Protein AF-0000000078806764 (afdb_homodimer)

Solvent-accessible surface area (backbone atoms only — not comparable to full-atom values): 29750 Å² total; per-residue (Å²): 124,84,76,63,50,66,54,60,71,40,72,40,72,44,100,78,46,50,72,40,52,27,47,27,42,35,45,78,66,40,53,51,92,48,28,26,61,51,49,42,51,42,46,69,53,32,49,48,18,42,36,51,25,59,56,43,68,30,41,46,29,46,14,49,22,27,58,76,69,68,38,54,85,71,45,45,37,34,36,28,44,36,53,32,28,55,23,41,59,10,34,54,50,42,45,52,50,52,36,58,37,36,61,45,86,53,42,43,29,43,24,42,48,50,46,35,58,62,75,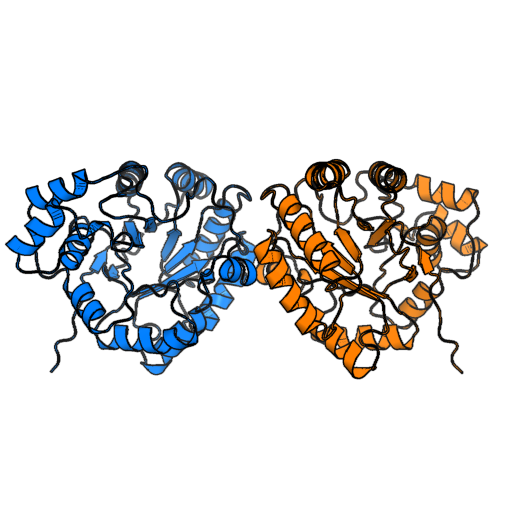58,34,44,58,46,26,48,53,33,42,51,49,36,33,75,71,56,44,22,74,37,46,29,34,16,42,60,47,60,71,54,50,51,49,38,26,71,72,69,71,50,72,52,34,32,39,37,30,74,27,19,50,36,23,53,50,66,70,50,49,50,50,26,57,76,67,47,23,43,44,28,20,36,55,39,50,51,85,62,67,48,41,71,37,65,58,35,42,53,51,10,62,74,67,74,51,50,30,62,29,42,49,52,24,54,41,48,76,71,64,29,28,35,32,51,65,67,96,41,70,69,55,44,53,49,57,56,51,21,74,77,67,81,79,49,71,66,52,48,51,49,38,60,67,47,46,31,97,79,46,63,91,69,81,56,48,88,74,41,73,72,27,44,32,72,34,33,28,41,60,69,67,50,90,126,85,77,63,49,66,53,60,69,40,72,40,73,46,99,78,46,50,71,40,53,27,46,26,42,36,45,78,65,38,52,50,92,49,28,25,60,51,49,42,51,41,45,68,52,32,49,48,19,43,37,52,25,60,56,44,67,30,42,47,27,47,14,48,24,26,59,74,70,67,40,55,84,71,44,44,37,34,36,27,43,36,55,33,29,54,23,40,60,11,34,54,50,43,45,53,53,51,36,58,36,36,61,43,84,51,41,43,27,44,22,41,49,52,46,34,57,62,72,59,34,45,56,46,25,48,53,34,42,50,49,37,33,75,72,55,44,22,74,38,47,30,34,16,42,61,47,60,72,54,50,50,48,37,26,71,73,67,72,49,72,52,36,33,39,37,30,75,26,19,53,35,22,52,49,66,68,50,51,50,49,28,57,75,67,47,24,44,44,28,20,36,56,38,52,51,86,61,66,46,40,71,38,65,56,34,41,53,48,10,62,74,68,72,52,50,30,62,30,44,48,52,25,53,40,47,78,70,65,30,28,35,31,51,66,66,95,41,69,70,54,44,53,49,58,55,52,22,73,79,65,81,79,48,72,66,52,48,52,49,38,61,66,46,48,32,98,79,46,63,91,68,81,57,49,87,74,42,74,72,26,44,32,73,32,34,27,41,58,70,65,49,87

Sequence (586 aa):
MTQVLQSPGITLQNKAHTVIPQIGFGTFQIPPEDTQRAVEEALEIGYRHIDTAAAYYNEEQVGDALRATGMANKVWVTTKLRNCDQGYDPARIAFEESRRKLGVDVVDMYLIHWPFPAVDLYKETWKALLKLQEEGAIRVAGVSNFLPEHLQAVIDDSGETPTVNQIEVHPRFSQPDNLAFCKAHGIAVEAYSPLGHGKDIESEPVVSAAEAHNVTPAQVVLRWHTQEGRIIIPKSKHVERMKSNLASASFDLTATELAAIDALHDPKGNVSADPATFVQSQSWANQHSRGNIMTQVLQSPGITLQNKAHTVIPQIGFGTFQIPPEDTQRAVEEALEIGYRHIDTAAAYYNEEQVGDALRATGMANKVWVTTKLRNCDQGYDPARIAFEESRRKLGVDVVDMYLIHWPFPAVDLYKETWKALLKLQEEGAIRVAGVSNFLPEHLQAVIDDSGETPTVNQIEVHPRFSQPDNLAFCKAHGIAVEAYSPLGHGKDIESEPVVSAAEAHNVTPAQVVLRWHTQEGRIIIPKSKHVERMKSNLASASFDLTATELAAIDALHDPKGNVSADPATFVQSQSWANQHSRGNI

Organism: NCBI:txid518634

Secondary structure (DSSP, 8-state):
--------EEE-SSTT--EEESB-EE-TT--HHHHHHHHHHHHHHT--EEE--GGGT-HHHHHHHHHHHT-TTTSEEEEEE-GGG-SHHHHHHHHHHHHHHHT-SSEEEEEES---TTT--HHHHHHHHHHHHHTTSEEEEEEES--HHHHHHHHHHHS---SEEEEE-BTTB--HHHHHHHHHTTPEEEEESTTGGGTSTTSHHHHHHHHHHTS-HHHHHHHHHHHTT-EEE---S-HHHHHHHHGGGSS---HHHHHHHHTT--TT--SS--TTT------HHHHHHTT--/--------EEE-SSTT--EEESB-EE-TT--HHHHHHHHHHHHHHT--EEE--GGGT-HHHHHHHHHHHT-TTTSEEEEEE-GGG-SHHHHHHHHHHHHHHHT-SSEEEEEES---TTT--HHHHHHHHHHHHHTTSEEEEEEES--HHHHHHHHHHHS---SEEEEE-BTTB--HHHHHHHHHTTPEEEEESTTGGGTSTTSHHHHHHHHHHTS-HHHHHHHHHHHTT-EE----S-HHHHHHHHGGGSS---HHHHHHHHTT--TT--SS--TTT------HHHHHHTT--

InterPro domains:
  IPR018170 Aldo/keto reductase, conserved site [PS00798] (46-63)
  IPR020471 Aldo-keto reductase [PIRSF000097] (10-267)
  IPR020471 Aldo-keto reductase [PR00069] (42-66)
  IPR020471 Aldo-keto reductase [PR00069] (97-115)
  IPR020471 Aldo-keto reductase [PR00069] (129-146)
  IPR020471 Aldo-keto reductase [PR00069] (163-192)
  IPR020471 Aldo-keto reductase [PR00069] (200-224)
  IPR020471 Aldo-keto reductase [PTHR43827] (17-272)
  IPR023210 NADP-dependent oxidoreductase domain [PF00248] (23-198)
  IPR023210 NADP-dependent oxidoreductase domain [PF00248] (206-264)
  IPR036812 NAD(P)-dependent oxidoreductase domain superfamily [G3DSA:3.20.20.100] (3-279)
  IPR036812 NAD(P)-dependent oxidoreductase domain superfamily [SSF51430] (18-273)

Radius of gyration: 28.26 Å; Cα contacts (8 Å, |Δi|>4): 1252; chains: 2; bounding box: 44×93×68 Å

Foldseek 3Di:
DPDQFEADWDQFPDPVRDIARQEAAECFLPDLVLRLVQLLLLVVSHHQEYEEEVLLVNLLSLLVNCVVNVCAVVGQYEYEDFQLQAAQVSLLVVLVVSCVSNVHQAHAEYEHAFCQPVVRRVLRRQVNQVVCCVVRNYVFYAYEQDALVRQVVNCVSPVDGHREYEYADELQAHPVVRVVSCVVVRYAYEHEPLCLVVPLLPDPLLVVQCVVVVAGSLLSSLCLQVVVPHRYHDYDSDSVVSNSSSCSVVDHDDPVSSVVSNVNYDNPSHPDDNSVPDNQRSPPVSCVVVSRD/DPDQFEADWDQFPDPVRDIARQEAAECFLPDLVQRLVQLLLLVVSHHQEYEEEVLLVNLLSLLVNCVVNVCAVVGAYEYEDFQLQAAQVSLLVVLVVSCVSNVHQAHAEYEHAFCQPVVRRVLRRQVNQVVCCVVRNYVFYAYEQDALVRQVVNCVSPVDGHREYEYADELQAHPVVRVVSCVVVRYAYEHEPLCLVVPLLPDPLLVVQCVVVVAGSLLSSLCLQVVVPHRYHDYDSDSVVSNSSSCSVVDHDDPVSSVVSNVNYDNPSHPDDNSVPDNQRSPPVSCVVVSRD

Structure (mmCIF, N/CA/C/O backbone):
data_AF-0000000078806764-model_v1
#
loop_
_entity.id
_entity.type
_entity.pdbx_description
1 polymer 'Oxidoreductase, aldo/keto reductase family protein'
#
loop_
_atom_site.group_PDB
_atom_site.id
_atom_site.type_symbol
_atom_site.label_atom_id
_atom_site.label_alt_id
_atom_site.label_comp_id
_atom_site.label_asym_id
_atom_site.label_entity_id
_atom_site.label_seq_id
_atom_site.pdbx_PDB_ins_code
_atom_site.Cartn_x
_atom_site.Cartn_y
_atom_site.Cartn_z
_atom_site.occupancy
_atom_site.B_iso_or_equiv
_atom_site.auth_seq_id
_atom_site.auth_comp_id
_atom_site.auth_asym_id
_atom_site.auth_atom_id
_atom_site.pdbx_PDB_model_num
ATOM 1 N N . MET A 1 1 ? 4.742 28.344 39.625 1 35.59 1 MET A N 1
ATOM 2 C CA . MET A 1 1 ? 3.752 27.625 38.844 1 35.59 1 MET A CA 1
ATOM 3 C C . MET A 1 1 ? 4.051 27.75 37.344 1 35.59 1 MET A C 1
ATOM 5 O O . MET A 1 1 ? 4.051 28.859 36.812 1 35.59 1 MET A O 1
ATOM 9 N N . THR A 1 2 ? 4.934 26.875 36.812 1 46.78 2 THR A N 1
ATOM 10 C CA . THR A 1 2 ? 5.473 27.141 35.469 1 46.78 2 THR A CA 1
ATOM 11 C C . THR A 1 2 ? 4.348 27.406 34.469 1 46.78 2 THR A C 1
ATOM 13 O O . THR A 1 2 ? 3.379 26.641 34.406 1 46.78 2 THR A O 1
ATOM 16 N N . GLN A 1 3 ? 4.172 28.547 34.188 1 55.72 3 GLN A N 1
ATOM 17 C CA . GLN A 1 3 ? 3.078 29.031 33.344 1 55.72 3 GLN A CA 1
ATOM 18 C C . GLN A 1 3 ? 2.947 28.188 32.062 1 55.72 3 GLN A C 1
ATOM 20 O O . GLN A 1 3 ? 3.916 28.016 31.328 1 55.72 3 GLN A O 1
ATOM 25 N N . VAL A 1 4 ? 1.879 27.297 32.031 1 70.38 4 VAL A N 1
ATOM 26 C CA . VAL A 1 4 ? 1.558 26.516 30.828 1 70.38 4 VAL A CA 1
ATOM 27 C C . VAL A 1 4 ? 1.251 27.438 29.656 1 70.38 4 VAL A C 1
ATOM 29 O O . VAL A 1 4 ? 0.419 28.344 29.781 1 70.38 4 VAL A O 1
ATOM 32 N N . LEU A 1 5 ? 2.1 27.344 28.688 1 84.88 5 LEU A N 1
ATOM 33 C CA . LEU A 1 5 ? 1.866 28.141 27.484 1 84.88 5 LEU A CA 1
ATOM 34 C C . LEU A 1 5 ? 0.573 27.719 26.797 1 84.88 5 LEU A C 1
ATOM 36 O O . LEU A 1 5 ? 0.081 26.609 27.031 1 84.88 5 LEU A O 1
ATOM 40 N N . GLN A 1 6 ? -0.014 28.625 26.125 1 87.62 6 GLN A N 1
ATOM 41 C CA . GLN A 1 6 ? -1.266 28.297 25.453 1 87.62 6 GLN A CA 1
ATOM 42 C C . GLN A 1 6 ? -1.238 28.734 23.984 1 87.62 6 GLN A C 1
ATOM 44 O O . GLN A 1 6 ? -0.729 29.812 23.672 1 87.62 6 GLN A O 1
ATOM 49 N N . SER A 1 7 ? -1.716 27.906 23.172 1 92.94 7 SER A N 1
ATOM 50 C CA . SER A 1 7 ? -1.909 28.234 21.75 1 92.94 7 SER A CA 1
ATOM 51 C C . SER A 1 7 ? -3.207 29 21.531 1 92.94 7 SER A C 1
ATOM 53 O O . SER A 1 7 ? -4.219 28.719 22.188 1 92.94 7 SER A O 1
ATOM 55 N N . PRO A 1 8 ? -3.15 30.016 20.641 1 95.12 8 PRO A N 1
ATOM 56 C CA . PRO A 1 8 ? -4.445 30.547 20.219 1 95.12 8 PRO A CA 1
ATOM 57 C C . PRO A 1 8 ? -5.324 29.5 19.531 1 95.12 8 PRO A C 1
ATOM 59 O O . PRO A 1 8 ? -4.867 28.391 19.266 1 95.12 8 PRO A O 1
ATOM 62 N N . GLY A 1 9 ? -6.633 29.812 19.375 1 96.31 9 GLY A N 1
ATOM 63 C CA . GLY A 1 9 ? -7.57 28.969 18.641 1 96.31 9 GLY A CA 1
ATOM 64 C C . GLY A 1 9 ? -8.086 29.609 17.375 1 96.31 9 GLY A C 1
ATOM 65 O O . GLY A 1 9 ? -8.211 30.828 17.297 1 96.31 9 GLY A O 1
ATOM 66 N N . ILE A 1 10 ? -8.328 28.812 16.453 1 96.25 10 ILE A N 1
ATOM 67 C CA . ILE A 1 10 ? -8.984 29.25 15.227 1 96.25 10 ILE A CA 1
ATOM 68 C C . ILE A 1 10 ? -10.328 28.547 15.062 1 96.25 10 ILE A C 1
ATOM 70 O O . ILE A 1 10 ? -10.438 27.344 15.32 1 96.25 10 ILE A O 1
ATOM 74 N N . THR A 1 11 ? -11.289 29.344 14.672 1 97.75 11 THR A N 1
ATOM 75 C CA . THR A 1 11 ? -12.594 28.75 14.375 1 97.75 11 THR A CA 1
ATOM 76 C C . THR A 1 11 ? -12.664 28.297 12.922 1 97.75 11 THR A C 1
ATOM 78 O O . THR A 1 11 ? -12.461 29.078 12 1 97.75 11 THR A O 1
ATOM 81 N N . LEU A 1 12 ? -12.969 27.016 12.742 1 98.06 12 LEU A N 1
ATOM 82 C CA . LEU A 1 12 ? -13.078 26.438 11.406 1 98.06 12 LEU A CA 1
ATOM 83 C C . LEU A 1 12 ? -14.438 26.766 10.789 1 98.06 12 LEU A C 1
ATOM 85 O O . LEU A 1 12 ? -15.406 27.031 11.508 1 98.06 12 LEU A O 1
ATOM 89 N N . GLN A 1 13 ? -14.492 26.844 9.461 1 95.38 13 GLN A N 1
ATOM 90 C CA . GLN A 1 13 ? -15.719 27.203 8.758 1 95.38 13 GLN A CA 1
ATOM 91 C C . GLN A 1 13 ? -16.578 25.969 8.477 1 95.38 13 GLN A C 1
ATOM 93 O O . GLN A 1 13 ? -17.109 25.812 7.375 1 95.38 13 GLN A O 1
ATOM 98 N N . ASN A 1 14 ? -16.516 24.969 9.344 1 93.5 14 ASN A N 1
ATOM 99 C CA . ASN A 1 14 ? -17.453 23.859 9.273 1 93.5 14 ASN A CA 1
ATOM 100 C C . ASN A 1 14 ? -18.75 24.172 10.008 1 93.5 14 ASN A C 1
ATOM 102 O O . ASN A 1 14 ? -18.875 25.219 10.648 1 93.5 14 ASN A O 1
ATOM 106 N N . LYS A 1 15 ? -19.875 23.375 9.844 1 90.31 15 LYS A N 1
ATOM 107 C CA . LYS A 1 15 ? -21.203 23.625 10.383 1 90.31 15 LYS A CA 1
ATOM 108 C C . LYS A 1 15 ? -21.156 23.812 11.898 1 90.31 15 LYS A C 1
ATOM 110 O O . LYS A 1 15 ? -21.891 24.641 12.453 1 90.31 15 LYS A O 1
ATOM 115 N N . ALA A 1 16 ? -20.156 23.141 12.477 1 93.31 16 ALA A N 1
ATOM 116 C CA . ALA A 1 16 ? -20.078 23.141 13.93 1 93.31 16 ALA A CA 1
ATOM 117 C C . ALA A 1 16 ? -19.219 24.297 14.438 1 93.31 16 ALA A C 1
ATOM 119 O O . ALA A 1 16 ? -19.188 24.562 15.641 1 93.31 16 ALA A O 1
ATOM 120 N N . HIS A 1 17 ? -18.547 24.969 13.555 1 96.31 17 HIS A N 1
ATOM 121 C CA . HIS A 1 17 ? -17.625 26.031 13.93 1 96.31 17 HIS A CA 1
ATOM 122 C C . HIS A 1 17 ? -16.641 25.547 14.992 1 96.31 17 HIS A C 1
ATOM 124 O O . HIS A 1 17 ? -16.484 26.188 16.031 1 96.31 17 HIS A O 1
ATOM 130 N N . THR A 1 18 ? -16.062 24.453 14.688 1 96.88 18 THR A N 1
ATOM 131 C CA . THR A 1 18 ? -15.125 23.812 15.602 1 96.88 18 THR A CA 1
ATOM 132 C C . THR A 1 18 ? -13.891 24.688 15.805 1 96.88 18 THR A C 1
ATOM 134 O O . THR A 1 18 ? -13.398 25.312 14.867 1 96.88 18 THR A O 1
ATOM 137 N N . VAL A 1 19 ? -13.406 24.766 17.062 1 97.62 19 VAL A N 1
ATOM 138 C CA . VAL A 1 19 ? -12.195 25.516 17.375 1 97.62 19 VAL A CA 1
ATOM 139 C C . VAL A 1 19 ? -11 24.562 17.422 1 97.62 19 VAL A C 1
ATOM 141 O O . VAL A 1 19 ? -11.055 23.531 18.094 1 97.62 19 VAL A O 1
ATOM 144 N N . ILE A 1 20 ? -9.977 24.875 16.734 1 98.38 20 ILE A N 1
ATOM 145 C CA . ILE A 1 20 ? -8.75 24.078 16.688 1 98.38 20 ILE A CA 1
ATOM 146 C C . ILE A 1 20 ? -7.586 24.906 17.234 1 98.38 20 ILE A C 1
ATOM 148 O O . ILE A 1 20 ? -7.469 26.094 16.938 1 98.38 20 ILE A O 1
ATOM 152 N N . PRO A 1 21 ? -6.781 24.297 18.172 1 98.5 21 PRO A N 1
ATOM 153 C CA . PRO A 1 21 ? -5.559 25.031 18.516 1 98.5 21 PRO A CA 1
ATOM 154 C C . PRO A 1 21 ? -4.68 25.328 17.312 1 98.5 21 PRO A C 1
ATOM 156 O O . PRO A 1 21 ? -4.383 24.438 16.516 1 98.5 21 PRO A O 1
ATOM 159 N N . GLN A 1 22 ? -4.27 26.531 17.172 1 98.56 22 GLN A N 1
ATOM 160 C CA . GLN A 1 22 ? -3.617 27.047 15.969 1 98.56 22 GLN A CA 1
ATOM 161 C C . GLN A 1 22 ? -2.191 26.516 15.852 1 98.56 22 GLN A C 1
ATOM 163 O O . GLN A 1 22 ? -1.65 26.406 14.75 1 98.56 22 GLN A O 1
ATOM 168 N N . ILE A 1 23 ? -1.557 26.266 16.969 1 98.56 23 ILE A N 1
ATOM 169 C CA . ILE A 1 23 ? -0.195 25.734 17 1 98.56 23 ILE A CA 1
ATOM 170 C C . ILE A 1 23 ? -0.205 24.297 17.516 1 98.56 23 ILE A C 1
ATOM 172 O O . ILE A 1 23 ? -0.536 24.047 18.672 1 98.56 23 ILE A O 1
ATOM 176 N N . GLY A 1 24 ? 0.116 23.375 16.641 1 98.5 24 GLY A N 1
ATOM 177 C CA . GLY A 1 24 ? 0.177 21.969 17 1 98.5 24 GLY A CA 1
ATOM 178 C C . GLY A 1 24 ? 1.592 21.422 17.047 1 98.5 24 GLY A C 1
ATOM 179 O O . GLY A 1 24 ? 2.547 22.141 16.734 1 98.5 24 GLY A O 1
ATOM 180 N N . PHE A 1 25 ? 1.696 20.203 17.516 1 98.62 25 PHE A N 1
ATOM 181 C CA . PHE A 1 25 ? 2.959 19.469 17.578 1 98.62 25 PHE A CA 1
ATOM 182 C C . PHE A 1 25 ? 2.99 18.359 16.531 1 98.62 25 PHE A C 1
ATOM 184 O O . PHE A 1 25 ? 2.17 17.438 16.578 1 98.62 25 PHE A O 1
ATOM 191 N N . GLY A 1 26 ? 3.893 18.438 15.578 1 98.56 26 GLY A N 1
ATOM 192 C CA . GLY A 1 26 ? 4.035 17.422 14.555 1 98.56 26 GLY A CA 1
ATOM 193 C C . GLY A 1 26 ? 4.875 16.234 15 1 98.56 26 GLY A C 1
ATOM 194 O O . GLY A 1 26 ? 5.84 16.406 15.75 1 98.56 26 GLY A O 1
ATOM 195 N N . THR A 1 27 ? 4.582 15.047 14.453 1 98.62 27 THR A N 1
ATOM 196 C CA . THR A 1 27 ? 5.312 13.859 14.891 1 98.62 27 THR A CA 1
ATOM 197 C C . THR A 1 27 ? 6.004 13.188 13.711 1 98.62 27 THR A C 1
ATOM 199 O O . THR A 1 27 ? 6.57 12.102 13.852 1 98.62 27 THR A O 1
ATOM 202 N N . PHE A 1 28 ? 5.992 13.859 12.555 1 98 28 PHE A N 1
ATOM 203 C CA . PHE A 1 28 ? 6.617 13.312 11.359 1 98 28 PHE A CA 1
ATOM 204 C C . PHE A 1 28 ? 8.086 13 11.609 1 98 28 PHE A C 1
ATOM 206 O O . PHE A 1 28 ? 8.82 13.844 12.133 1 98 28 PHE A O 1
ATOM 213 N N . GLN A 1 29 ? 8.547 11.75 11.375 1 97.12 29 GLN A N 1
ATOM 214 C CA . GLN A 1 29 ? 9.922 11.266 11.43 1 97.12 29 GLN A CA 1
ATOM 215 C C . GLN A 1 29 ? 10.43 11.219 12.867 1 97.12 29 GLN A C 1
ATOM 217 O O . GLN A 1 29 ? 11.641 11.32 13.102 1 97.12 29 GLN A O 1
ATOM 222 N N . ILE A 1 30 ? 9.539 11.258 13.797 1 97.44 30 ILE A N 1
ATOM 223 C CA . ILE A 1 30 ? 9.938 10.859 15.141 1 97.44 30 ILE A CA 1
ATOM 224 C C . ILE A 1 30 ? 9.875 9.336 15.266 1 97.44 30 ILE A C 1
ATOM 226 O O . ILE A 1 30 ? 8.812 8.734 15.094 1 97.44 30 ILE A O 1
ATOM 230 N N . PRO A 1 31 ? 11.031 8.695 15.523 1 96.5 31 PRO A N 1
ATOM 231 C CA . PRO A 1 31 ? 11.008 7.238 15.664 1 96.5 31 PRO A CA 1
ATOM 232 C C . PRO A 1 31 ? 10.023 6.766 16.734 1 96.5 31 PRO A C 1
ATOM 234 O O . PRO A 1 31 ? 9.883 7.41 17.766 1 96.5 31 PRO A O 1
ATOM 237 N N . PRO A 1 32 ? 9.438 5.652 16.422 1 96.25 32 PRO A N 1
ATOM 238 C CA . PRO A 1 32 ? 8.453 5.145 17.375 1 96.25 32 PRO A CA 1
ATOM 239 C C . PRO A 1 32 ? 8.977 5.105 18.812 1 96.25 32 PRO A C 1
ATOM 241 O O . PRO A 1 32 ? 8.273 5.488 19.75 1 96.25 32 PRO A O 1
ATOM 244 N N . GLU A 1 33 ? 10.188 4.809 19.016 1 96.81 33 GLU A N 1
ATOM 245 C CA . GLU A 1 33 ? 10.766 4.656 20.344 1 96.81 33 GLU A CA 1
ATOM 246 C C . GLU A 1 33 ? 10.875 6 21.062 1 96.81 33 GLU A C 1
ATOM 248 O O . GLU A 1 33 ? 10.961 6.055 22.297 1 96.81 33 GLU A O 1
ATOM 253 N N . ASP A 1 34 ? 10.781 7.105 20.312 1 97.69 34 ASP A N 1
ATOM 254 C CA . ASP A 1 34 ? 10.938 8.438 20.891 1 97.69 34 ASP A CA 1
ATOM 255 C C . ASP A 1 34 ? 9.609 9.188 20.906 1 97.69 34 ASP A C 1
ATOM 257 O O . ASP A 1 34 ? 9.5 10.242 21.547 1 97.69 34 ASP A O 1
ATOM 261 N N . THR A 1 35 ? 8.602 8.672 20.266 1 98.5 35 THR A N 1
ATOM 262 C CA . THR A 1 35 ? 7.371 9.414 19.984 1 98.5 35 THR A CA 1
ATOM 263 C C . THR A 1 35 ? 6.586 9.641 21.281 1 98.5 35 THR A C 1
ATOM 265 O O . THR A 1 35 ? 6.121 10.758 21.531 1 98.5 35 THR A O 1
ATOM 268 N N . GLN A 1 36 ? 6.461 8.594 22.062 1 98.56 36 GLN A N 1
ATOM 269 C CA . GLN A 1 36 ? 5.688 8.758 23.297 1 98.56 36 GLN A CA 1
ATOM 270 C C . GLN A 1 36 ? 6.273 9.859 24.172 1 98.56 36 GLN A C 1
ATOM 272 O O . GLN A 1 36 ? 5.551 10.742 24.625 1 98.56 36 GLN A O 1
ATOM 277 N N . ARG A 1 37 ? 7.566 9.781 24.375 1 98.12 37 ARG A N 1
ATOM 278 C CA . ARG A 1 37 ? 8.242 10.781 25.203 1 98.12 37 ARG A CA 1
ATOM 279 C C . ARG A 1 37 ? 8.062 12.18 24.625 1 98.12 37 ARG A C 1
ATOM 281 O O . ARG A 1 37 ? 7.75 13.117 25.359 1 98.12 37 ARG A O 1
ATOM 288 N N . ALA A 1 38 ? 8.258 12.328 23.328 1 98.38 38 ALA A N 1
ATOM 289 C CA . ALA A 1 38 ? 8.156 13.633 22.672 1 98.38 38 ALA A CA 1
ATOM 290 C C . ALA A 1 38 ? 6.762 14.227 22.844 1 98.38 38 ALA A C 1
ATOM 292 O O . ALA A 1 38 ? 6.613 15.414 23.141 1 98.38 38 ALA A O 1
ATOM 293 N N . VAL A 1 39 ? 5.766 13.398 22.672 1 98.69 39 VAL A N 1
ATOM 294 C CA . VAL A 1 39 ? 4.387 13.859 22.781 1 98.69 39 VAL A CA 1
ATOM 295 C C . VAL A 1 39 ? 4.066 14.219 24.234 1 98.69 39 VAL A C 1
ATOM 297 O O . VAL A 1 39 ? 3.412 15.227 24.5 1 98.69 39 VAL A O 1
ATOM 300 N N . GLU A 1 40 ? 4.535 13.414 25.203 1 98.5 40 GLU A N 1
ATOM 301 C CA . GLU A 1 40 ? 4.336 13.719 26.609 1 98.5 40 GLU A CA 1
ATOM 302 C C . GLU A 1 40 ? 4.965 15.062 26.969 1 98.5 40 GLU A C 1
ATOM 304 O O . GLU A 1 40 ? 4.367 15.852 27.703 1 98.5 40 GLU A O 1
ATOM 309 N N . GLU A 1 41 ? 6.156 15.289 26.453 1 97.94 41 GLU A N 1
ATOM 310 C CA . GLU A 1 41 ? 6.832 16.562 26.703 1 97.94 41 GLU A CA 1
ATOM 311 C C . GLU A 1 41 ? 6.043 17.719 26.109 1 97.94 41 GLU A C 1
ATOM 313 O O . GLU A 1 41 ? 5.883 18.766 26.75 1 97.94 41 GLU A O 1
ATOM 318 N N . ALA A 1 42 ? 5.562 17.578 24.906 1 98.12 42 ALA A N 1
ATOM 319 C CA . ALA A 1 42 ? 4.754 18.609 24.266 1 98.12 42 ALA A CA 1
ATOM 320 C C . ALA A 1 42 ? 3.51 18.922 25.094 1 98.12 42 ALA A C 1
ATOM 322 O O . ALA A 1 42 ? 3.174 20.094 25.297 1 98.12 42 ALA A O 1
ATOM 323 N N . LEU A 1 43 ? 2.861 17.891 25.594 1 97.75 43 LEU A N 1
ATOM 324 C CA . LEU A 1 43 ? 1.649 18.047 26.375 1 97.75 43 LEU A CA 1
ATOM 325 C C . LEU A 1 43 ? 1.953 18.75 27.703 1 97.75 43 LEU A C 1
ATOM 327 O O . LEU A 1 43 ? 1.179 19.609 28.141 1 97.75 43 LEU A O 1
ATOM 331 N N . GLU A 1 44 ? 3.053 18.391 28.266 1 96.88 44 GLU A N 1
ATOM 332 C CA . GLU A 1 44 ? 3.469 19.016 29.516 1 96.88 44 GLU A CA 1
ATOM 333 C C . GLU A 1 44 ? 3.721 20.5 29.328 1 96.88 44 GLU A C 1
ATOM 335 O O . GLU A 1 44 ? 3.393 21.312 30.219 1 96.88 44 GLU A O 1
ATOM 340 N N . ILE A 1 45 ? 4.301 20.859 28.25 1 95.75 45 ILE A N 1
ATOM 341 C CA . ILE A 1 45 ? 4.648 22.234 27.938 1 95.75 45 ILE A CA 1
ATOM 342 C C . ILE A 1 45 ? 3.377 23.047 27.734 1 95.75 45 ILE A C 1
ATOM 344 O O . ILE A 1 45 ? 3.336 24.25 28.047 1 95.75 45 ILE A O 1
ATOM 348 N N . GLY A 1 46 ? 2.355 22.375 27.078 1 96.62 46 GLY A N 1
ATOM 349 C CA . GLY A 1 46 ? 1.106 23.109 26.906 1 96.62 46 GLY A CA 1
ATOM 350 C C . GLY A 1 46 ? 0.459 22.859 25.547 1 96.62 46 GLY A C 1
ATOM 351 O O . GLY A 1 46 ? -0.646 23.344 25.297 1 96.62 46 GLY A O 1
ATOM 352 N N . TYR A 1 47 ? 1.09 22.109 24.672 1 97.94 47 TYR A N 1
ATOM 353 C CA . TYR A 1 47 ? 0.463 21.766 23.406 1 97.94 47 TYR A CA 1
ATOM 354 C C . TYR A 1 47 ? -0.857 21.031 23.625 1 97.94 47 TYR A C 1
ATOM 356 O O . TYR A 1 47 ? -0.961 20.172 24.5 1 97.94 47 TYR A O 1
ATOM 364 N N . ARG A 1 48 ? -1.822 21.359 22.812 1 98.19 48 ARG A N 1
ATOM 365 C CA . ARG A 1 48 ? -3.131 20.719 22.906 1 98.19 48 ARG A CA 1
ATOM 366 C C . ARG A 1 48 ? -3.629 20.297 21.531 1 98.19 48 ARG A C 1
ATOM 368 O O . ARG A 1 48 ? -4.824 20.047 21.344 1 98.19 48 ARG A O 1
ATOM 375 N N . HIS A 1 49 ? -2.773 20.281 20.547 1 98.62 49 HIS A N 1
ATOM 376 C CA . HIS A 1 49 ? -2.965 19.797 19.188 1 98.62 49 HIS A CA 1
ATOM 377 C C . HIS A 1 49 ? -1.802 18.906 18.75 1 98.62 49 HIS A C 1
ATOM 379 O O . HIS A 1 49 ? -0.673 19.375 18.609 1 98.62 49 HIS A O 1
ATOM 385 N N . ILE A 1 50 ? -2.064 17.594 18.625 1 98.81 50 ILE A N 1
ATOM 386 C CA . ILE A 1 50 ? -1.062 16.609 18.203 1 98.81 50 ILE A CA 1
ATOM 387 C C . ILE A 1 50 ? -1.372 16.141 16.797 1 98.81 50 ILE A C 1
ATOM 389 O O . ILE A 1 50 ? -2.496 15.719 16.5 1 98.81 50 ILE A O 1
ATOM 393 N N . ASP A 1 51 ? -0.397 16.234 15.938 1 98.88 51 ASP A N 1
ATOM 394 C CA . ASP A 1 51 ? -0.543 15.82 14.547 1 98.88 51 ASP A CA 1
ATOM 395 C C . ASP A 1 51 ? 0.293 14.578 14.258 1 98.88 51 ASP A C 1
ATOM 397 O O . ASP A 1 51 ? 1.496 14.555 14.523 1 98.88 51 ASP A O 1
ATOM 401 N N . THR A 1 52 ? -0.3 13.562 13.75 1 98.88 52 THR A N 1
ATOM 402 C CA . THR A 1 52 ? 0.359 12.336 13.312 1 98.88 52 THR A CA 1
ATOM 403 C C . THR A 1 52 ? -0.247 11.828 12 1 98.88 52 THR A C 1
ATOM 405 O O . THR A 1 52 ? -0.877 12.594 11.266 1 98.88 52 THR A O 1
ATOM 408 N N . ALA A 1 53 ? 0.082 10.656 11.57 1 98.94 53 ALA A N 1
ATOM 409 C CA . ALA A 1 53 ? -0.442 10 10.375 1 98.94 53 ALA A CA 1
ATOM 410 C C . ALA A 1 53 ? -0.183 8.5 10.414 1 98.94 53 ALA A C 1
ATOM 412 O O . ALA A 1 53 ? 0.777 8.047 11.039 1 98.94 53 ALA A O 1
ATOM 413 N N . ALA A 1 54 ? -1.043 7.773 9.734 1 98.88 54 ALA A N 1
ATOM 414 C CA . ALA A 1 54 ? -0.798 6.34 9.602 1 98.88 54 ALA A CA 1
ATOM 415 C C . ALA A 1 54 ? 0.555 6.07 8.953 1 98.88 54 ALA A C 1
ATOM 417 O O . ALA A 1 54 ? 1.253 5.121 9.32 1 98.88 54 ALA A O 1
ATOM 418 N N . ALA A 1 55 ? 0.988 6.914 8.086 1 98.81 55 ALA A N 1
ATOM 419 C CA . ALA A 1 55 ? 2.209 6.727 7.305 1 98.81 55 ALA A CA 1
ATOM 420 C C . ALA A 1 55 ? 3.447 7.016 8.148 1 98.81 55 ALA A C 1
ATOM 422 O O . ALA A 1 55 ? 4.57 6.703 7.742 1 98.81 55 ALA A O 1
ATOM 423 N N . TYR A 1 56 ? 3.234 7.637 9.312 1 98.69 56 TYR A N 1
ATOM 424 C CA . TYR A 1 56 ? 4.371 7.934 10.18 1 98.69 56 TYR A CA 1
ATOM 425 C C . TYR A 1 56 ? 4.754 6.715 11.008 1 98.69 56 TYR A C 1
ATOM 427 O O . TYR A 1 56 ? 5.844 6.668 11.586 1 98.69 56 TYR A O 1
ATOM 435 N N . TYR A 1 57 ? 3.781 5.75 11.078 1 98.56 57 TYR A N 1
ATOM 436 C CA . TYR A 1 57 ? 3.973 4.492 11.789 1 98.56 57 TYR A CA 1
ATOM 437 C C . TYR A 1 57 ? 4.332 4.738 13.25 1 98.56 57 TYR A C 1
ATOM 439 O O . TYR A 1 57 ? 5.156 4.02 13.82 1 98.56 57 TYR A O 1
ATOM 447 N N . ASN A 1 58 ? 3.76 5.855 13.836 1 98.75 58 ASN A N 1
ATOM 448 C CA . ASN A 1 58 ? 3.975 6.141 15.25 1 98.75 58 ASN A CA 1
ATOM 449 C C . ASN A 1 58 ? 2.676 6.531 15.945 1 98.75 58 ASN A C 1
ATOM 451 O O . ASN A 1 58 ? 2.699 7.141 17.016 1 98.75 58 ASN A O 1
ATOM 455 N N . GLU A 1 59 ? 1.496 6.227 15.367 1 98.88 59 GLU A N 1
ATOM 456 C CA . GLU A 1 59 ? 0.193 6.516 15.953 1 98.88 59 GLU A CA 1
ATOM 457 C C . GLU A 1 59 ? 0.04 5.832 17.312 1 98.88 59 GLU A C 1
ATOM 459 O O . GLU A 1 59 ? -0.517 6.414 18.25 1 98.88 59 GLU A O 1
ATOM 464 N N . GLU A 1 60 ? 0.513 4.578 17.359 1 98.81 60 GLU A N 1
ATOM 465 C CA . GLU A 1 60 ? 0.384 3.816 18.609 1 98.81 60 GLU A CA 1
ATOM 466 C C . GLU A 1 60 ? 1.087 4.523 19.766 1 98.81 60 GLU A C 1
ATOM 468 O O . GLU A 1 60 ? 0.55 4.598 20.875 1 98.81 60 GLU A O 1
ATOM 473 N N . GLN A 1 61 ? 2.256 5.023 19.516 1 98.88 61 GLN A N 1
ATOM 474 C CA . GLN A 1 61 ? 3.037 5.699 20.547 1 98.88 61 GLN A CA 1
ATOM 475 C C . GLN A 1 61 ? 2.422 7.047 20.906 1 98.88 61 GLN A C 1
ATOM 477 O O . GLN A 1 61 ? 2.523 7.492 22.047 1 98.88 61 GLN A O 1
ATOM 482 N N . VAL A 1 62 ? 1.768 7.715 19.922 1 98.94 62 VAL A N 1
ATOM 483 C CA . VAL A 1 62 ? 0.974 8.898 20.25 1 98.94 62 VAL A CA 1
ATOM 484 C C . VAL A 1 62 ? -0.147 8.523 21.219 1 98.94 62 VAL A C 1
ATOM 486 O O . VAL A 1 62 ? -0.353 9.195 22.219 1 98.94 62 VAL A O 1
ATOM 489 N N . GLY A 1 63 ? -0.848 7.434 20.922 1 98.88 63 GLY A N 1
ATOM 490 C CA . GLY A 1 63 ? -1.885 6.938 21.812 1 98.88 63 GLY A CA 1
ATOM 491 C C . GLY A 1 63 ? -1.373 6.617 23.203 1 98.88 63 GLY A C 1
ATOM 492 O O . GLY A 1 63 ? -2.031 6.93 24.203 1 98.88 63 GLY A O 1
ATOM 493 N N . ASP A 1 64 ? -0.218 6.027 23.234 1 98.81 64 ASP A N 1
ATOM 494 C CA . ASP A 1 64 ? 0.408 5.711 24.516 1 98.81 64 ASP A CA 1
ATOM 495 C C . ASP A 1 64 ? 0.624 6.973 25.344 1 98.81 64 ASP A C 1
ATOM 497 O O . ASP A 1 64 ? 0.377 6.977 26.562 1 98.81 64 ASP A O 1
ATOM 501 N N . ALA A 1 65 ? 1.081 7.992 24.703 1 98.81 65 ALA A N 1
ATOM 502 C CA . ALA A 1 65 ? 1.32 9.258 25.391 1 98.81 65 ALA A CA 1
ATOM 503 C C . ALA A 1 65 ? 0.017 9.844 25.922 1 98.81 65 ALA A C 1
ATOM 505 O O . ALA A 1 65 ? -0.037 10.328 27.047 1 98.81 65 ALA A O 1
ATOM 506 N N . LEU A 1 66 ? -1.004 9.812 25.094 1 98.69 66 LEU A N 1
ATOM 507 C CA . LEU A 1 66 ? -2.305 10.336 25.5 1 98.69 66 LEU A CA 1
ATOM 508 C C . LEU A 1 66 ? -2.84 9.602 26.719 1 98.69 66 LEU A C 1
ATOM 510 O O . LEU A 1 66 ? -3.332 10.227 27.656 1 98.69 66 LEU A O 1
ATOM 514 N N . ARG A 1 67 ? -2.709 8.336 26.672 1 98.25 67 ARG A N 1
ATOM 515 C CA . ARG A 1 67 ? -3.174 7.512 27.781 1 98.25 67 ARG A CA 1
ATOM 516 C C . ARG A 1 67 ? -2.359 7.777 29.047 1 98.25 67 ARG A C 1
ATOM 518 O O . ARG A 1 67 ? -2.922 7.957 30.125 1 98.25 67 ARG A O 1
ATOM 525 N N . ALA A 1 68 ? -1.084 7.812 28.922 1 98.44 68 ALA A N 1
ATOM 526 C CA . ALA A 1 68 ? -0.179 7.953 30.047 1 98.44 68 ALA A CA 1
ATOM 527 C C . ALA A 1 68 ? -0.382 9.297 30.75 1 98.44 68 ALA A C 1
ATOM 529 O O . ALA A 1 68 ? -0.236 9.398 31.969 1 98.44 68 ALA A O 1
ATOM 530 N N . THR A 1 69 ? -0.732 10.281 30.016 1 98.12 69 THR A N 1
ATOM 531 C CA . THR A 1 69 ? -0.851 11.625 30.562 1 98.12 69 THR A CA 1
ATOM 532 C C . THR A 1 69 ? -2.299 11.93 30.938 1 98.12 69 THR A C 1
ATOM 534 O O . THR A 1 69 ? -2.592 12.992 31.484 1 98.12 69 THR A O 1
ATOM 537 N N . GLY A 1 70 ? -3.215 11.008 30.594 1 97.38 70 GLY A N 1
ATOM 538 C CA . GLY A 1 70 ? -4.629 11.242 30.844 1 97.38 70 GLY A CA 1
ATOM 539 C C . GLY A 1 70 ? -5.242 12.266 29.906 1 97.38 70 GLY A C 1
ATOM 540 O O . GLY A 1 70 ? -6.238 12.906 30.25 1 97.38 70 GLY A O 1
ATOM 541 N N . MET A 1 71 ? -4.625 12.492 28.781 1 96.88 71 MET A N 1
ATOM 542 C CA . MET A 1 71 ? -5.047 13.562 27.875 1 96.88 71 MET A CA 1
ATOM 543 C C . MET A 1 71 ? -5.859 13.008 26.719 1 96.88 71 MET A C 1
ATOM 545 O O . MET A 1 71 ? -6.273 13.758 25.828 1 96.88 71 MET A O 1
ATOM 549 N N . ALA A 1 72 ? -6.125 11.719 26.734 1 94.69 72 ALA A N 1
ATOM 550 C CA . ALA A 1 72 ? -6.996 11.133 25.719 1 94.69 72 ALA A CA 1
ATOM 551 C C . ALA A 1 72 ? -8.352 11.836 25.688 1 94.69 72 ALA A C 1
ATOM 553 O O . ALA A 1 72 ? -8.953 12.086 26.734 1 94.69 72 ALA A O 1
ATOM 554 N N . ASN A 1 73 ? -8.766 12.25 24.578 1 93.38 73 ASN A N 1
ATOM 555 C CA . ASN A 1 73 ? -10.039 12.922 24.328 1 93.38 73 ASN A CA 1
ATOM 556 C C . ASN A 1 73 ? -10.055 14.32 24.938 1 93.38 73 ASN A C 1
ATOM 558 O O . ASN A 1 73 ? -11.117 14.938 25.062 1 93.38 73 ASN A O 1
ATOM 562 N N . LYS A 1 74 ? -8.867 14.844 25.359 1 96.06 74 LYS A N 1
ATOM 563 C CA . LYS A 1 74 ? -8.773 16.172 25.953 1 96.06 74 LYS A CA 1
ATOM 564 C C . LYS A 1 74 ? -7.922 17.109 25.094 1 96.06 74 LYS A C 1
ATOM 566 O O . LYS A 1 74 ? -7.773 18.281 25.422 1 96.06 74 LYS A O 1
ATOM 571 N N . VAL A 1 75 ? -7.363 16.547 24.094 1 97.5 75 VAL A N 1
ATOM 572 C CA . VAL A 1 75 ? -6.574 17.328 23.156 1 97.5 75 VAL A CA 1
ATOM 573 C C . VAL A 1 75 ? -7.012 17.031 21.719 1 97.5 75 VAL A C 1
ATOM 575 O O . VAL A 1 75 ? -7.645 16 21.469 1 97.5 75 VAL A O 1
ATOM 578 N N . TRP A 1 76 ? -6.762 18 20.812 1 98.5 76 TRP A N 1
ATOM 579 C CA . TRP A 1 76 ? -7.039 17.828 19.391 1 98.5 76 TRP A CA 1
ATOM 580 C C . TRP A 1 76 ? -6.043 16.859 18.766 1 98.5 76 TRP A C 1
ATOM 582 O O . TRP A 1 76 ? -4.832 17.062 18.844 1 98.5 76 TRP A O 1
ATOM 592 N N . VAL A 1 77 ? -6.516 15.797 18.172 1 98.88 77 VAL A N 1
ATOM 593 C CA . VAL A 1 77 ? -5.641 14.836 17.5 1 98.88 77 VAL A CA 1
ATOM 594 C C . VAL A 1 77 ? -5.965 14.781 16.016 1 98.88 77 VAL A C 1
ATOM 596 O O . VAL A 1 77 ? -7.117 14.586 15.633 1 98.88 77 VAL A O 1
ATOM 599 N N . THR A 1 78 ? -4.965 15.047 15.188 1 98.88 78 THR A N 1
ATOM 600 C CA . THR A 1 78 ? -5.059 14.906 13.742 1 98.88 78 THR A CA 1
ATOM 601 C C . THR A 1 78 ? -4.277 13.68 13.266 1 98.88 78 THR A C 1
ATOM 603 O O . THR A 1 78 ? -3.133 13.469 13.68 1 98.88 78 THR A O 1
ATOM 606 N N . THR A 1 79 ? -4.875 12.852 12.539 1 98.94 79 THR A N 1
ATOM 607 C CA . THR A 1 79 ? -4.164 11.797 11.828 1 98.94 79 THR A CA 1
ATOM 608 C C . THR A 1 79 ? -4.602 11.734 10.367 1 98.94 79 THR A C 1
ATOM 610 O O . THR A 1 79 ? -5.414 12.547 9.922 1 98.94 79 THR A O 1
ATOM 613 N N . LYS A 1 80 ? -3.906 10.883 9.594 1 98.94 80 LYS A N 1
ATOM 614 C CA . LYS A 1 80 ? -4.102 10.93 8.148 1 98.94 80 LYS A CA 1
ATOM 615 C C . LYS A 1 80 ? -4.086 9.531 7.547 1 98.94 80 LYS A C 1
ATOM 617 O O . LYS A 1 80 ? -3.336 8.664 8 1 98.94 80 LYS A O 1
ATOM 622 N N . LEU A 1 81 ? -4.895 9.414 6.52 1 98.94 81 LEU A N 1
ATOM 623 C CA . LEU A 1 81 ? -4.992 8.18 5.754 1 98.94 81 LEU A CA 1
ATOM 624 C C . LEU A 1 81 ? -3.887 8.102 4.703 1 98.94 81 LEU A C 1
ATOM 626 O O . LEU A 1 81 ? -3.721 9.023 3.902 1 98.94 81 LEU A O 1
ATOM 630 N N . ARG A 1 82 ? -3.186 6.941 4.707 1 98.38 82 ARG A N 1
ATOM 631 C CA . ARG A 1 82 ? -2.094 6.746 3.758 1 98.38 82 ARG A CA 1
ATOM 632 C C . ARG A 1 82 ? -2.627 6.426 2.365 1 98.38 82 ARG A C 1
ATOM 634 O O . ARG A 1 82 ? -3.752 5.938 2.225 1 98.38 82 ARG A O 1
ATOM 641 N N . ASN A 1 83 ? -1.743 6.566 1.377 1 98.88 83 ASN A N 1
ATOM 642 C CA . ASN A 1 83 ? -2.113 6.395 -0.024 1 98.88 83 ASN A CA 1
ATOM 643 C C . ASN A 1 83 ? -2.539 4.961 -0.321 1 98.88 83 ASN A C 1
ATOM 645 O O . ASN A 1 83 ? -3.498 4.734 -1.061 1 98.88 83 ASN A O 1
ATOM 649 N N . CYS A 1 84 ? -1.937 3.98 0.272 1 98.81 84 CYS A N 1
ATOM 650 C CA . CYS A 1 84 ? -2.184 2.586 -0.072 1 98.81 84 CYS A CA 1
ATOM 651 C C . CYS A 1 84 ? -3.51 2.107 0.51 1 98.81 84 CYS A C 1
ATOM 653 O O . CYS A 1 84 ? -3.98 1.018 0.18 1 98.81 84 CYS A O 1
ATOM 655 N N . ASP A 1 85 ? -4.184 2.975 1.322 1 98.88 85 ASP A N 1
ATOM 656 C CA . ASP A 1 85 ? -5.449 2.586 1.94 1 98.88 85 ASP A CA 1
ATOM 657 C C . ASP A 1 85 ? -6.613 3.387 1.36 1 98.88 85 ASP A C 1
ATOM 659 O O . ASP A 1 85 ? -7.719 3.363 1.902 1 98.88 85 ASP A O 1
ATOM 663 N N . GLN A 1 86 ? -6.402 4.141 0.279 1 98.88 86 GLN A N 1
ATOM 664 C CA . GLN A 1 86 ? -7.465 4.941 -0.326 1 98.88 86 GLN A CA 1
ATOM 665 C C . GLN A 1 86 ? -8.562 4.055 -0.909 1 98.88 86 GLN A C 1
ATOM 667 O O . GLN A 1 86 ? -8.312 2.893 -1.234 1 98.88 86 GLN A O 1
ATOM 672 N N . GLY A 1 87 ? -9.688 4.574 -1.153 1 98.81 87 GLY A N 1
ATOM 673 C CA . GLY A 1 87 ? -10.938 3.916 -1.51 1 98.81 87 GLY A CA 1
ATOM 674 C C . GLY A 1 87 ? -12 4.035 -0.436 1 98.81 87 GLY A C 1
ATOM 675 O O . GLY A 1 87 ? -11.695 4.297 0.727 1 98.81 87 GLY A O 1
ATOM 676 N N . TYR A 1 88 ? -13.234 3.836 -0.768 1 98.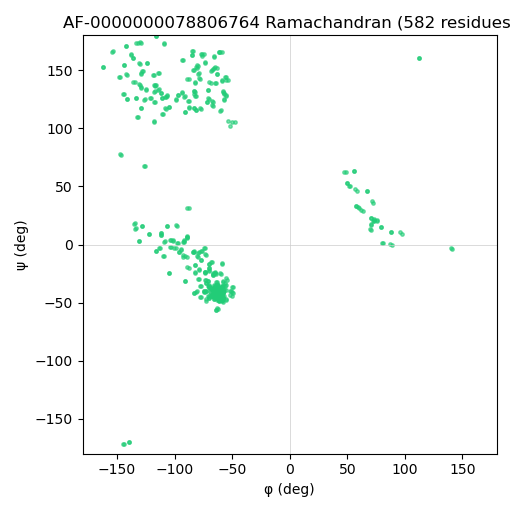75 88 TYR A N 1
ATOM 677 C CA . TYR A 1 88 ? -14.32 4.023 0.186 1 98.75 88 TYR A CA 1
ATOM 678 C C . TYR A 1 88 ? -14.211 3.033 1.34 1 98.75 88 TYR A C 1
ATOM 680 O O . TYR A 1 88 ? -14.047 3.432 2.494 1 98.75 88 TYR A O 1
ATOM 688 N N . ASP A 1 89 ? -14.172 1.735 1.06 1 98.75 89 ASP A N 1
ATOM 689 C CA . ASP A 1 89 ? -14.211 0.717 2.105 1 98.75 89 ASP A CA 1
ATOM 690 C C . ASP A 1 89 ? -12.852 0.579 2.787 1 98.75 89 ASP A C 1
ATOM 692 O O . ASP A 1 89 ? -12.766 0.537 4.016 1 98.75 89 ASP A O 1
ATOM 696 N N 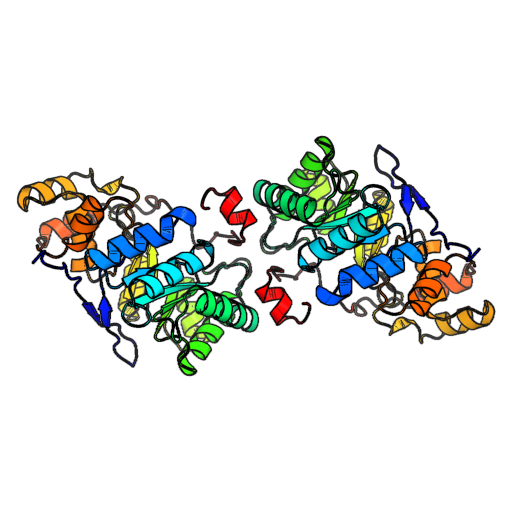. PRO A 1 90 ? -11.742 0.535 2.018 1 98.88 90 PRO A N 1
ATOM 697 C CA . PRO A 1 90 ? -10.438 0.428 2.688 1 98.88 90 PRO A CA 1
ATOM 698 C C . PRO A 1 90 ? -10.172 1.585 3.648 1 98.88 90 PRO A C 1
ATOM 700 O O . PRO A 1 90 ? -9.57 1.389 4.703 1 98.88 90 PRO A O 1
ATOM 703 N N . ALA A 1 91 ? -10.617 2.766 3.295 1 98.94 91 ALA A N 1
ATOM 704 C CA . ALA A 1 91 ? -10.383 3.93 4.145 1 98.94 91 ALA A CA 1
ATOM 705 C C . ALA A 1 91 ? -11.062 3.762 5.5 1 98.94 91 ALA A C 1
ATOM 707 O O . ALA A 1 91 ? -10.5 4.141 6.535 1 98.94 91 ALA A O 1
ATOM 708 N N . ARG A 1 92 ? -12.258 3.219 5.488 1 98.81 92 ARG A N 1
ATOM 709 C CA . ARG A 1 92 ? -12.992 3.027 6.73 1 98.81 92 ARG A CA 1
ATOM 710 C C . ARG A 1 92 ? -12.305 1.997 7.621 1 98.81 92 ARG A C 1
ATOM 712 O O . ARG A 1 92 ? -12.227 2.178 8.836 1 98.81 92 ARG A O 1
ATOM 719 N N . ILE A 1 93 ? -11.789 0.954 7.016 1 98.88 93 ILE A N 1
ATOM 720 C CA . ILE A 1 93 ? -11.078 -0.085 7.75 1 98.88 93 ILE A CA 1
ATOM 721 C C . ILE A 1 93 ? -9.773 0.484 8.312 1 98.88 93 ILE A C 1
ATOM 723 O O . ILE A 1 93 ? -9.445 0.257 9.484 1 98.88 93 ILE A O 1
ATOM 727 N N . ALA A 1 94 ? -9.094 1.226 7.473 1 98.94 94 ALA A N 1
ATOM 728 C CA . ALA A 1 94 ? -7.844 1.85 7.902 1 98.94 94 ALA A CA 1
ATOM 729 C C . ALA A 1 94 ? -8.086 2.83 9.047 1 98.94 94 ALA A C 1
ATOM 731 O O . ALA A 1 94 ? -7.273 2.932 9.969 1 98.94 94 ALA A O 1
ATOM 732 N N . PHE A 1 95 ? -9.219 3.561 8.992 1 98.94 95 PHE A N 1
ATOM 733 C CA . PHE A 1 95 ? -9.578 4.512 10.039 1 98.94 95 PHE A CA 1
ATOM 734 C C . PHE A 1 95 ? -9.703 3.811 11.391 1 98.94 95 PHE A C 1
ATOM 736 O O . PHE A 1 95 ? -9.211 4.309 12.398 1 98.94 95 PHE A O 1
ATOM 743 N N . GLU A 1 96 ? -10.344 2.707 11.398 1 98.81 96 GLU A N 1
ATOM 744 C CA . GLU A 1 96 ? -10.555 1.989 12.648 1 98.81 96 GLU A CA 1
ATOM 745 C C . GLU A 1 96 ? -9.234 1.54 13.258 1 98.81 96 GLU A C 1
ATOM 747 O O . GLU A 1 96 ? -9.078 1.523 14.484 1 98.81 96 GLU A O 1
ATOM 752 N N . GLU A 1 97 ? -8.297 1.189 12.406 1 98.69 97 GLU A N 1
ATOM 753 C CA . GLU A 1 97 ? -6.961 0.854 12.898 1 98.69 97 GLU A CA 1
ATOM 754 C C . GLU A 1 97 ? -6.285 2.066 13.539 1 98.69 97 GLU A C 1
ATOM 756 O O . GLU A 1 97 ? -5.664 1.954 14.594 1 98.69 97 GLU A O 1
ATOM 761 N N . SER A 1 98 ? -6.367 3.209 12.867 1 98.88 98 SER A N 1
ATOM 762 C CA . SER A 1 98 ? -5.812 4.441 13.414 1 98.88 98 SER A CA 1
ATOM 763 C C . SER A 1 98 ? -6.461 4.789 14.75 1 98.88 98 SER A C 1
ATOM 765 O O . SER A 1 98 ? -5.77 5.137 15.711 1 98.88 98 SER A O 1
ATOM 767 N N . ARG A 1 99 ? -7.785 4.707 14.781 1 98.69 99 ARG A N 1
ATOM 768 C CA . ARG A 1 99 ? -8.531 5.012 16 1 98.69 99 ARG A CA 1
ATOM 769 C C . ARG A 1 99 ? -8.102 4.102 17.141 1 98.69 99 ARG A C 1
ATOM 771 O O . ARG A 1 99 ? -7.891 4.57 18.266 1 98.69 99 ARG A O 1
ATOM 778 N N . ARG A 1 100 ? -7.965 2.838 16.859 1 98.44 100 ARG A N 1
ATOM 779 C CA . ARG A 1 100 ? -7.527 1.865 17.859 1 98.44 100 ARG A CA 1
ATOM 780 C C . ARG A 1 100 ? -6.129 2.199 18.359 1 98.44 100 ARG A C 1
ATOM 782 O O . ARG A 1 100 ? -5.891 2.203 19.578 1 98.44 100 ARG A O 1
ATOM 789 N N . LYS A 1 101 ? -5.211 2.469 17.5 1 98.81 101 LYS A N 1
ATOM 790 C CA . LYS A 1 101 ? -3.834 2.783 17.859 1 98.81 101 LYS A CA 1
ATOM 791 C C . LYS A 1 101 ? -3.764 4.055 18.703 1 98.81 101 LYS A C 1
ATOM 793 O O . LYS A 1 101 ? -3.01 4.125 19.672 1 98.81 101 LYS A O 1
ATOM 798 N N . LEU A 1 102 ? -4.531 5.031 18.344 1 98.81 102 LEU A N 1
ATOM 799 C CA . LEU A 1 102 ? -4.535 6.309 19.047 1 98.81 102 LEU A CA 1
ATOM 800 C C . LEU A 1 102 ? -5.234 6.191 20.391 1 98.81 102 LEU A C 1
ATOM 802 O O . LEU A 1 102 ? -5.02 7.016 21.281 1 98.81 102 LEU A O 1
ATOM 806 N N . GLY A 1 103 ? -6.133 5.168 20.5 1 98.06 103 GLY A N 1
ATOM 807 C CA . GLY A 1 103 ? -6.836 4.93 21.75 1 98.06 103 GLY A CA 1
ATOM 808 C C . GLY A 1 103 ? -7.875 5.988 22.062 1 98.06 103 GLY A C 1
ATOM 809 O O . GLY A 1 103 ? -8.031 6.402 23.219 1 98.06 103 GLY A O 1
ATOM 810 N N . VAL A 1 104 ? -8.586 6.508 21.062 1 97.94 104 VAL A N 1
ATOM 811 C CA . VAL A 1 104 ? -9.617 7.523 21.266 1 97.94 104 VAL A CA 1
ATOM 812 C C . VAL A 1 104 ? -10.938 7.035 20.672 1 97.94 104 VAL A C 1
ATOM 814 O O . VAL A 1 104 ? -10.953 6.18 19.781 1 97.94 104 VAL A O 1
ATOM 817 N N . ASP A 1 105 ? -12.008 7.508 21.109 1 96.75 105 ASP A N 1
ATOM 818 C CA . ASP A 1 105 ? -13.328 7.16 20.578 1 96.75 105 ASP A CA 1
ATOM 819 C C . ASP A 1 105 ? -13.633 7.945 19.312 1 96.75 105 ASP A C 1
ATOM 821 O O . ASP A 1 105 ? -14.203 7.398 18.359 1 96.75 105 ASP A O 1
ATOM 825 N N . VAL A 1 106 ? -13.25 9.227 19.328 1 98.12 106 VAL A N 1
ATOM 826 C CA . VAL A 1 106 ? -13.461 10.148 18.219 1 98.12 106 VAL A CA 1
ATOM 827 C C . VAL A 1 106 ? -12.141 10.797 17.828 1 98.12 106 VAL A C 1
ATOM 829 O O . VAL A 1 106 ? -11.398 11.281 18.672 1 98.12 106 VAL A O 1
ATOM 832 N N . VAL A 1 107 ? -11.773 10.68 16.594 1 98.69 107 VAL A N 1
ATOM 833 C CA . VAL A 1 107 ? -10.617 11.406 16.078 1 98.69 107 VAL A CA 1
ATOM 834 C C . VAL A 1 107 ? -11.023 12.836 15.727 1 98.69 107 VAL A C 1
ATOM 836 O O . VAL A 1 107 ? -12 13.055 15 1 98.69 107 VAL A O 1
ATOM 839 N N . ASP A 1 108 ? -10.328 13.781 16.219 1 98.75 108 ASP A N 1
ATOM 840 C CA . ASP A 1 108 ? -10.734 15.172 16.031 1 98.75 108 ASP A CA 1
ATOM 841 C C . ASP A 1 108 ? -10.672 15.578 14.555 1 98.75 108 ASP A C 1
ATOM 843 O O . ASP A 1 108 ? -11.57 16.25 14.055 1 98.75 108 ASP A O 1
ATOM 847 N N . MET A 1 109 ? -9.625 15.172 13.898 1 98.88 109 MET A N 1
ATOM 848 C CA . MET A 1 109 ? -9.516 15.484 12.477 1 98.88 109 MET A CA 1
ATOM 849 C C . MET A 1 109 ? -8.844 14.336 11.719 1 98.88 109 MET A C 1
ATOM 851 O O . MET A 1 109 ? -7.82 13.82 12.156 1 98.88 109 MET A O 1
ATOM 855 N N . TYR A 1 110 ? -9.438 13.922 10.703 1 98.94 110 TYR A N 1
ATOM 856 C CA . TYR A 1 110 ? -8.93 12.867 9.828 1 98.94 110 TYR A CA 1
ATOM 857 C C . TYR A 1 110 ? -8.758 13.383 8.398 1 98.94 110 TYR A C 1
ATOM 859 O O . TYR A 1 110 ? -9.688 13.961 7.828 1 98.94 110 TYR A O 1
ATOM 867 N N . LEU A 1 111 ? -7.539 13.227 7.816 1 99 111 LEU A N 1
ATOM 868 C CA . LEU A 1 111 ? -7.211 13.789 6.512 1 99 111 LEU A CA 1
ATOM 869 C C . LEU A 1 111 ? -6.875 12.688 5.512 1 99 111 LEU A C 1
ATOM 871 O O . LEU A 1 111 ? -6.309 11.664 5.883 1 99 111 LEU A O 1
ATOM 875 N N . ILE A 1 112 ? -7.219 12.875 4.238 1 99 112 ILE A N 1
ATOM 876 C CA . ILE A 1 112 ? -6.527 12.156 3.172 1 99 112 ILE A CA 1
ATOM 877 C C . ILE A 1 112 ? -5.109 12.703 3.02 1 99 112 ILE A C 1
ATOM 879 O O . ILE A 1 112 ? -4.922 13.898 2.773 1 99 112 ILE A O 1
ATOM 883 N N . HIS A 1 113 ? -4.09 11.867 3.076 1 98.94 113 HIS A N 1
ATOM 884 C CA . HIS A 1 113 ? -2.721 12.344 3.221 1 98.94 113 HIS A CA 1
ATOM 885 C C . HIS A 1 113 ? -2.215 12.977 1.926 1 98.94 113 HIS A C 1
ATOM 887 O O . HIS A 1 113 ? -1.463 13.953 1.956 1 98.94 113 HIS A O 1
ATOM 893 N N . TRP A 1 114 ? -2.518 12.43 0.789 1 98.88 114 TRP A N 1
ATOM 894 C CA . TRP A 1 114 ? -2.197 12.938 -0.543 1 98.88 114 TRP A CA 1
ATOM 895 C C . TRP A 1 114 ? -3.33 12.641 -1.521 1 98.88 114 TRP A C 1
ATOM 897 O O . TRP A 1 114 ? -4.086 11.688 -1.339 1 98.88 114 TRP A O 1
ATOM 907 N N . PRO A 1 115 ? -3.43 13.445 -2.557 1 98.75 115 PRO A N 1
ATOM 908 C CA . PRO A 1 115 ? -4.477 13.141 -3.533 1 98.75 115 PRO A CA 1
ATOM 909 C C . PRO A 1 115 ? -4.199 11.859 -4.324 1 98.75 115 PRO A C 1
ATOM 911 O O . PRO A 1 115 ? -5.133 11.156 -4.707 1 98.75 115 PRO A O 1
ATOM 914 N N . PHE A 1 116 ? -2.949 11.586 -4.676 1 98.5 116 PHE A N 1
ATOM 915 C CA . PHE A 1 116 ? -2.553 10.359 -5.367 1 98.5 116 PHE A CA 1
ATOM 916 C C . PHE A 1 116 ? -3.35 10.188 -6.652 1 98.5 116 PHE A C 1
ATOM 918 O O . PHE A 1 116 ? -3.986 9.148 -6.855 1 98.5 116 PHE A O 1
ATOM 925 N N . PRO A 1 117 ? -3.168 11.133 -7.609 1 98 117 PRO A N 1
ATOM 926 C CA . PRO A 1 117 ? -4.043 11.164 -8.781 1 98 117 PRO A CA 1
ATOM 927 C C . PRO A 1 117 ? -3.801 9.992 -9.727 1 98 117 PRO A C 1
ATOM 929 O O . PRO A 1 117 ? -4.703 9.594 -10.477 1 98 117 PRO A O 1
ATOM 932 N N . ALA A 1 118 ? -2.676 9.367 -9.656 1 97.31 118 ALA A N 1
ATOM 933 C CA . ALA A 1 118 ? -2.363 8.242 -10.531 1 97.31 118 ALA A CA 1
ATOM 934 C C . ALA A 1 118 ? -3.377 7.117 -10.367 1 97.31 118 ALA A C 1
ATOM 936 O O . ALA A 1 118 ? -3.822 6.52 -11.352 1 97.31 118 ALA A O 1
ATOM 937 N N . VAL A 1 119 ? -3.756 6.828 -9.164 1 97.94 119 VAL A N 1
ATOM 938 C CA . VAL A 1 119 ? -4.707 5.758 -8.867 1 97.94 119 VAL A CA 1
ATOM 939 C C . VAL A 1 119 ? -6.125 6.32 -8.859 1 97.94 119 VAL A C 1
ATOM 941 O O . VAL A 1 119 ? -7.086 5.598 -9.141 1 97.94 119 VAL A O 1
ATOM 944 N N . ASP A 1 120 ? -6.332 7.609 -8.477 1 97.88 120 ASP A N 1
ATOM 945 C CA . ASP A 1 120 ? -7.551 8.391 -8.641 1 97.88 120 ASP A CA 1
ATOM 946 C C . ASP A 1 120 ? -8.68 7.836 -7.781 1 97.88 120 ASP A C 1
ATOM 948 O O . ASP A 1 120 ? -9.805 7.656 -8.266 1 97.88 120 ASP A O 1
ATOM 952 N N . LEU A 1 121 ? -8.398 7.527 -6.492 1 98.69 121 LEU A N 1
ATOM 953 C CA . LEU A 1 121 ? -9.414 7.008 -5.582 1 98.69 121 LEU A CA 1
ATOM 954 C C . LEU A 1 121 ? -9.742 8.023 -4.496 1 98.69 121 LEU A C 1
ATOM 956 O O . LEU A 1 121 ? -10.484 7.723 -3.561 1 98.69 121 LEU A O 1
ATOM 960 N N . TYR A 1 122 ? -9.203 9.281 -4.621 1 98.81 122 TYR A N 1
ATOM 961 C CA . TYR A 1 122 ? -9.336 10.234 -3.529 1 98.81 122 TYR A CA 1
ATOM 962 C C . TYR A 1 122 ? -10.758 10.773 -3.441 1 98.81 122 TYR A C 1
ATOM 964 O O . TYR A 1 122 ? -11.195 11.211 -2.377 1 98.81 122 TYR A O 1
ATOM 972 N N . LYS A 1 123 ? -11.586 10.766 -4.559 1 98.81 123 LYS A N 1
ATOM 973 C CA . LYS A 1 123 ? -12.984 11.18 -4.473 1 98.81 123 LYS A CA 1
ATOM 974 C C . LYS A 1 123 ? -13.797 10.195 -3.645 1 98.81 123 LYS A C 1
ATOM 976 O O . LYS A 1 123 ? -14.57 10.594 -2.77 1 98.81 123 LYS A O 1
ATOM 981 N N . GLU A 1 124 ? -13.57 8.875 -3.898 1 98.75 124 GLU A N 1
ATOM 982 C CA . GLU A 1 124 ? -14.227 7.836 -3.113 1 98.75 124 GLU A CA 1
ATOM 983 C C . GLU A 1 124 ? -13.781 7.879 -1.654 1 98.75 124 GLU A C 1
ATOM 985 O O . GLU A 1 124 ? -14.586 7.668 -0.747 1 98.75 124 GLU A O 1
ATOM 990 N N . THR A 1 125 ? -12.547 8.133 -1.469 1 98.94 125 THR A N 1
ATOM 991 C CA . THR A 1 125 ? -11.984 8.234 -0.125 1 98.94 125 THR A CA 1
ATOM 992 C C . THR A 1 125 ? -12.609 9.398 0.636 1 98.94 125 THR A C 1
ATOM 994 O O . THR A 1 125 ? -12.945 9.266 1.816 1 98.94 125 THR A O 1
ATOM 997 N N . TRP A 1 126 ? -12.781 10.516 -0.045 1 98.94 126 TRP A N 1
ATOM 998 C CA . TRP A 1 126 ? -13.406 11.688 0.555 1 98.94 126 TRP A CA 1
ATOM 999 C C . TRP A 1 126 ? -14.812 11.375 1.041 1 98.94 126 TRP A C 1
ATOM 1001 O O . TRP A 1 126 ? -15.188 11.734 2.16 1 98.94 126 TRP A O 1
ATOM 1011 N N . LYS A 1 127 ? -15.539 10.656 0.257 1 98.94 127 LYS A N 1
ATOM 1012 C CA . LYS A 1 127 ? -16.891 10.266 0.645 1 98.94 127 LYS A CA 1
ATOM 1013 C C . LYS A 1 127 ? -16.875 9.367 1.878 1 98.94 127 LYS A C 1
ATOM 1015 O O . LYS A 1 127 ? -17.781 9.438 2.715 1 98.94 127 LYS A O 1
ATOM 1020 N N . ALA A 1 128 ? -15.852 8.523 1.971 1 98.94 128 ALA A N 1
ATOM 1021 C CA . ALA A 1 128 ? -15.695 7.688 3.16 1 98.94 128 ALA A CA 1
ATOM 1022 C C . ALA A 1 128 ? -15.461 8.547 4.402 1 98.94 128 ALA A C 1
ATOM 1024 O O . ALA A 1 128 ? -16.031 8.273 5.465 1 98.94 128 ALA A O 1
ATOM 1025 N N . LEU A 1 129 ? -14.633 9.578 4.297 1 98.94 129 LEU A N 1
ATOM 1026 C CA . LEU A 1 129 ? -14.375 10.453 5.434 1 98.94 129 LEU A CA 1
ATOM 1027 C C . LEU A 1 129 ? -15.641 11.203 5.84 1 98.94 129 LEU A C 1
ATOM 1029 O O . LEU A 1 129 ? -15.898 11.375 7.031 1 98.94 129 LEU A O 1
ATOM 1033 N N . LEU A 1 130 ? -16.406 11.664 4.816 1 98.81 130 LEU A N 1
ATOM 1034 C CA . LEU A 1 130 ? -17.656 12.344 5.109 1 98.81 130 LEU A CA 1
ATOM 1035 C C . LEU A 1 130 ? -18.625 11.43 5.863 1 98.81 130 LEU A C 1
ATOM 1037 O O . LEU A 1 130 ? -19.297 11.867 6.789 1 98.81 130 LEU A O 1
ATOM 1041 N N . LYS A 1 131 ? -18.641 10.156 5.473 1 98.88 131 LYS A N 1
ATOM 1042 C CA . LYS A 1 131 ? -19.484 9.195 6.164 1 98.88 131 LYS A CA 1
ATOM 1043 C C . LYS A 1 131 ? -19.031 9 7.609 1 98.88 131 LYS A C 1
ATOM 1045 O O . LYS A 1 131 ? -19.859 8.93 8.523 1 98.88 131 LYS A O 1
ATOM 1050 N N . LEU A 1 132 ? -17.734 8.859 7.805 1 98.88 132 LEU A N 1
ATOM 1051 C CA . LEU A 1 132 ? -17.188 8.727 9.148 1 98.88 132 LEU A CA 1
ATOM 1052 C C . LEU A 1 132 ? -17.562 9.93 10.008 1 98.88 132 LEU A C 1
ATOM 1054 O O . LEU A 1 132 ? -17.844 9.781 11.203 1 98.88 132 LEU A O 1
ATOM 1058 N N . GLN A 1 133 ? -17.516 11.141 9.391 1 98.62 133 GLN A N 1
ATOM 1059 C CA . GLN A 1 133 ? -17.922 12.359 10.102 1 98.62 133 GLN A CA 1
ATOM 1060 C C . GLN A 1 133 ? -19.391 12.32 10.477 1 98.62 133 GLN A C 1
ATOM 1062 O O . GLN A 1 133 ? -19.766 12.656 11.609 1 98.62 133 GLN A O 1
ATOM 1067 N N . GLU A 1 134 ? -20.25 11.906 9.57 1 98.31 134 GLU A N 1
ATOM 1068 C CA . GLU A 1 134 ? -21.688 11.781 9.797 1 98.31 134 GLU A CA 1
ATOM 1069 C C . GLU A 1 134 ? -21.969 10.812 10.938 1 98.31 134 GLU A C 1
ATOM 1071 O O . GLU A 1 134 ? -22.891 11.039 11.742 1 98.31 134 GLU A O 1
ATOM 1076 N N . GLU A 1 135 ? -21.172 9.797 10.984 1 98.44 135 GLU A N 1
ATOM 1077 C CA . GLU A 1 135 ? -21.359 8.742 11.977 1 98.44 135 GLU A CA 1
ATOM 1078 C C . GLU A 1 135 ? -20.797 9.156 13.336 1 98.44 135 GLU A C 1
ATOM 1080 O O . GLU A 1 135 ? -20.969 8.453 14.328 1 98.44 135 GLU A O 1
ATOM 1085 N N . GLY A 1 136 ? -20.047 10.258 13.406 1 98.12 136 GLY A N 1
ATOM 1086 C CA . GLY A 1 136 ? -19.516 10.773 14.656 1 98.12 136 GLY A CA 1
ATOM 1087 C C . GLY A 1 136 ? -18.172 10.18 15.031 1 98.12 136 GLY A C 1
ATOM 1088 O O . GLY A 1 136 ? -17.688 10.367 16.141 1 98.12 136 GLY A O 1
ATOM 1089 N N . ALA A 1 137 ? -17.547 9.461 14.094 1 98.56 137 ALA A N 1
ATOM 1090 C CA . ALA A 1 137 ? -16.25 8.836 14.344 1 98.56 137 ALA A CA 1
ATOM 1091 C C . ALA A 1 137 ? -15.109 9.852 14.227 1 98.56 137 ALA A C 1
ATOM 1093 O O . ALA A 1 137 ? -14.062 9.688 14.852 1 98.56 137 ALA A O 1
ATOM 1094 N N . ILE A 1 138 ? -15.297 10.852 13.398 1 98.19 138 ILE A N 1
ATOM 1095 C CA . ILE A 1 138 ? -14.367 11.969 13.328 1 98.19 138 ILE A CA 1
ATOM 1096 C C . ILE A 1 138 ? -15.125 13.289 13.469 1 98.19 138 ILE A C 1
ATOM 1098 O O . ILE A 1 138 ? -16.297 13.375 13.109 1 98.19 138 ILE A O 1
ATOM 1102 N N . ARG A 1 139 ? -14.516 14.32 14.039 1 98.12 139 ARG A N 1
ATOM 1103 C CA . ARG A 1 139 ? -15.148 15.625 14.211 1 98.12 139 ARG A CA 1
ATOM 1104 C C . ARG A 1 139 ? -15.031 16.453 12.938 1 98.12 139 ARG A C 1
ATOM 1106 O O . ARG A 1 139 ? -15.992 17.109 12.523 1 98.12 139 ARG A O 1
ATOM 1113 N N . VAL A 1 140 ? -13.883 16.406 12.328 1 98.62 140 VAL A N 1
ATOM 1114 C CA . VAL A 1 140 ? -13.625 17.219 11.141 1 98.62 140 VAL A CA 1
ATOM 1115 C C . VAL A 1 140 ? -12.977 16.359 10.055 1 98.62 140 VAL A C 1
ATOM 1117 O O . VAL A 1 140 ? -11.984 15.672 10.312 1 98.62 140 VAL A O 1
ATOM 1120 N N . ALA A 1 141 ? -13.539 16.344 8.891 1 98.69 141 ALA A N 1
ATOM 1121 C CA . ALA A 1 141 ? -12.93 15.734 7.707 1 98.69 141 ALA A CA 1
ATOM 1122 C C . ALA A 1 141 ? -12.148 16.766 6.898 1 98.69 141 ALA A C 1
ATOM 1124 O O . ALA A 1 141 ? -12.625 17.875 6.668 1 98.69 141 ALA A O 1
ATOM 1125 N N . GLY A 1 142 ? -10.938 16.469 6.551 1 98.88 142 GLY A N 1
ATOM 1126 C CA . GLY A 1 142 ? -10.109 17.344 5.73 1 98.88 142 GLY A CA 1
ATOM 1127 C C . GLY A 1 142 ? -9.211 16.578 4.77 1 98.88 142 GLY A C 1
ATOM 1128 O O . GLY A 1 142 ? -9.445 15.398 4.492 1 98.88 142 GLY A O 1
ATOM 1129 N N . VAL A 1 143 ? -8.305 17.312 4.121 1 98.94 143 VAL A N 1
ATOM 1130 C CA . VAL A 1 143 ? -7.367 16.766 3.146 1 98.94 143 VAL A CA 1
ATOM 1131 C C . VAL A 1 143 ? -5.977 17.344 3.379 1 98.94 143 VAL A C 1
ATOM 1133 O O . VAL A 1 143 ? -5.812 18.312 4.133 1 98.94 143 VAL A O 1
ATOM 1136 N N . SER A 1 144 ? -5.012 16.672 2.863 1 98.94 144 SER A N 1
ATOM 1137 C CA . SER A 1 144 ? -3.631 17.141 2.891 1 98.94 144 SER A CA 1
ATOM 1138 C C . SER A 1 144 ? -3.004 17.094 1.502 1 98.94 144 SER A C 1
ATOM 1140 O O . SER A 1 144 ? -3.232 16.156 0.746 1 98.94 144 SER A O 1
ATOM 1142 N N . ASN A 1 145 ? -2.318 18.141 1.13 1 98.88 145 ASN A N 1
ATOM 1143 C CA . ASN A 1 145 ? -1.533 18.25 -0.094 1 98.88 145 ASN A CA 1
ATOM 1144 C C . ASN A 1 145 ? -2.428 18.328 -1.328 1 98.88 145 ASN A C 1
ATOM 1146 O O . ASN A 1 145 ? -2.004 17.969 -2.43 1 98.88 145 ASN A O 1
ATOM 1150 N N . PHE A 1 146 ? -3.625 18.734 -1.175 1 98.94 146 PHE A N 1
ATOM 1151 C CA . PHE A 1 146 ? -4.52 18.875 -2.316 1 98.94 146 PHE A CA 1
ATOM 1152 C C . PHE A 1 146 ? -4.293 20.188 -3.033 1 98.94 146 PHE A C 1
ATOM 1154 O O . PHE A 1 146 ? -4.215 21.25 -2.395 1 98.94 146 PHE A O 1
ATOM 1161 N N . LEU A 1 147 ? -4.164 20.156 -4.297 1 98.75 147 LEU A N 1
ATOM 1162 C CA . LEU A 1 147 ? -4.105 21.328 -5.172 1 98.75 147 LEU A CA 1
ATOM 1163 C C . LEU A 1 147 ? -5.5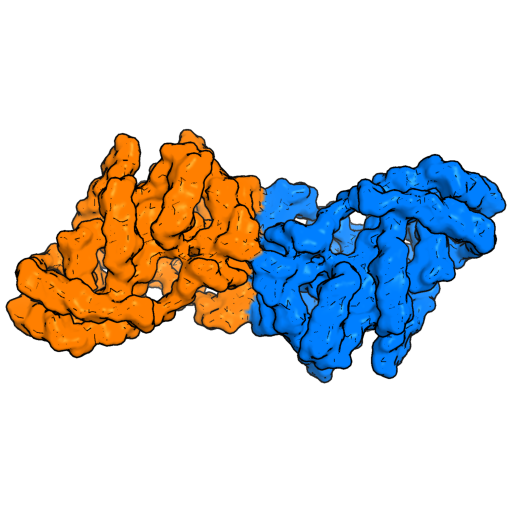08 21.797 -5.543 1 98.75 147 LEU A C 1
ATOM 1165 O O . LEU A 1 147 ? -6.484 21.078 -5.34 1 98.75 147 LEU A O 1
ATOM 1169 N N . PRO A 1 148 ? -5.562 23.016 -6.023 1 98.81 148 PRO A N 1
ATOM 1170 C CA . PRO A 1 148 ? -6.879 23.547 -6.371 1 98.81 148 PRO A CA 1
ATOM 1171 C C . PRO A 1 148 ? -7.688 22.594 -7.254 1 98.81 148 PRO A C 1
ATOM 1173 O O . PRO A 1 148 ? -8.891 22.422 -7.039 1 98.81 148 PRO A O 1
ATOM 1176 N N . GLU A 1 149 ? -7.086 21.938 -8.219 1 98.69 149 GLU A N 1
ATOM 1177 C CA . GLU A 1 149 ? -7.809 21.031 -9.109 1 98.69 149 GLU A CA 1
ATOM 1178 C C . GLU A 1 149 ? -8.344 19.828 -8.352 1 98.69 149 GLU A C 1
ATOM 1180 O O . GLU A 1 149 ? -9.422 19.312 -8.664 1 98.69 149 GLU A O 1
ATOM 1185 N N . HIS A 1 150 ? -7.609 19.328 -7.359 1 98.81 150 HIS A N 1
ATOM 1186 C CA . HIS A 1 150 ? -8.062 18.203 -6.539 1 98.81 150 HIS A CA 1
ATOM 1187 C C . HIS A 1 150 ? -9.211 18.625 -5.625 1 98.81 150 HIS A C 1
ATOM 1189 O O . HIS A 1 150 ? -10.18 17.891 -5.449 1 98.81 150 HIS A O 1
ATOM 1195 N N . LEU A 1 151 ? -9.039 19.828 -4.992 1 98.94 151 LEU A N 1
ATOM 1196 C CA . LEU A 1 151 ? -10.078 20.375 -4.133 1 98.94 151 LEU A CA 1
ATOM 1197 C C . LEU A 1 151 ? -11.383 20.562 -4.906 1 98.94 151 LEU A C 1
ATOM 1199 O O . LEU A 1 151 ? -12.445 20.141 -4.445 1 98.94 151 LEU A O 1
ATOM 1203 N N . GLN A 1 152 ? -11.273 21.172 -6.074 1 98.81 152 GLN A N 1
ATOM 1204 C CA . GLN A 1 152 ? -12.461 21.375 -6.906 1 98.81 152 GLN A CA 1
ATOM 1205 C C . GLN A 1 152 ? -13.125 20.047 -7.242 1 98.81 152 GLN A C 1
ATOM 1207 O O . GLN A 1 152 ? -14.359 19.938 -7.227 1 98.81 152 GLN A O 1
ATOM 1212 N N . ALA A 1 153 ? -12.359 19.047 -7.543 1 98.75 153 ALA A N 1
ATOM 1213 C CA . ALA A 1 153 ? -12.875 17.734 -7.926 1 98.75 153 ALA A CA 1
ATOM 1214 C C . ALA A 1 153 ? -13.695 17.125 -6.793 1 98.75 153 ALA A C 1
ATOM 1216 O O . ALA A 1 153 ? -14.781 16.594 -7.027 1 98.75 153 ALA A O 1
ATOM 1217 N N . VAL A 1 154 ? -13.172 17.141 -5.52 1 98.69 154 VAL A N 1
ATOM 1218 C CA . VAL A 1 154 ? -13.891 16.516 -4.418 1 98.69 154 VAL A CA 1
ATOM 1219 C C . VAL A 1 154 ? -15.141 17.344 -4.082 1 98.69 154 VAL A C 1
ATOM 1221 O O . VAL A 1 154 ? -16.172 16.781 -3.699 1 98.69 154 VAL A O 1
ATOM 1224 N N . ILE A 1 155 ? -15.078 18.672 -4.191 1 98.75 155 ILE A N 1
ATOM 1225 C CA . ILE A 1 155 ? -16.219 19.531 -3.939 1 98.75 155 ILE A CA 1
ATOM 1226 C C . ILE A 1 155 ? -17.328 19.25 -4.957 1 98.75 155 ILE A C 1
ATOM 1228 O O . ILE A 1 155 ? -18.484 19.031 -4.59 1 98.75 155 ILE A O 1
ATOM 1232 N N . ASP A 1 156 ? -16.922 19.156 -6.258 1 98.69 156 ASP A N 1
ATOM 1233 C CA . ASP A 1 156 ? -17.891 18.906 -7.324 1 98.69 156 ASP A CA 1
ATOM 1234 C C . ASP A 1 156 ? -18.531 17.531 -7.172 1 98.69 156 ASP A C 1
ATOM 1236 O O . ASP A 1 156 ? -19.734 17.359 -7.395 1 98.69 156 ASP A O 1
ATOM 1240 N N . ASP A 1 157 ? -17.734 16.609 -6.809 1 98.56 157 ASP A N 1
ATOM 1241 C CA . ASP A 1 157 ? -18.172 15.211 -6.77 1 98.56 157 ASP A CA 1
ATOM 1242 C C . ASP A 1 157 ? -19.094 14.961 -5.574 1 98.56 157 ASP A C 1
ATOM 1244 O O . ASP A 1 157 ? -20.078 14.227 -5.68 1 98.56 157 ASP A O 1
ATOM 1248 N N . SER A 1 158 ? -18.812 15.516 -4.441 1 98.38 158 SER A N 1
ATOM 1249 C CA . SER A 1 158 ? -19.5 15.18 -3.197 1 98.38 158 SER A CA 1
ATOM 1250 C C . SER A 1 158 ? -20.484 16.266 -2.789 1 98.38 158 SER A C 1
ATOM 1252 O O . SER A 1 158 ? -21.375 16.047 -1.974 1 98.38 158 SER A O 1
ATOM 1254 N N . GLY A 1 159 ? -20.219 17.5 -3.27 1 98.31 159 GLY A N 1
ATOM 1255 C CA . GLY A 1 159 ? -20.969 18.656 -2.811 1 98.31 159 GLY A CA 1
ATOM 1256 C C . GLY A 1 159 ? -20.484 19.188 -1.481 1 98.31 159 GLY A C 1
ATOM 1257 O O . GLY A 1 159 ? -21.062 20.141 -0.944 1 98.31 159 GLY A O 1
ATOM 1258 N N . GLU A 1 160 ? -19.469 18.578 -0.934 1 98.44 160 GLU A N 1
ATOM 1259 C CA . GLU A 1 160 ? -18.938 18.969 0.372 1 98.44 160 GLU A CA 1
ATOM 1260 C C . GLU A 1 160 ? -17.531 19.531 0.253 1 98.44 160 GLU A C 1
ATOM 1262 O O . GLU A 1 160 ? -16.688 18.984 -0.453 1 98.44 160 GLU A O 1
ATOM 1267 N N . THR A 1 161 ? -17.234 20.656 0.9 1 98.62 161 THR A N 1
ATOM 1268 C CA . THR A 1 161 ? -15.93 21.312 0.912 1 98.62 161 THR A CA 1
ATOM 1269 C C . THR A 1 161 ? -15.094 20.828 2.088 1 98.62 161 THR A C 1
ATOM 1271 O O . THR A 1 161 ? -15.57 20.797 3.225 1 98.62 161 THR A O 1
ATOM 1274 N N . PRO A 1 162 ? -13.867 20.359 1.811 1 98.81 162 PRO A N 1
ATOM 1275 C CA . PRO A 1 162 ? -13 20.062 2.953 1 98.81 162 PRO A CA 1
ATOM 1276 C C . PRO A 1 162 ? -12.852 21.234 3.912 1 98.81 162 PRO A C 1
ATOM 1278 O O . PRO A 1 162 ? -12.734 22.375 3.473 1 98.81 162 PRO A O 1
ATOM 1281 N N . THR A 1 163 ? -12.828 20.922 5.207 1 98.75 163 THR A N 1
ATOM 1282 C CA . THR A 1 163 ? -12.719 21.969 6.219 1 98.75 163 THR A CA 1
ATOM 1283 C C . THR A 1 163 ? -11.281 22.469 6.32 1 98.75 163 THR A C 1
ATOM 1285 O O . THR A 1 163 ? -11.047 23.656 6.586 1 98.75 163 THR A O 1
ATOM 1288 N N . VAL A 1 164 ? -10.383 21.594 6.152 1 98.88 164 VAL A N 1
ATOM 1289 C CA . VAL A 1 164 ? -8.961 21.906 6.297 1 98.88 164 VAL A CA 1
ATOM 1290 C C . VAL A 1 164 ? -8.18 21.297 5.141 1 98.88 164 VAL A C 1
ATOM 1292 O O . VAL A 1 164 ? -8.492 20.188 4.691 1 98.88 164 VAL A O 1
ATOM 1295 N N . ASN A 1 165 ? -7.211 21.969 4.594 1 98.94 165 ASN A N 1
ATOM 1296 C CA . ASN A 1 165 ? -6.16 21.469 3.717 1 98.94 165 ASN A CA 1
ATOM 1297 C C . ASN A 1 165 ? -4.777 21.656 4.332 1 98.94 165 ASN A C 1
ATOM 1299 O O . ASN A 1 165 ? -4.309 22.797 4.48 1 98.94 165 ASN A O 1
ATOM 1303 N N . GLN A 1 166 ? -4.184 20.547 4.809 1 98.94 166 GLN A 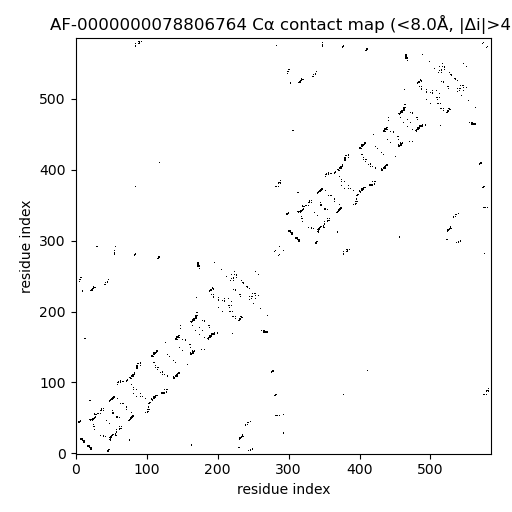N 1
ATOM 1304 C CA . GLN A 1 166 ? -2.818 20.609 5.32 1 98.94 166 GLN A CA 1
ATOM 1305 C C . GLN A 1 166 ? -1.803 20.547 4.184 1 98.94 166 GLN A C 1
ATOM 1307 O O . GLN A 1 166 ? -1.726 19.547 3.471 1 98.94 166 GLN A O 1
ATOM 1312 N N . ILE A 1 167 ? -1.038 21.625 3.996 1 98.88 167 ILE A N 1
ATOM 1313 C CA . ILE A 1 167 ? -0.116 21.688 2.869 1 98.88 167 ILE A CA 1
ATOM 1314 C C . ILE A 1 167 ? 1.212 22.281 3.322 1 98.88 167 ILE A C 1
ATOM 1316 O O . ILE A 1 167 ? 1.306 22.844 4.418 1 98.88 167 ILE A O 1
ATOM 1320 N N . GLU A 1 168 ? 2.234 22.062 2.471 1 98.31 168 GLU A N 1
ATOM 1321 C CA . GLU A 1 168 ? 3.514 22.734 2.695 1 98.31 168 GLU A CA 1
ATOM 1322 C C . GLU A 1 168 ? 3.393 24.25 2.498 1 98.31 168 GLU A C 1
ATOM 1324 O O . GLU A 1 168 ? 2.977 24.703 1.434 1 98.31 168 GLU A O 1
ATOM 1329 N N . VAL A 1 169 ? 3.678 24.938 3.537 1 98.12 169 VAL A N 1
ATOM 1330 C CA . VAL A 1 169 ? 3.734 26.406 3.424 1 98.12 169 VAL A CA 1
ATOM 1331 C C . VAL A 1 169 ? 4.883 26.938 4.27 1 98.12 169 VAL A C 1
ATOM 1333 O O . VAL A 1 169 ? 4.98 26.641 5.461 1 98.12 169 VAL A O 1
ATOM 1336 N N . HIS A 1 170 ? 5.734 27.656 3.703 1 97.81 170 HIS A N 1
ATOM 1337 C CA . HIS A 1 170 ? 6.785 28.438 4.344 1 97.81 170 HIS A CA 1
ATOM 1338 C C . HIS A 1 170 ? 7.188 29.641 3.482 1 97.81 170 HIS A C 1
ATOM 1340 O O . HIS A 1 170 ? 6.758 29.75 2.334 1 97.81 170 HIS A O 1
ATOM 1346 N N . PRO A 1 171 ? 7.879 30.531 4.031 1 97.06 171 PRO A N 1
ATOM 1347 C CA . PRO A 1 171 ? 8.094 31.812 3.361 1 97.06 171 PRO A CA 1
ATOM 1348 C C . PRO A 1 171 ? 8.602 31.656 1.931 1 97.06 171 PRO A C 1
ATOM 1350 O O . PRO A 1 171 ? 8.102 32.312 1.018 1 97.06 171 PRO A O 1
ATOM 1353 N N . ARG A 1 172 ? 9.453 30.781 1.619 1 96 172 ARG A N 1
ATOM 1354 C CA . ARG A 1 172 ? 10.008 30.625 0.278 1 96 172 ARG A CA 1
ATOM 1355 C C . ARG A 1 172 ? 9.078 29.781 -0.595 1 96 172 ARG A C 1
ATOM 1357 O O . ARG A 1 172 ? 9.32 29.625 -1.794 1 96 172 ARG A O 1
ATOM 1364 N N . PHE A 1 173 ? 8.062 29.234 -0.035 1 97.44 173 PHE A N 1
ATOM 1365 C CA . PHE A 1 173 ? 7.07 28.453 -0.757 1 97.44 173 PHE A CA 1
ATOM 1366 C C . PHE A 1 173 ? 5.691 28.625 -0.14 1 97.44 173 PHE A C 1
ATOM 1368 O O . PHE A 1 173 ? 5.172 27.703 0.5 1 97.44 173 PHE A O 1
ATOM 1375 N N . SER A 1 174 ? 5.066 29.703 -0.402 1 96.44 174 SER A N 1
ATOM 1376 C CA . SER A 1 174 ? 3.836 30.094 0.282 1 96.44 174 SER A CA 1
ATOM 1377 C C . SER A 1 174 ? 2.604 29.609 -0.482 1 96.44 174 SER A C 1
ATOM 1379 O O . SER A 1 174 ? 1.486 29.672 0.035 1 96.44 174 SER A O 1
ATOM 1381 N N . GLN A 1 175 ? 2.705 29.109 -1.705 1 96.88 175 GLN A N 1
ATOM 1382 C CA . GLN A 1 175 ? 1.634 28.594 -2.555 1 96.88 175 GLN A CA 1
ATOM 1383 C C . GLN A 1 175 ? 0.467 29.578 -2.617 1 96.88 175 GLN A C 1
ATOM 1385 O O . GLN A 1 175 ? -0.667 29.219 -2.287 1 96.88 175 GLN A O 1
ATOM 1390 N N . PRO A 1 176 ? 0.719 30.797 -3.148 1 97.19 176 PRO A N 1
ATOM 1391 C CA . PRO A 1 176 ? -0.312 31.844 -3.105 1 97.19 176 PRO A CA 1
ATOM 1392 C C . PRO A 1 176 ? -1.602 31.422 -3.809 1 97.19 176 PRO A C 1
ATOM 1394 O O . PRO A 1 176 ? -2.697 31.766 -3.348 1 97.19 176 PRO A O 1
ATOM 1397 N N . ASP A 1 177 ? -1.542 30.656 -4.93 1 97.06 177 ASP A N 1
ATOM 1398 C CA . ASP A 1 177 ? -2.734 30.234 -5.652 1 97.06 177 ASP A CA 1
ATOM 1399 C C . ASP A 1 177 ? -3.562 29.25 -4.82 1 97.06 177 ASP A C 1
ATOM 1401 O O . ASP A 1 177 ? -4.793 29.344 -4.793 1 97.06 177 ASP A O 1
ATOM 1405 N N . ASN A 1 178 ? -2.9 28.312 -4.188 1 98.38 178 ASN A N 1
ATOM 1406 C CA . ASN A 1 178 ? -3.592 27.359 -3.326 1 98.38 178 ASN A CA 1
ATOM 1407 C C . ASN A 1 178 ? -4.219 28.047 -2.119 1 98.38 178 ASN A C 1
ATOM 1409 O O . ASN A 1 178 ? -5.359 27.766 -1.753 1 98.38 178 ASN A O 1
ATOM 1413 N N . LEU A 1 179 ? -3.506 29.016 -1.537 1 98.31 179 LEU A N 1
ATOM 1414 C CA . LEU A 1 179 ? -4.027 29.797 -0.417 1 98.31 179 LEU A CA 1
ATOM 1415 C C . LEU A 1 179 ? -5.27 30.578 -0.829 1 98.31 179 LEU A C 1
ATOM 1417 O O . LEU A 1 179 ? -6.25 30.625 -0.082 1 98.31 179 LEU A O 1
ATOM 1421 N N . ALA A 1 180 ? -5.207 31.172 -1.958 1 98.31 180 ALA A N 1
ATOM 1422 C CA . ALA A 1 180 ? -6.336 31.953 -2.457 1 98.31 180 ALA A CA 1
ATOM 1423 C C . ALA A 1 180 ? -7.559 31.078 -2.68 1 98.31 180 ALA A C 1
ATOM 1425 O O . ALA A 1 180 ? -8.68 31.453 -2.342 1 98.31 180 ALA A O 1
ATOM 1426 N N . PHE A 1 181 ? -7.363 29.906 -3.297 1 98.81 181 PHE A N 1
ATOM 1427 C CA . PHE A 1 181 ? -8.461 28.969 -3.508 1 98.81 181 PHE A CA 1
ATOM 1428 C C . PHE A 1 181 ? -9.086 28.562 -2.182 1 98.81 181 PHE A C 1
ATOM 1430 O O . PHE A 1 181 ? -10.312 28.562 -2.041 1 98.81 181 PHE A O 1
ATOM 1437 N N . CYS A 1 182 ? -8.219 28.203 -1.229 1 98.81 182 CYS A N 1
ATOM 1438 C CA . CYS A 1 182 ? -8.703 27.797 0.086 1 98.81 182 CYS A CA 1
ATOM 1439 C C . CYS A 1 182 ? -9.5 28.906 0.748 1 98.81 182 CYS A C 1
ATOM 1441 O O . CYS A 1 182 ? -10.594 28.672 1.261 1 98.81 182 CYS A O 1
ATOM 1443 N N . LYS A 1 183 ? -8.977 30.094 0.69 1 98.25 183 LYS A N 1
ATOM 1444 C CA . LYS A 1 183 ? -9.664 31.234 1.276 1 98.25 183 LYS A CA 1
ATOM 1445 C C . LYS A 1 183 ? -11.031 31.453 0.629 1 98.25 183 LYS A C 1
ATOM 1447 O O . LYS A 1 183 ? -12.023 31.656 1.325 1 98.25 183 LYS A O 1
ATOM 1452 N N . ALA A 1 184 ? -11.086 31.375 -0.653 1 98.5 184 ALA A N 1
ATOM 1453 C CA . ALA A 1 184 ? -12.312 31.625 -1.407 1 98.5 184 ALA A CA 1
ATOM 1454 C C . ALA A 1 184 ? -13.375 30.594 -1.084 1 98.5 184 ALA A C 1
ATOM 1456 O O . ALA A 1 184 ? -14.57 30.859 -1.212 1 98.5 184 ALA A O 1
ATOM 1457 N N . HIS A 1 185 ? -12.977 29.422 -0.632 1 98.5 185 HIS A N 1
ATOM 1458 C CA . HIS A 1 185 ? -13.914 28.328 -0.406 1 98.5 185 HIS A CA 1
ATOM 1459 C C . HIS A 1 185 ? -14.102 28.062 1.084 1 98.5 185 HIS A C 1
ATOM 1461 O O . HIS A 1 185 ? -14.727 27.078 1.467 1 98.5 185 HIS A O 1
ATOM 1467 N N . GLY A 1 186 ? -13.422 28.906 1.93 1 98.12 186 GLY A N 1
ATOM 1468 C CA . GLY A 1 186 ? -13.578 28.734 3.367 1 98.12 186 GLY A CA 1
ATOM 1469 C C . GLY A 1 186 ? -12.812 27.547 3.918 1 98.12 186 GLY A C 1
ATOM 1470 O O . GLY A 1 186 ? -13.203 26.969 4.934 1 98.12 186 GLY A O 1
ATOM 1471 N N . ILE A 1 187 ? -11.797 27.047 3.219 1 98.81 187 ILE A N 1
ATOM 1472 C CA . ILE A 1 187 ? -10.938 25.953 3.652 1 98.81 187 ILE A CA 1
ATOM 1473 C C . ILE A 1 187 ? -9.781 26.5 4.484 1 98.81 187 ILE A C 1
ATOM 1475 O O . ILE A 1 187 ? -9.016 27.359 4.02 1 98.81 187 ILE A O 1
ATOM 1479 N N . ALA A 1 188 ? -9.656 26.109 5.762 1 98.88 188 ALA A N 1
ATOM 1480 C CA . ALA A 1 188 ? -8.516 26.516 6.578 1 98.88 188 ALA A CA 1
ATOM 1481 C C . ALA A 1 188 ? -7.234 25.828 6.098 1 98.88 188 ALA A C 1
ATOM 1483 O O . ALA A 1 188 ? -7.25 24.656 5.727 1 98.88 188 ALA A O 1
ATOM 1484 N N . VAL A 1 189 ? -6.16 26.578 6.094 1 98.88 189 VAL A N 1
ATOM 1485 C CA . VAL A 1 189 ? -4.871 26.031 5.707 1 98.88 189 VAL A CA 1
ATOM 1486 C C . VAL A 1 189 ? -4.062 25.672 6.953 1 98.88 189 VAL A C 1
ATOM 1488 O O . VAL A 1 189 ? -3.949 26.484 7.875 1 98.88 189 VAL A O 1
ATOM 1491 N N . GLU A 1 190 ? -3.641 24.453 7.051 1 98.94 190 GLU A N 1
ATOM 1492 C CA . GLU A 1 190 ? -2.674 24 8.039 1 98.94 190 GLU A CA 1
ATOM 1493 C C . GLU A 1 190 ? -1.304 23.766 7.414 1 98.94 190 GLU A C 1
ATOM 1495 O O . GLU A 1 190 ? -1.166 22.969 6.488 1 98.94 190 GLU A O 1
ATOM 1500 N N . ALA A 1 191 ? -0.344 24.516 7.887 1 98.75 191 ALA A N 1
ATOM 1501 C CA . ALA A 1 191 ? 0.985 24.484 7.281 1 98.75 191 ALA A CA 1
ATOM 1502 C C . ALA A 1 191 ? 1.868 23.438 7.949 1 98.75 191 ALA A C 1
ATOM 1504 O O . ALA A 1 191 ? 2.152 23.516 9.148 1 98.75 191 ALA A O 1
ATOM 1505 N N . TYR A 1 192 ? 2.203 22.438 7.164 1 98.31 192 TYR A N 1
ATOM 1506 C CA . TYR A 1 192 ? 3.295 21.578 7.637 1 98.31 192 TYR A CA 1
ATOM 1507 C C . TYR A 1 192 ? 4.633 22.062 7.09 1 98.31 192 TYR A C 1
ATOM 1509 O O . TYR A 1 192 ? 4.68 22.859 6.152 1 98.31 192 TYR A O 1
ATOM 1517 N N . SER A 1 193 ? 5.754 21.672 7.773 1 96.94 193 SER A N 1
ATOM 1518 C CA . SER A 1 193 ? 7.078 22.219 7.492 1 96.94 193 SER A CA 1
ATOM 1519 C C . SER A 1 193 ? 7.051 23.734 7.445 1 96.94 193 SER A C 1
ATOM 1521 O O . SER A 1 193 ? 7.543 24.344 6.488 1 96.94 193 SER A O 1
ATOM 1523 N N . PRO A 1 194 ? 6.516 24.266 8.5 1 97.31 194 PRO A N 1
ATOM 1524 C CA . PRO A 1 194 ? 6.293 25.719 8.445 1 97.31 194 PRO A CA 1
ATOM 1525 C C . PRO A 1 194 ? 7.594 26.516 8.43 1 97.31 194 PRO A C 1
ATOM 1527 O O . PRO A 1 194 ? 7.59 27.703 8.102 1 97.31 194 PRO A O 1
ATOM 1530 N N . LEU A 1 195 ? 8.688 25.922 8.75 1 95.62 195 LEU A N 1
ATOM 1531 C CA . LEU A 1 195 ? 9.969 26.625 8.797 1 95.62 195 LEU A CA 1
ATOM 1532 C C . LEU A 1 195 ? 10.812 26.281 7.57 1 95.62 195 LEU A C 1
ATOM 1534 O O . LEU A 1 195 ? 11.984 26.656 7.496 1 95.62 195 LEU A O 1
ATOM 1538 N N . GLY A 1 196 ? 10.234 25.516 6.672 1 94.12 196 GLY A N 1
ATOM 1539 C CA . GLY A 1 196 ? 10.945 25.156 5.461 1 94.12 196 GLY A CA 1
ATOM 1540 C C . GLY A 1 196 ? 12.234 24.391 5.73 1 94.12 196 GLY A C 1
ATOM 1541 O O . GLY A 1 196 ? 13.25 24.641 5.086 1 94.12 196 GLY A O 1
ATOM 1542 N N . HIS A 1 197 ? 12.242 23.672 6.738 1 87.62 197 HIS A N 1
ATOM 1543 C CA . HIS A 1 197 ? 13.414 22.922 7.164 1 87.62 197 HIS A CA 1
ATOM 1544 C C . HIS A 1 197 ? 14.562 23.859 7.527 1 87.62 197 HIS A C 1
ATOM 1546 O O . HIS A 1 197 ? 15.727 23.562 7.254 1 87.62 197 HIS A O 1
ATOM 1552 N N . GLY A 1 198 ? 14.289 25.016 7.961 1 82.81 198 GLY A N 1
ATOM 1553 C CA . GLY A 1 198 ? 15.273 25.938 8.5 1 82.81 198 GLY A CA 1
ATOM 1554 C C . GLY A 1 198 ? 15.898 26.828 7.441 1 82.81 198 GLY A C 1
ATOM 1555 O O . GLY A 1 198 ? 16.703 27.719 7.758 1 82.81 198 GLY A O 1
ATOM 1556 N N . LYS A 1 199 ? 15.531 26.688 6.227 1 79 199 LYS A N 1
ATOM 1557 C CA . LYS A 1 199 ? 16.141 27.438 5.137 1 79 199 LYS A CA 1
ATOM 1558 C C . LYS A 1 199 ? 15.602 28.859 5.07 1 79 199 LYS A C 1
ATOM 1560 O O . LYS A 1 199 ? 16.281 29.781 4.586 1 79 199 LYS A O 1
ATOM 1565 N N . ASP A 1 200 ? 14.508 29.078 5.602 1 83.94 200 ASP A N 1
ATOM 1566 C CA . ASP A 1 200 ? 13.82 30.359 5.465 1 83.94 200 ASP A CA 1
ATOM 1567 C C . ASP A 1 200 ? 14.227 31.328 6.57 1 83.94 200 ASP A C 1
ATOM 1569 O O . ASP A 1 200 ? 14.102 32.531 6.418 1 83.94 200 ASP A O 1
ATOM 1573 N N . ILE A 1 201 ? 14.773 30.844 7.641 1 87.69 201 ILE A N 1
ATOM 1574 C CA . ILE A 1 201 ? 14.914 31.656 8.852 1 87.69 201 ILE A CA 1
ATOM 1575 C C . ILE A 1 201 ? 16.109 32.594 8.703 1 87.69 201 ILE A C 1
ATOM 1577 O O . ILE A 1 201 ? 16.266 33.531 9.477 1 87.69 201 ILE A O 1
ATOM 1581 N N . GLU A 1 202 ? 16.844 32.438 7.652 1 90.5 202 GLU A N 1
ATOM 1582 C CA . GLU A 1 202 ? 18.047 33.25 7.496 1 90.5 202 GLU A CA 1
ATOM 1583 C C . GLU A 1 202 ? 17.797 34.406 6.547 1 90.5 202 GLU A C 1
ATOM 1585 O O . GLU A 1 202 ? 18.656 35.281 6.375 1 90.5 202 GLU A O 1
ATOM 1590 N N . SER A 1 203 ? 16.688 34.469 6.012 1 93.19 203 SER A N 1
ATOM 1591 C CA . SER A 1 203 ? 16.391 35.562 5.066 1 93.19 203 SER A CA 1
ATOM 1592 C C . SER A 1 203 ? 16.375 36.906 5.758 1 93.19 203 SER A C 1
ATOM 1594 O O . SER A 1 203 ? 15.977 37 6.918 1 93.19 203 SER A O 1
ATOM 1596 N N . GLU A 1 204 ? 16.688 37.906 5.023 1 95.25 204 GLU A N 1
ATOM 1597 C CA . GLU A 1 204 ? 16.828 39.25 5.574 1 95.25 204 GLU A CA 1
ATOM 1598 C C . GLU A 1 204 ? 15.531 39.75 6.188 1 95.25 204 GLU A C 1
ATOM 1600 O O . GLU A 1 204 ? 15.516 40.25 7.316 1 95.25 204 GLU A O 1
ATOM 1605 N N . PRO A 1 205 ? 14.391 39.656 5.516 1 97.44 205 PRO A N 1
ATOM 1606 C CA . PRO A 1 205 ? 13.133 40.094 6.117 1 97.44 205 PRO A CA 1
ATOM 1607 C C . PRO A 1 205 ? 12.828 39.406 7.441 1 97.44 205 PRO A C 1
ATOM 1609 O O . PRO A 1 205 ? 12.273 40.031 8.352 1 97.44 205 PRO A O 1
ATOM 1612 N N . VAL A 1 206 ? 13.164 38.188 7.574 1 98.06 206 VAL A N 1
ATOM 1613 C CA . VAL A 1 206 ? 12.898 37.406 8.789 1 98.06 206 VAL A CA 1
ATOM 1614 C C . VAL A 1 206 ? 13.852 37.875 9.898 1 98.06 206 VAL A C 1
ATOM 1616 O O . VAL A 1 206 ? 13.422 38.125 11.023 1 98.06 206 VAL A O 1
ATOM 1619 N N . VAL A 1 207 ? 15.109 37.969 9.57 1 97.56 207 VAL A N 1
ATOM 1620 C CA . VAL A 1 207 ? 16.141 38.344 10.539 1 97.56 207 VAL A CA 1
ATOM 1621 C C . VAL A 1 207 ? 15.875 39.75 11.047 1 97.56 207 VAL A C 1
ATOM 1623 O O . VAL A 1 207 ? 15.992 40 12.242 1 97.56 207 VAL A O 1
ATOM 1626 N N . SER A 1 208 ? 15.578 40.625 10.156 1 98.12 208 SER A N 1
ATOM 1627 C CA . SER A 1 208 ? 15.305 42 10.531 1 98.12 208 SER A CA 1
ATOM 1628 C C . SER A 1 208 ? 14.117 42.094 11.484 1 98.12 208 SER A C 1
ATOM 1630 O O . SER A 1 208 ? 14.148 42.844 12.461 1 98.12 208 SER A O 1
ATOM 1632 N N . ALA A 1 209 ? 13.039 41.406 11.18 1 98.25 209 ALA A N 1
ATOM 1633 C CA . ALA A 1 209 ? 11.867 41.375 12.055 1 98.25 209 ALA A CA 1
ATOM 1634 C C . ALA A 1 209 ? 12.203 40.781 13.414 1 98.25 209 ALA A C 1
ATOM 1636 O O . ALA A 1 209 ? 11.711 41.25 14.445 1 98.25 209 ALA A O 1
ATOM 1637 N N . ALA A 1 210 ? 13 39.719 13.422 1 98.19 210 ALA A N 1
ATOM 1638 C CA . ALA A 1 210 ? 13.414 39.094 14.672 1 98.19 210 ALA A CA 1
ATOM 1639 C C . ALA A 1 210 ? 14.125 40.094 15.586 1 98.19 210 ALA A C 1
ATOM 1641 O O . ALA A 1 210 ? 13.859 40.125 16.781 1 98.19 210 ALA A O 1
ATOM 1642 N N . GLU A 1 211 ? 14.977 40.844 15.031 1 98.06 211 GLU A N 1
ATOM 1643 C CA . GLU A 1 211 ? 15.703 41.875 15.781 1 98.06 211 GLU A CA 1
ATOM 1644 C C . GLU A 1 211 ? 14.758 42.969 16.312 1 98.06 211 GLU A C 1
ATOM 1646 O O . GLU A 1 211 ? 14.859 43.375 17.469 1 98.06 211 GLU A O 1
ATOM 1651 N N . ALA A 1 212 ? 13.914 43.344 15.5 1 98.19 212 ALA A N 1
ATOM 1652 C CA . ALA A 1 212 ? 12.992 44.438 15.844 1 98.19 212 ALA A CA 1
ATOM 1653 C C . ALA A 1 212 ? 12.086 44.031 17 1 98.19 212 ALA A C 1
ATOM 1655 O O . ALA A 1 212 ? 11.719 44.875 17.828 1 98.19 212 ALA A O 1
ATOM 1656 N N . HIS A 1 213 ? 11.719 42.812 17.062 1 98.06 213 HIS A N 1
ATOM 1657 C CA . HIS A 1 213 ? 10.758 42.344 18.062 1 98.06 213 HIS A CA 1
ATOM 1658 C C . HIS A 1 213 ? 11.453 41.594 19.203 1 98.06 213 HIS A C 1
ATOM 1660 O O . HIS A 1 213 ? 10.797 41.156 20.141 1 98.06 213 HIS A O 1
ATOM 1666 N N . ASN A 1 214 ? 12.781 41.406 19.172 1 97.69 214 ASN A N 1
ATOM 1667 C CA . ASN A 1 214 ? 13.57 40.688 20.172 1 97.69 214 ASN A CA 1
ATOM 1668 C C . ASN A 1 214 ? 13.07 39.281 20.359 1 97.69 214 ASN A C 1
ATOM 1670 O O . ASN A 1 214 ? 12.773 38.844 21.484 1 97.69 214 ASN A O 1
ATOM 1674 N N . VAL A 1 215 ? 12.836 38.531 19.281 1 97.56 215 VAL A N 1
ATOM 1675 C CA . VAL A 1 215 ? 12.438 37.156 19.234 1 97.56 215 VAL A CA 1
ATOM 1676 C C . VAL A 1 215 ? 13.344 36.375 18.281 1 97.56 215 VAL A C 1
ATOM 1678 O O . VAL A 1 215 ? 14.25 36.969 17.672 1 97.56 215 VAL A O 1
ATOM 1681 N N . THR A 1 216 ? 13.203 35.094 18.203 1 96.56 216 THR A N 1
ATOM 1682 C CA . THR A 1 216 ? 14.023 34.281 17.297 1 96.56 216 THR A CA 1
ATOM 1683 C C . THR A 1 216 ? 13.469 34.344 15.875 1 96.56 216 THR A C 1
ATOM 1685 O O . THR A 1 216 ? 12.273 34.562 15.68 1 96.56 216 THR A O 1
ATOM 1688 N N . PRO A 1 217 ? 14.328 34.125 14.898 1 97.31 217 PRO A N 1
ATOM 1689 C CA . PRO A 1 217 ? 13.844 34.062 13.523 1 97.31 217 PRO A CA 1
ATOM 1690 C C . PRO A 1 217 ? 12.766 33 13.328 1 97.31 217 PRO A C 1
ATOM 1692 O O . PRO A 1 217 ? 11.805 33.219 12.578 1 97.31 217 PRO A O 1
ATOM 1695 N N . ALA A 1 218 ? 12.914 31.922 13.969 1 97.31 218 ALA A N 1
ATOM 1696 C CA . ALA A 1 218 ? 11.898 30.875 13.883 1 97.31 218 ALA A CA 1
ATOM 1697 C C . ALA A 1 218 ? 10.555 31.375 14.391 1 97.31 218 ALA A C 1
ATOM 1699 O O . ALA A 1 218 ? 9.516 31.109 13.773 1 97.31 218 ALA A O 1
ATOM 1700 N N . GLN A 1 219 ? 10.539 32.062 15.461 1 97.69 219 GLN A N 1
ATOM 1701 C CA . GLN A 1 219 ? 9.305 32.625 16.016 1 97.69 219 GLN A CA 1
ATOM 1702 C C . GLN A 1 219 ? 8.664 33.625 15.047 1 97.69 219 GLN A C 1
ATOM 1704 O O . GLN A 1 219 ? 7.438 33.688 14.953 1 97.69 219 GLN A O 1
ATOM 1709 N N . VAL A 1 220 ? 9.469 34.344 14.344 1 98.12 220 VAL A N 1
ATOM 1710 C CA . VAL A 1 220 ? 8.961 35.312 13.359 1 98.12 220 VAL A CA 1
ATOM 1711 C C . VAL A 1 220 ? 8.203 34.562 12.266 1 98.12 220 VAL A C 1
ATOM 1713 O O . VAL A 1 220 ? 7.082 34.938 11.906 1 98.12 220 VAL A O 1
ATOM 1716 N N . VAL A 1 221 ? 8.781 33.5 11.742 1 98.25 221 VAL A N 1
ATOM 1717 C CA . VAL A 1 221 ? 8.156 32.719 10.672 1 98.25 221 VAL A CA 1
ATOM 1718 C C . VAL A 1 221 ? 6.859 32.094 11.18 1 98.25 221 VAL A C 1
ATOM 1720 O O . VAL A 1 221 ? 5.836 32.125 10.492 1 98.25 221 VAL A O 1
ATOM 1723 N N . LEU A 1 222 ? 6.91 31.516 12.359 1 98.19 222 LEU A N 1
ATOM 1724 C CA . LEU A 1 222 ? 5.715 30.891 12.922 1 98.19 222 LEU A CA 1
ATOM 1725 C C . LEU A 1 222 ? 4.621 31.938 13.148 1 98.19 222 LEU A C 1
ATOM 1727 O O . LEU A 1 222 ? 3.443 31.672 12.898 1 98.19 222 LEU A O 1
ATOM 1731 N N . ARG A 1 223 ? 4.984 33.125 13.625 1 98.19 223 ARG A N 1
ATOM 1732 C CA . ARG A 1 223 ? 4.016 34.219 13.812 1 98.19 223 ARG A CA 1
ATOM 1733 C C . ARG A 1 223 ? 3.445 34.656 12.477 1 98.19 223 ARG A C 1
ATOM 1735 O O . ARG A 1 223 ? 2.26 35 12.383 1 98.19 223 ARG A O 1
ATOM 1742 N N . TRP A 1 224 ? 4.316 34.75 11.461 1 98.31 224 TRP A N 1
ATOM 1743 C CA . TRP A 1 224 ? 3.861 35.062 10.109 1 98.31 224 TRP A CA 1
ATOM 1744 C C . TRP A 1 224 ? 2.713 34.156 9.695 1 98.31 224 TRP A C 1
ATOM 1746 O O . TRP A 1 224 ? 1.704 34.594 9.156 1 98.31 224 TRP A O 1
ATOM 1756 N N . HIS A 1 225 ? 2.809 32.875 9.961 1 98.25 225 HIS A N 1
ATOM 1757 C CA . HIS A 1 225 ? 1.755 31.906 9.672 1 98.25 225 HIS A CA 1
ATOM 1758 C C . HIS A 1 225 ? 0.485 32.219 10.453 1 98.25 225 HIS A C 1
ATOM 1760 O O . HIS A 1 225 ? -0.579 32.438 9.859 1 98.25 225 HIS A O 1
ATOM 1766 N N . THR A 1 226 ? 0.641 32.312 11.812 1 98.19 226 THR A N 1
ATOM 1767 C CA . THR A 1 226 ? -0.532 32.375 12.672 1 98.19 226 THR A CA 1
ATOM 1768 C C . THR A 1 226 ? -1.261 33.688 12.508 1 98.19 226 THR A C 1
ATOM 1770 O O . THR A 1 226 ? -2.492 33.75 12.562 1 98.19 226 THR A O 1
ATOM 1773 N N . GLN A 1 227 ? -0.499 34.75 12.32 1 97.94 227 GLN A N 1
ATOM 1774 C CA . GLN A 1 227 ? -1.107 36.062 12.133 1 97.94 227 GLN A CA 1
ATOM 1775 C C . GLN A 1 227 ? -1.894 36.125 10.828 1 97.94 227 GLN A C 1
ATOM 1777 O O . GLN A 1 227 ? -2.881 36.875 10.727 1 97.94 227 GLN A O 1
ATOM 1782 N N . GLU A 1 228 ? -1.516 35.344 9.906 1 97 228 GLU A N 1
ATOM 1783 C CA . GLU A 1 228 ? -2.219 35.312 8.625 1 97 228 GLU A CA 1
ATOM 1784 C C . GLU A 1 228 ? -3.314 34.25 8.633 1 97 228 GLU A C 1
ATOM 1786 O O . GLU A 1 228 ? -3.904 33.938 7.59 1 97 228 GLU A O 1
ATOM 1791 N N . GLY A 1 229 ? -3.506 33.625 9.727 1 97.12 229 GLY A N 1
ATOM 1792 C CA . GLY A 1 229 ? -4.684 32.781 9.914 1 97.12 229 GLY A CA 1
ATOM 1793 C C . GLY A 1 229 ? -4.422 31.328 9.633 1 97.12 229 GLY A C 1
ATOM 1794 O O . GLY A 1 229 ? -5.355 30.516 9.602 1 97.12 229 GLY A O 1
ATOM 1795 N N . ARG A 1 230 ? -3.172 30.938 9.477 1 98.44 230 ARG A N 1
ATOM 1796 C CA . ARG A 1 230 ? -2.852 29.547 9.203 1 98.44 230 ARG A CA 1
ATOM 1797 C C . ARG A 1 230 ? -2.652 28.766 10.5 1 98.44 230 ARG A C 1
ATOM 1799 O O . ARG A 1 230 ? -2.156 29.312 11.484 1 98.44 230 ARG A O 1
ATOM 1806 N N . ILE A 1 231 ? -3.115 27.516 10.484 1 98.75 231 ILE A N 1
ATOM 1807 C CA . ILE A 1 231 ? -2.717 26.547 11.508 1 98.75 231 ILE A CA 1
ATOM 1808 C C . ILE A 1 231 ? -1.319 26.016 11.195 1 98.75 231 ILE A C 1
ATOM 1810 O O . ILE A 1 231 ? -0.936 25.906 10.031 1 98.75 231 ILE A O 1
ATOM 1814 N N . ILE A 1 232 ? -0.481 25.781 12.266 1 98.69 232 ILE A N 1
ATOM 1815 C CA . ILE A 1 232 ? 0.883 25.359 11.992 1 98.69 232 ILE A CA 1
ATOM 1816 C C . ILE A 1 232 ? 1.208 24.109 12.82 1 98.69 232 ILE A C 1
ATOM 1818 O O . ILE A 1 232 ? 0.711 23.969 13.938 1 98.69 232 ILE A O 1
ATOM 1822 N N . ILE A 1 233 ? 2.055 23.234 12.219 1 98.12 233 ILE A N 1
ATOM 1823 C CA . ILE A 1 233 ? 2.477 22 12.875 1 98.12 233 ILE A CA 1
ATOM 1824 C C . ILE A 1 233 ? 4.004 21.922 12.898 1 98.12 233 ILE A C 1
ATOM 1826 O O . ILE A 1 233 ? 4.594 21.031 12.273 1 98.12 233 ILE A O 1
ATOM 1830 N N . PRO A 1 234 ? 4.645 22.812 13.672 1 97.06 234 PRO A N 1
ATOM 1831 C CA . PRO A 1 234 ? 6.094 22.656 13.812 1 97.06 234 PRO A CA 1
ATOM 1832 C C . PRO A 1 234 ? 6.465 21.391 14.602 1 97.06 234 PRO A C 1
ATOM 1834 O O . PRO A 1 234 ? 5.648 20.875 15.359 1 97.06 234 PRO A O 1
ATOM 1837 N N . LYS A 1 235 ? 7.531 20.875 14.281 1 94.56 235 LYS A N 1
ATOM 1838 C CA . LYS A 1 235 ? 8.109 19.734 14.992 1 94.56 235 LYS A CA 1
ATOM 1839 C C . LYS A 1 235 ? 9.438 20.109 15.641 1 94.56 235 LYS A C 1
ATOM 1841 O O . LYS A 1 235 ? 10.242 20.844 15.055 1 94.56 235 LYS A O 1
ATOM 1846 N N . SER A 1 236 ? 9.633 19.656 16.875 1 90.94 236 SER A N 1
ATOM 1847 C CA . SER A 1 236 ? 10.938 19.75 17.531 1 90.94 236 SER A CA 1
ATOM 1848 C C . SER A 1 236 ? 11.172 18.578 18.484 1 90.94 236 SER A C 1
ATOM 1850 O O . SER A 1 236 ? 10.219 18.062 19.078 1 90.94 236 SER A O 1
ATOM 1852 N N . LYS A 1 237 ? 12.352 18.109 18.578 1 86.94 237 LYS A N 1
ATOM 1853 C CA . LYS A 1 237 ? 12.711 17.078 19.562 1 86.94 237 LYS A CA 1
ATOM 1854 C C . LYS A 1 237 ? 13.328 17.703 20.797 1 86.94 237 LYS A C 1
ATOM 1856 O O . LYS A 1 237 ? 13.68 17 21.75 1 86.94 237 LYS A O 1
ATOM 1861 N N . HIS A 1 238 ? 13.383 19.047 20.719 1 91.81 238 HIS A N 1
ATOM 1862 C CA . HIS A 1 238 ? 13.992 19.766 21.828 1 91.81 238 HIS A CA 1
ATOM 1863 C C . HIS A 1 238 ? 12.953 20.578 22.578 1 91.81 238 HIS A C 1
ATOM 1865 O O . HIS A 1 238 ? 12.258 21.422 22 1 91.81 238 HIS A O 1
ATOM 1871 N N . VAL A 1 239 ? 13.023 20.375 23.859 1 94.75 239 VAL A N 1
ATOM 1872 C CA . VAL A 1 239 ? 12.016 20.953 24.75 1 94.75 239 VAL A CA 1
ATOM 1873 C C . VAL A 1 239 ? 12.055 22.469 24.641 1 94.75 239 VAL A C 1
ATOM 1875 O O . VAL A 1 239 ? 11.008 23.125 24.578 1 94.75 239 VAL A O 1
ATOM 1878 N N . GLU A 1 240 ? 13.258 23.031 24.594 1 95.44 240 GLU A N 1
ATOM 1879 C CA . GLU A 1 240 ? 13.391 24.484 24.547 1 95.44 240 GLU A CA 1
ATOM 1880 C C . GLU A 1 240 ? 12.82 25.047 23.234 1 95.44 240 GLU A C 1
ATOM 1882 O O . GLU A 1 240 ? 12.211 26.109 23.234 1 95.44 240 GLU A O 1
ATOM 1887 N N . ARG A 1 241 ? 13.023 24.359 22.219 1 95.56 241 ARG A N 1
ATOM 1888 C CA . ARG A 1 241 ? 12.461 24.781 20.938 1 95.56 241 ARG A CA 1
ATOM 1889 C C . ARG A 1 241 ? 10.945 24.625 20.938 1 95.56 241 ARG A C 1
ATOM 1891 O O . ARG A 1 241 ? 10.234 25.438 20.344 1 95.56 241 ARG A O 1
ATOM 1898 N N . MET A 1 242 ? 10.453 23.594 21.562 1 96.56 242 MET A N 1
ATOM 1899 C CA . MET A 1 242 ? 9.008 23.406 21.688 1 96.56 242 MET A CA 1
ATOM 1900 C C . MET A 1 242 ? 8.367 24.609 22.391 1 96.56 242 MET A C 1
ATOM 1902 O O . MET A 1 242 ? 7.352 25.125 21.922 1 96.56 242 MET A O 1
ATOM 1906 N N . LYS A 1 243 ? 9.016 25 23.469 1 96.44 243 LYS A N 1
ATOM 1907 C CA . LYS A 1 243 ? 8.508 26.141 24.234 1 96.44 243 LYS A CA 1
ATOM 1908 C C . LYS A 1 243 ? 8.523 27.422 23.406 1 96.44 243 LYS A C 1
ATOM 1910 O O . LYS A 1 243 ? 7.539 28.156 23.391 1 96.44 243 LYS A O 1
ATOM 1915 N N . SER A 1 244 ? 9.648 27.578 22.734 1 96.12 244 SER A N 1
ATOM 1916 C CA . SER A 1 244 ? 9.805 28.75 21.891 1 96.12 244 SER A CA 1
ATOM 1917 C C . SER A 1 244 ? 8.758 28.781 20.781 1 96.12 244 SER A C 1
ATOM 1919 O O . SER A 1 244 ? 8.172 29.828 20.5 1 96.12 244 SER A O 1
ATOM 1921 N N . ASN A 1 245 ? 8.508 27.656 20.156 1 96.81 245 ASN A N 1
ATOM 1922 C CA . ASN A 1 245 ? 7.516 27.547 19.094 1 96.81 245 ASN A CA 1
ATOM 1923 C C . ASN A 1 245 ? 6.113 27.859 19.594 1 96.81 245 ASN A C 1
ATOM 1925 O O . ASN A 1 245 ? 5.371 28.609 18.953 1 96.81 245 ASN A O 1
ATOM 1929 N N . LEU A 1 246 ? 5.766 27.312 20.719 1 96.69 246 LEU A N 1
ATOM 1930 C CA . LEU A 1 246 ? 4.426 27.5 21.281 1 96.69 246 LEU A CA 1
ATOM 1931 C C . LEU A 1 246 ? 4.207 28.953 21.688 1 96.69 246 LEU A C 1
ATOM 1933 O O . LEU A 1 246 ? 3.086 29.469 21.625 1 96.69 246 LEU A O 1
ATOM 1937 N N . ALA A 1 247 ? 5.316 29.656 21.984 1 95.56 247 ALA A N 1
ATOM 1938 C CA . ALA A 1 247 ? 5.25 31.047 22.453 1 95.56 247 ALA A CA 1
ATOM 1939 C C . ALA A 1 247 ? 5.277 32.031 21.281 1 95.56 247 ALA A C 1
ATOM 1941 O O . ALA A 1 247 ? 5.289 33.25 21.469 1 95.56 247 ALA A O 1
ATOM 1942 N N . SER A 1 248 ? 5.215 31.547 20.109 1 95.5 248 SER A N 1
ATOM 1943 C CA . SER A 1 248 ? 5.445 32.344 18.906 1 95.5 248 SER A CA 1
ATOM 1944 C C . SER A 1 248 ? 4.262 33.281 18.641 1 95.5 248 SER A C 1
ATOM 1946 O O . SER A 1 248 ? 4.344 34.156 17.781 1 95.5 248 SER A O 1
ATOM 1948 N N . ALA A 1 249 ? 3.174 33.156 19.344 1 92.38 249 ALA A N 1
ATOM 1949 C CA . ALA A 1 249 ? 2.004 34 19.094 1 92.38 249 ALA A CA 1
ATOM 1950 C C . ALA A 1 249 ? 1.957 35.156 20.078 1 92.38 249 ALA A C 1
ATOM 1952 O O . ALA A 1 249 ? 0.948 35.875 20.156 1 92.38 249 ALA A O 1
ATOM 1953 N N . SER A 1 250 ? 3.049 35.438 20.734 1 92.88 250 SER A N 1
ATOM 1954 C CA . SER A 1 250 ? 3.064 36.406 21.828 1 92.88 250 SER A CA 1
ATOM 1955 C C . SER A 1 250 ? 3.416 37.812 21.328 1 92.88 250 SER A C 1
ATOM 1957 O O . SER A 1 250 ? 3.561 38.719 22.109 1 92.88 250 SER A O 1
ATOM 1959 N N . PHE A 1 251 ? 3.617 38.031 20.062 1 96.19 251 PHE A N 1
ATOM 1960 C CA . PHE A 1 251 ? 3.918 39.312 19.453 1 96.19 251 PHE A CA 1
ATOM 1961 C C . PHE A 1 251 ? 3.211 39.438 18.109 1 96.19 251 PHE A C 1
ATOM 1963 O O . PHE A 1 251 ? 2.602 38.5 17.609 1 96.19 251 PHE A O 1
ATOM 1970 N N . ASP A 1 252 ? 3.244 40.656 17.516 1 98 252 ASP A N 1
ATOM 1971 C CA . ASP A 1 252 ? 2.625 40.906 16.219 1 98 252 ASP A CA 1
ATOM 1972 C C . ASP A 1 252 ? 3.631 41.5 15.234 1 98 252 ASP A C 1
ATOM 1974 O O . ASP A 1 252 ? 4.391 42.406 15.578 1 98 252 ASP A O 1
ATOM 1978 N N . LEU A 1 253 ? 3.604 40.906 14.078 1 98.62 253 LEU A N 1
ATOM 1979 C CA . LEU A 1 253 ? 4.355 41.5 12.977 1 98.62 253 LEU A CA 1
ATOM 1980 C C . LEU A 1 253 ? 3.6 42.656 12.359 1 98.62 253 LEU A C 1
ATOM 1982 O O . LEU A 1 253 ? 2.367 42.656 12.297 1 98.62 253 LEU A O 1
ATOM 1986 N N . THR A 1 254 ? 4.367 43.625 11.898 1 98.56 254 THR A N 1
ATOM 1987 C CA . THR A 1 254 ? 3.756 44.75 11.188 1 98.56 254 THR A CA 1
ATOM 1988 C C . THR A 1 254 ? 3.326 44.312 9.789 1 98.56 254 THR A C 1
ATOM 1990 O O . THR A 1 254 ? 3.777 43.281 9.273 1 98.56 254 THR A O 1
ATOM 1993 N N . ALA A 1 255 ? 2.477 45.156 9.234 1 98.44 255 ALA A N 1
ATOM 1994 C CA . ALA A 1 255 ? 2.037 44.906 7.867 1 98.44 255 ALA A CA 1
ATOM 1995 C C . ALA A 1 255 ? 3.221 44.875 6.906 1 98.44 255 ALA A C 1
ATOM 1997 O O . ALA A 1 255 ? 3.248 44.094 5.965 1 98.44 255 ALA A O 1
ATOM 1998 N N . THR A 1 256 ? 4.141 45.719 7.16 1 98.44 256 THR A N 1
ATOM 1999 C CA . THR A 1 256 ? 5.336 45.812 6.324 1 98.44 256 THR A CA 1
ATOM 2000 C C . THR A 1 256 ? 6.176 44.531 6.457 1 98.44 256 THR A C 1
ATOM 2002 O O . THR A 1 256 ? 6.684 44 5.465 1 98.44 256 THR A O 1
ATOM 2005 N N . GLU A 1 257 ? 6.305 44.031 7.66 1 98.5 257 GLU A N 1
ATOM 2006 C CA . GLU A 1 257 ? 7.062 42.812 7.906 1 98.5 257 GLU A CA 1
ATOM 2007 C C . GLU A 1 257 ? 6.391 41.594 7.262 1 98.5 257 GLU A C 1
ATOM 2009 O O . GLU A 1 257 ? 7.055 40.781 6.629 1 98.5 257 GLU A O 1
ATOM 2014 N N . LEU A 1 258 ? 5.074 41.562 7.418 1 98.5 258 LEU A N 1
ATOM 2015 C CA . LEU A 1 258 ? 4.316 40.469 6.789 1 98.5 258 LEU A CA 1
ATOM 2016 C C . LEU A 1 258 ? 4.504 40.5 5.277 1 98.5 258 LEU A C 1
ATOM 2018 O O . LEU A 1 258 ? 4.785 39.438 4.672 1 98.5 258 LEU A O 1
ATOM 2022 N N . ALA A 1 259 ? 4.391 41.656 4.703 1 98.12 259 ALA A N 1
ATOM 2023 C CA . ALA A 1 259 ? 4.516 41.812 3.254 1 98.12 259 ALA A C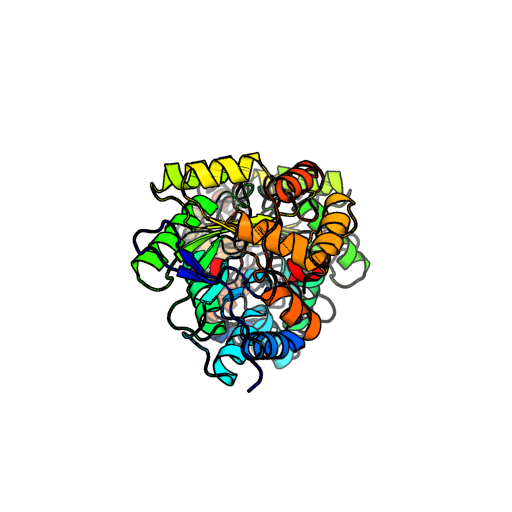A 1
ATOM 2024 C C . ALA A 1 259 ? 5.914 41.406 2.781 1 98.12 259 ALA A C 1
ATOM 2026 O O . ALA A 1 259 ? 6.074 40.812 1.709 1 98.12 259 ALA A O 1
ATOM 2027 N N . ALA A 1 260 ? 6.906 41.781 3.553 1 97.94 260 ALA A N 1
ATOM 2028 C CA . ALA A 1 260 ? 8.289 41.469 3.207 1 97.94 260 ALA A CA 1
ATOM 2029 C C . ALA A 1 260 ? 8.523 39.969 3.207 1 97.94 260 ALA A C 1
ATOM 2031 O O . ALA A 1 260 ? 9.25 39.438 2.361 1 97.94 260 ALA A O 1
ATOM 2032 N N . ILE A 1 261 ? 7.914 39.281 4.109 1 97.88 261 ILE A N 1
ATOM 2033 C CA . ILE A 1 261 ? 8.055 37.844 4.188 1 97.88 261 ILE A CA 1
ATOM 2034 C C . ILE A 1 261 ? 7.258 37.188 3.068 1 97.88 261 ILE A C 1
ATOM 2036 O O . ILE A 1 261 ? 7.73 36.219 2.438 1 97.88 261 ILE A O 1
ATOM 2040 N N . ASP A 1 262 ? 6.055 37.688 2.777 1 97.38 262 ASP A N 1
ATOM 2041 C CA . ASP A 1 262 ? 5.254 37.188 1.668 1 97.38 262 ASP A CA 1
ATOM 2042 C C . ASP A 1 262 ? 6.031 37.25 0.355 1 97.38 262 ASP A C 1
ATOM 2044 O O . ASP A 1 262 ? 5.891 36.375 -0.496 1 97.38 262 ASP A O 1
ATOM 2048 N N . ALA A 1 263 ? 6.844 38.25 0.229 1 96.69 263 ALA A N 1
ATOM 2049 C CA . ALA A 1 263 ? 7.551 38.531 -1.016 1 96.69 263 ALA A CA 1
ATOM 2050 C C . ALA A 1 263 ? 8.68 37.531 -1.242 1 96.69 263 ALA A C 1
ATOM 2052 O O . ALA A 1 263 ? 9.242 37.469 -2.336 1 96.69 263 ALA A O 1
ATOM 2053 N N . LEU A 1 264 ? 8.898 36.625 -0.303 1 96.38 264 LEU A N 1
ATOM 2054 C CA . LEU A 1 264 ? 9.984 35.656 -0.403 1 96.38 264 LEU A CA 1
ATOM 2055 C C . LEU A 1 264 ? 9.57 34.469 -1.247 1 96.38 264 LEU A C 1
ATOM 2057 O O . LEU A 1 264 ? 10.406 33.625 -1.599 1 96.38 264 LEU A O 1
ATOM 2061 N N . HIS A 1 265 ? 8.336 34.406 -1.64 1 96.5 265 HIS A N 1
ATOM 2062 C CA . HIS A 1 265 ? 7.777 33.219 -2.312 1 96.5 265 HIS A CA 1
ATOM 2063 C C . HIS A 1 265 ? 8.555 32.906 -3.582 1 96.5 265 HIS A C 1
ATOM 2065 O O . HIS A 1 265 ? 8.859 33.781 -4.379 1 96.5 265 HIS A O 1
ATOM 2071 N N . ASP A 1 266 ? 8.898 31.656 -3.707 1 94.81 266 ASP A N 1
ATOM 2072 C CA . ASP A 1 266 ? 9.492 31.031 -4.879 1 94.81 266 ASP A CA 1
ATOM 2073 C C . ASP A 1 266 ? 8.727 29.766 -5.266 1 94.81 266 ASP A C 1
ATOM 2075 O O . ASP A 1 266 ? 8.711 28.781 -4.516 1 94.81 266 ASP A O 1
ATOM 2079 N N . PRO A 1 267 ? 8.148 29.75 -6.445 1 93.88 267 PRO A N 1
ATOM 2080 C CA . PRO A 1 267 ? 7.367 28.578 -6.848 1 93.88 267 PRO A CA 1
ATOM 2081 C C . PRO A 1 267 ? 8.195 27.297 -6.859 1 93.88 267 PRO A C 1
ATOM 2083 O O . PRO A 1 267 ? 7.633 26.203 -6.863 1 93.88 267 PRO A O 1
ATOM 2086 N N . LYS A 1 268 ? 9.453 27.359 -6.84 1 93.5 268 LYS A N 1
ATOM 2087 C CA . LYS A 1 268 ? 10.328 26.203 -6.828 1 93.5 268 LYS A CA 1
ATOM 2088 C C . LYS A 1 268 ? 10.969 26 -5.457 1 93.5 268 LYS A C 1
ATOM 2090 O O . LYS A 1 268 ? 11.945 25.25 -5.32 1 93.5 268 LYS A O 1
ATOM 2095 N N . GLY A 1 269 ? 10.422 26.641 -4.496 1 94.38 269 GLY A N 1
ATOM 2096 C CA . GLY A 1 269 ? 11.031 26.625 -3.18 1 94.38 269 GLY A CA 1
ATOM 2097 C C . GLY A 1 269 ? 10.562 25.484 -2.311 1 94.38 269 GLY A C 1
ATOM 2098 O O . GLY A 1 269 ? 10.859 25.438 -1.114 1 94.38 269 GLY A O 1
ATOM 2099 N N . ASN A 1 270 ? 9.758 24.578 -2.879 1 94.88 270 ASN A N 1
ATOM 2100 C CA . ASN A 1 270 ? 9.227 23.469 -2.104 1 94.88 270 ASN A CA 1
ATOM 2101 C C . ASN A 1 270 ? 10.344 22.547 -1.595 1 94.88 270 ASN A C 1
ATOM 2103 O O . ASN A 1 270 ? 11.359 22.375 -2.266 1 94.88 270 ASN A O 1
ATOM 2107 N N . VAL A 1 271 ? 10.156 21.984 -0.437 1 93.44 271 VAL A N 1
ATOM 2108 C CA . VAL A 1 271 ? 11.102 21.016 0.113 1 93.44 271 VAL A CA 1
ATOM 2109 C C . VAL A 1 271 ? 10.461 19.625 0.17 1 93.44 271 VAL A C 1
ATOM 2111 O O . VAL A 1 271 ? 11.086 18.672 0.614 1 93.44 271 VAL A O 1
ATOM 2114 N N . SER A 1 272 ? 9.164 19.469 -0.205 1 94.94 272 SER A N 1
ATOM 2115 C CA . SER A 1 272 ? 8.422 18.219 -0.267 1 94.94 272 SER A CA 1
ATOM 2116 C C . SER A 1 272 ? 8.008 17.891 -1.698 1 94.94 272 SER A C 1
ATOM 2118 O O . SER A 1 272 ? 8.359 18.609 -2.633 1 94.94 272 SER A O 1
ATOM 2120 N N . ALA A 1 273 ? 7.34 16.781 -1.889 1 96.38 273 ALA A N 1
ATOM 2121 C CA . ALA A 1 273 ? 6.996 16.281 -3.215 1 96.38 273 ALA A CA 1
ATOM 2122 C C . ALA A 1 273 ? 5.875 17.094 -3.846 1 96.38 273 ALA A C 1
ATOM 2124 O O . ALA A 1 273 ? 5.18 17.844 -3.152 1 96.38 273 ALA A O 1
ATOM 2125 N N . ASP A 1 274 ? 5.84 17.047 -5.148 1 97.44 274 ASP A N 1
ATOM 2126 C CA . ASP A 1 274 ? 4.754 17.656 -5.91 1 97.44 274 ASP A CA 1
ATOM 2127 C C . ASP A 1 274 ? 3.498 16.797 -5.859 1 97.44 274 ASP A C 1
ATOM 2129 O O . ASP A 1 274 ? 3.49 15.672 -6.371 1 97.44 274 ASP A O 1
ATOM 2133 N N . PRO A 1 275 ? 2.4 17.312 -5.281 1 97.94 275 PRO A N 1
ATOM 2134 C CA . PRO A 1 275 ? 1.185 16.516 -5.137 1 97.94 275 PRO A CA 1
ATOM 2135 C C . PRO A 1 275 ? 0.629 16.031 -6.477 1 97.94 275 PRO A C 1
ATOM 2137 O O . PRO A 1 275 ? -0.071 15.023 -6.531 1 97.94 275 PRO A O 1
ATOM 2140 N N . ALA A 1 276 ? 0.922 16.734 -7.574 1 96.94 276 ALA A N 1
ATOM 2141 C CA . ALA A 1 276 ? 0.38 16.406 -8.891 1 96.94 276 ALA A CA 1
ATOM 2142 C C . ALA A 1 276 ? 0.981 15.109 -9.422 1 96.94 276 ALA A C 1
ATOM 2144 O O . ALA A 1 276 ? 0.361 14.414 -10.234 1 96.94 276 ALA A O 1
ATOM 2145 N N . THR A 1 277 ? 2.164 14.711 -8.922 1 96.81 277 THR A N 1
ATOM 2146 C CA . THR A 1 277 ? 2.861 13.578 -9.523 1 96.81 277 THR A CA 1
ATOM 2147 C C . THR A 1 277 ? 3.311 12.586 -8.461 1 96.81 277 THR A C 1
ATOM 2149 O O . THR A 1 277 ? 3.967 11.586 -8.773 1 96.81 277 THR A O 1
ATOM 2152 N N . PHE A 1 278 ? 2.961 12.867 -7.199 1 97.56 278 PHE A N 1
ATOM 2153 C CA . PHE A 1 278 ? 3.365 12.031 -6.074 1 97.56 278 PHE A CA 1
ATOM 2154 C C . PHE A 1 278 ? 2.705 10.664 -6.156 1 97.56 278 PHE A C 1
ATOM 2156 O O . PHE A 1 278 ? 1.478 10.555 -6.125 1 97.56 278 PHE A O 1
ATOM 2163 N N . VAL A 1 279 ? 3.527 9.508 -6.176 1 97 279 VAL A N 1
ATOM 2164 C CA . VAL A 1 279 ? 2.934 8.188 -6.375 1 97 279 VAL A CA 1
ATOM 2165 C C . VAL A 1 279 ? 3.406 7.238 -5.277 1 97 279 VAL A C 1
ATOM 2167 O O . VAL A 1 279 ? 3.336 6.016 -5.434 1 97 279 VAL A O 1
ATOM 2170 N N . GLN A 1 280 ? 3.945 7.762 -4.211 1 97.94 280 GLN A N 1
ATOM 2171 C CA . GLN A 1 280 ? 4.398 6.902 -3.117 1 97.94 280 GLN A CA 1
ATOM 2172 C C . GLN A 1 280 ? 3.217 6.301 -2.365 1 97.94 280 GLN A C 1
ATOM 2174 O O . GLN A 1 280 ? 2.283 7.012 -1.989 1 97.94 280 GLN A O 1
ATOM 2179 N N . SER A 1 281 ? 3.281 5.039 -2.129 1 98.62 281 SER A N 1
ATOM 2180 C CA . SER A 1 281 ? 2.188 4.297 -1.513 1 98.62 281 SER A CA 1
ATOM 2181 C C . SER A 1 281 ? 2.068 4.621 -0.028 1 98.62 281 SER A C 1
ATOM 2183 O O . SER A 1 281 ? 0.976 4.559 0.541 1 98.62 281 SER A O 1
ATOM 2185 N N . GLN A 1 282 ? 3.223 4.891 0.594 1 98.69 282 GLN A N 1
ATOM 2186 C CA . GLN A 1 282 ? 3.371 5.125 2.025 1 98.69 282 GLN A CA 1
ATOM 2187 C C . GLN A 1 282 ? 3.199 3.832 2.818 1 98.69 282 GLN A C 1
ATOM 2189 O O . GLN A 1 282 ? 2.779 3.859 3.977 1 98.69 282 GLN A O 1
ATOM 2194 N N . SER A 1 283 ? 3.361 2.613 2.197 1 98.69 283 SER A N 1
ATOM 2195 C CA . SER A 1 283 ? 3.5 1.368 2.945 1 98.69 283 SER A CA 1
ATOM 2196 C C . SER A 1 283 ? 4.734 1.394 3.84 1 98.69 283 SER A C 1
ATOM 2198 O O . SER A 1 283 ? 5.57 2.295 3.729 1 98.69 283 SER A O 1
ATOM 2200 N N . TRP A 1 284 ? 4.766 0.454 4.758 1 98.19 284 TRP A N 1
ATOM 2201 C CA . TRP A 1 284 ? 5.906 0.391 5.668 1 98.19 284 TRP A CA 1
ATOM 2202 C C . TRP A 1 284 ? 7.215 0.305 4.895 1 98.19 284 TRP A C 1
ATOM 2204 O O . TRP A 1 284 ? 8.148 1.07 5.152 1 98.19 284 TRP A O 1
ATOM 2214 N N . ALA A 1 285 ? 7.316 -0.576 3.881 1 98.69 285 ALA A N 1
ATOM 2215 C CA . ALA A 1 285 ? 8.531 -0.741 3.082 1 98.69 285 ALA A CA 1
ATOM 2216 C C . ALA A 1 285 ? 8.852 0.531 2.305 1 98.69 285 ALA A C 1
ATOM 2218 O O . ALA A 1 285 ? 10.016 0.92 2.193 1 98.69 285 ALA A O 1
ATOM 2219 N N . ASN A 1 286 ? 7.824 1.161 1.735 1 98.75 286 ASN A N 1
ATOM 2220 C CA . ASN A 1 286 ? 7.996 2.412 1.005 1 98.75 286 ASN A CA 1
ATOM 2221 C C . ASN A 1 286 ? 8.57 3.51 1.9 1 98.75 286 ASN A C 1
ATOM 2223 O O . ASN A 1 286 ? 9.555 4.16 1.544 1 98.75 286 ASN A O 1
ATOM 2227 N N . GLN A 1 287 ? 8.016 3.684 3.117 1 98.5 287 GLN A N 1
ATOM 2228 C CA . GLN A 1 287 ? 8.469 4.73 4.035 1 98.5 287 GLN A CA 1
ATOM 2229 C C . GLN A 1 287 ? 9.883 4.453 4.535 1 98.5 287 GLN A C 1
ATOM 2231 O O . GLN A 1 287 ? 10.68 5.379 4.688 1 98.5 287 GLN A O 1
ATOM 2236 N N . HIS A 1 288 ? 10.195 3.188 4.785 1 97.88 288 HIS A N 1
ATOM 2237 C CA . HIS A 1 288 ? 11.547 2.818 5.195 1 97.88 288 HIS A CA 1
ATOM 2238 C C . HIS A 1 288 ? 12.562 3.129 4.102 1 97.88 288 HIS A C 1
ATOM 2240 O O . HIS A 1 288 ? 13.633 3.666 4.383 1 97.88 288 HIS A O 1
ATOM 2246 N N . SER A 1 289 ? 12.148 2.793 2.898 1 97.81 289 SER A N 1
ATOM 2247 C CA . SER A 1 289 ? 13.07 2.996 1.785 1 97.81 289 SER A CA 1
ATOM 2248 C C . SER A 1 289 ? 13.367 4.477 1.57 1 97.81 289 SER A C 1
ATOM 2250 O O . SER A 1 289 ? 14.438 4.84 1.085 1 97.81 289 SER A O 1
ATOM 2252 N N . ARG A 1 290 ? 12.469 5.324 2.006 1 96.81 290 ARG A N 1
ATOM 2253 C CA . ARG A 1 290 ? 12.594 6.762 1.803 1 96.81 290 ARG A CA 1
ATOM 2254 C C . ARG A 1 290 ? 13.242 7.434 3.012 1 96.81 290 ARG A C 1
ATOM 2256 O O . ARG A 1 290 ? 13.469 8.641 3.008 1 96.81 290 ARG A O 1
ATOM 2263 N N . GLY A 1 291 ? 13.492 6.621 4.051 1 96.31 291 GLY A N 1
ATOM 2264 C CA . GLY A 1 291 ? 14.148 7.145 5.238 1 96.31 291 GLY A CA 1
ATOM 2265 C C . GLY A 1 291 ? 13.203 7.906 6.152 1 96.31 291 GLY A C 1
ATOM 2266 O O . GLY A 1 291 ? 13.648 8.672 7.016 1 96.31 291 GLY A O 1
ATOM 2267 N N . ASN A 1 292 ? 11.883 7.73 5.938 1 95.94 292 ASN A N 1
ATOM 2268 C CA . ASN A 1 292 ? 10.906 8.445 6.746 1 95.94 292 ASN A CA 1
ATOM 2269 C C . ASN A 1 292 ? 10.656 7.738 8.078 1 95.94 292 ASN A C 1
ATOM 2271 O O . ASN A 1 292 ? 10.156 8.352 9.023 1 95.94 292 ASN A O 1
ATOM 2275 N N . ILE A 1 293 ? 10.922 6.43 8.133 1 95.12 293 ILE A N 1
ATOM 2276 C CA . ILE A 1 293 ? 10.781 5.641 9.352 1 95.12 293 ILE A CA 1
ATOM 2277 C C . ILE A 1 293 ? 11.938 4.648 9.461 1 95.12 293 ILE A C 1
ATOM 2279 O O . ILE A 1 293 ? 12.578 4.32 8.461 1 95.12 293 ILE A O 1
ATOM 2283 N N . MET B 1 1 ? 2.512 -48.406 3.971 1 35.91 1 MET B N 1
ATOM 2284 C CA . MET B 1 1 ? 3.334 -47.188 3.77 1 35.91 1 MET B CA 1
ATOM 2285 C C . MET B 1 1 ? 2.635 -46.219 2.852 1 35.91 1 MET B C 1
ATOM 2287 O O . MET B 1 1 ? 2.34 -46.531 1.697 1 35.91 1 MET B O 1
ATOM 2291 N N . THR B 1 2 ? 1.772 -45.344 3.43 1 46.62 2 THR B N 1
ATOM 2292 C CA . THR B 1 2 ? 0.875 -44.594 2.566 1 46.62 2 THR B CA 1
ATOM 2293 C C . THR B 1 2 ? 1.658 -43.875 1.474 1 46.62 2 THR B C 1
ATOM 2295 O O . THR B 1 2 ? 2.664 -43.219 1.754 1 46.62 2 THR B O 1
ATOM 2298 N N . GLN B 1 3 ? 1.584 -44.344 0.351 1 56.62 3 GLN B N 1
ATOM 2299 C CA . GLN B 1 3 ? 2.344 -43.906 -0.811 1 56.62 3 GLN B CA 1
ATOM 2300 C C . GLN B 1 3 ? 2.252 -42.406 -0.978 1 56.62 3 GLN B C 1
ATOM 2302 O O . GLN B 1 3 ? 1.154 -41.844 -1.029 1 56.62 3 GLN B O 1
ATOM 2307 N N . VAL B 1 4 ? 3.371 -41.625 -0.633 1 70.69 4 VAL B N 1
ATOM 2308 C CA . VAL B 1 4 ? 3.479 -40.188 -0.844 1 70.69 4 VAL B CA 1
ATOM 2309 C C . VAL B 1 4 ? 3.352 -39.875 -2.334 1 70.69 4 VAL B C 1
ATOM 2311 O O . VAL B 1 4 ? 4.074 -40.438 -3.158 1 70.69 4 VAL B O 1
ATOM 2314 N N . LEU B 1 5 ? 2.303 -39.188 -2.613 1 85.12 5 LEU B N 1
ATOM 2315 C CA . LEU B 1 5 ? 2.111 -38.781 -3.996 1 85.12 5 LEU B CA 1
ATOM 2316 C C . LEU B 1 5 ? 3.223 -37.812 -4.434 1 85.12 5 LEU B C 1
ATOM 2318 O O . LEU B 1 5 ? 3.896 -37.219 -3.596 1 85.12 5 LEU B O 1
ATOM 2322 N N . GLN B 1 6 ? 3.492 -37.812 -5.695 1 87.62 6 GLN B N 1
ATOM 2323 C CA . GLN B 1 6 ? 4.555 -36.938 -6.184 1 87.62 6 GLN B CA 1
ATOM 2324 C C . GLN B 1 6 ? 4.09 -36.125 -7.391 1 87.62 6 GLN B C 1
ATOM 2326 O O . GLN B 1 6 ? 3.389 -36.656 -8.266 1 87.62 6 GLN B O 1
ATOM 2331 N N . SER B 1 7 ? 4.445 -34.906 -7.398 1 92.81 7 SER B N 1
ATOM 2332 C CA . SER B 1 7 ? 4.223 -34.031 -8.539 1 92.81 7 SER B CA 1
ATOM 2333 C C . SER B 1 7 ? 5.312 -34.219 -9.594 1 92.81 7 SER B C 1
ATOM 2335 O O . SER B 1 7 ? 6.484 -34.406 -9.258 1 92.81 7 SER B O 1
ATOM 2337 N N . PRO B 1 8 ? 4.906 -34.219 -10.875 1 95.12 8 PRO B N 1
ATOM 2338 C CA . PRO B 1 8 ? 5.965 -34.062 -11.875 1 95.12 8 PRO B CA 1
ATOM 2339 C C . PRO B 1 8 ? 6.758 -32.781 -11.727 1 95.12 8 PRO B C 1
ATOM 2341 O O . PRO B 1 8 ? 6.391 -31.906 -10.93 1 95.12 8 PRO B O 1
ATOM 2344 N N . GLY B 1 9 ? 7.918 -32.688 -12.398 1 96.25 9 GLY B N 1
ATOM 2345 C CA . GLY B 1 9 ? 8.734 -31.484 -12.438 1 96.25 9 GLY B CA 1
ATOM 2346 C C . GLY B 1 9 ? 8.82 -30.875 -13.82 1 96.25 9 GLY B C 1
ATOM 2347 O O . GLY B 1 9 ? 8.758 -31.578 -14.828 1 96.25 9 GLY B O 1
ATOM 2348 N N . ILE B 1 10 ? 8.914 -29.625 -13.836 1 96.25 10 ILE B N 1
ATOM 2349 C CA . ILE B 1 10 ? 9.164 -28.906 -15.086 1 96.25 10 ILE B CA 1
ATOM 2350 C C . ILE B 1 10 ? 10.5 -28.172 -15 1 96.25 10 ILE B C 1
ATOM 2352 O O . ILE B 1 10 ? 10.828 -27.578 -13.969 1 96.25 10 ILE B O 1
ATOM 2356 N N . THR B 1 11 ? 11.219 -28.266 -16.078 1 97.75 11 THR B N 1
ATOM 2357 C CA . THR B 1 11 ? 12.461 -27.516 -16.156 1 97.75 11 THR B CA 1
ATOM 2358 C C . THR B 1 11 ? 12.211 -26.109 -16.703 1 97.75 11 THR B C 1
ATOM 2360 O O . THR B 1 11 ? 11.68 -25.953 -17.812 1 97.75 11 THR B O 1
ATOM 2363 N N . LEU B 1 12 ? 12.617 -25.125 -15.945 1 98 12 LEU B N 1
ATOM 2364 C CA . LEU B 1 12 ? 12.445 -23.734 -16.344 1 98 12 LEU B CA 1
ATOM 2365 C C . LEU B 1 12 ? 13.539 -23.297 -17.312 1 98 12 LEU B C 1
ATOM 2367 O O . LEU B 1 12 ? 14.625 -23.891 -17.328 1 98 12 LEU B O 1
ATOM 2371 N N . GLN B 1 13 ? 13.25 -22.328 -18.172 1 95.38 13 GLN B N 1
ATOM 2372 C CA . GLN B 1 13 ? 14.203 -21.891 -19.188 1 95.38 13 GLN B CA 1
ATOM 2373 C C . GLN B 1 13 ? 15.102 -20.781 -18.656 1 95.38 13 GLN B C 1
ATOM 2375 O O . GLN B 1 13 ? 15.359 -19.797 -19.344 1 95.38 13 GLN B O 1
ATOM 2380 N N . ASN B 1 14 ? 15.383 -20.797 -17.359 1 93.44 14 ASN B N 1
ATOM 2381 C CA . ASN B 1 14 ? 16.391 -19.906 -16.797 1 93.44 14 ASN B CA 1
ATOM 2382 C C . ASN B 1 14 ? 17.797 -20.5 -16.938 1 93.44 14 ASN B C 1
ATOM 2384 O O . ASN B 1 14 ? 17.953 -21.656 -17.375 1 93.44 14 ASN B O 1
ATOM 2388 N N . LYS B 1 15 ? 18.922 -19.734 -16.734 1 90.25 15 LYS B N 1
ATOM 2389 C CA . LYS B 1 15 ? 20.312 -20.141 -16.953 1 90.25 15 LYS B CA 1
ATOM 2390 C C . LYS B 1 15 ? 20.625 -21.422 -16.172 1 90.25 15 LYS B C 1
ATOM 2392 O O . LYS B 1 15 ? 21.375 -22.281 -16.656 1 90.25 15 LYS B O 1
ATOM 2397 N N . ALA B 1 16 ? 19.922 -21.531 -15.047 1 93.19 16 ALA B N 1
ATOM 2398 C CA . ALA B 1 16 ? 20.219 -22.641 -14.156 1 93.19 16 ALA B CA 1
ATOM 2399 C C . ALA B 1 16 ? 19.391 -23.875 -14.5 1 93.19 16 ALA B C 1
ATOM 2401 O O . ALA B 1 16 ? 19.625 -24.953 -13.977 1 93.19 16 ALA B O 1
ATOM 2402 N N . HIS B 1 17 ? 18.422 -23.719 -15.359 1 96.25 17 HIS B N 1
ATOM 2403 C CA . HIS B 1 17 ? 17.5 -24.797 -15.688 1 96.25 17 HIS B CA 1
ATOM 2404 C C . HIS B 1 17 ? 16.891 -25.406 -14.43 1 96.25 17 HIS B C 1
ATOM 2406 O O . HIS B 1 17 ? 16.922 -26.625 -14.25 1 96.25 17 HIS B O 1
ATOM 2412 N N . THR B 1 18 ? 16.406 -24.547 -13.633 1 96.88 18 THR B N 1
ATOM 2413 C CA . THR B 1 18 ? 15.82 -24.938 -12.359 1 96.88 18 THR B CA 1
ATOM 2414 C C . THR B 1 18 ? 14.586 -25.812 -12.57 1 96.88 18 THR B C 1
ATOM 2416 O O . THR B 1 18 ? 13.789 -25.562 -13.477 1 96.88 18 THR B O 1
ATOM 2419 N N . VAL B 1 19 ? 14.438 -26.859 -11.75 1 97.62 19 VAL B N 1
ATOM 2420 C CA . VAL B 1 19 ? 13.266 -27.719 -11.812 1 97.62 19 VAL B CA 1
ATOM 2421 C C . VAL B 1 19 ? 12.25 -27.297 -10.75 1 97.62 19 VAL B C 1
ATOM 2423 O O . VAL B 1 19 ? 12.602 -27.125 -9.586 1 97.62 19 VAL B O 1
ATOM 2426 N N . ILE B 1 20 ? 11.047 -27.094 -11.141 1 98.38 20 ILE B N 1
ATOM 2427 C CA . ILE B 1 20 ? 9.961 -26.703 -10.25 1 98.38 20 ILE B CA 1
ATOM 2428 C C . ILE B 1 20 ? 8.883 -27.797 -10.234 1 98.38 20 ILE B C 1
ATOM 2430 O O . ILE B 1 20 ? 8.547 -28.344 -11.281 1 98.38 20 ILE B O 1
ATOM 2434 N N . PRO B 1 21 ? 8.438 -28.203 -9.008 1 98.5 21 PRO B N 1
ATOM 2435 C CA . PRO B 1 21 ? 7.27 -29.094 -9.016 1 98.5 21 PRO B CA 1
ATOM 2436 C C . PRO B 1 21 ? 6.07 -28.484 -9.742 1 98.5 21 PRO B C 1
ATOM 2438 O O . PRO B 1 21 ? 5.691 -27.344 -9.469 1 98.5 21 PRO B O 1
ATOM 2441 N N . GLN B 1 22 ? 5.492 -29.203 -10.633 1 98.56 22 GLN B N 1
ATOM 2442 C CA . GLN B 1 22 ? 4.488 -28.703 -11.562 1 98.56 22 GLN B CA 1
ATOM 2443 C C . GLN B 1 22 ? 3.16 -28.453 -10.859 1 98.56 22 GLN B C 1
ATOM 2445 O O . GLN B 1 22 ? 2.373 -27.609 -11.297 1 98.56 22 GLN B O 1
ATOM 2450 N N . ILE B 1 23 ? 2.881 -29.219 -9.836 1 98.56 23 ILE B N 1
ATOM 2451 C CA . ILE B 1 23 ? 1.65 -29.062 -9.062 1 98.56 23 ILE B CA 1
ATOM 2452 C C . ILE B 1 23 ? 1.975 -28.516 -7.676 1 98.56 23 ILE B C 1
ATOM 2454 O O . ILE B 1 23 ? 2.627 -29.188 -6.875 1 98.56 23 ILE B O 1
ATOM 2458 N N . GLY B 1 24 ? 1.553 -27.312 -7.422 1 98.5 24 GLY B N 1
ATOM 2459 C CA . GLY B 1 24 ? 1.762 -26.672 -6.129 1 98.5 24 GLY B CA 1
ATOM 2460 C C . GLY B 1 24 ? 0.486 -26.531 -5.32 1 98.5 24 GLY B C 1
ATOM 2461 O O . GLY B 1 24 ? -0.599 -26.859 -5.801 1 98.5 24 GLY B O 1
ATOM 2462 N N . PHE B 1 25 ? 0.652 -26.094 -4.098 1 98.62 25 PHE B N 1
ATOM 2463 C CA . PHE B 1 25 ? -0.452 -25.812 -3.184 1 98.62 25 PHE B CA 1
ATOM 2464 C C . PHE B 1 25 ? -0.616 -24.312 -2.963 1 98.62 25 PHE B C 1
ATOM 2466 O O . PHE B 1 25 ? 0.294 -23.656 -2.457 1 98.62 25 PHE B O 1
ATOM 2473 N N . GLY B 1 26 ? -1.73 -23.766 -3.348 1 98.56 26 GLY B N 1
ATOM 2474 C CA . GLY B 1 26 ? -2.006 -22.359 -3.156 1 98.56 26 GLY B CA 1
ATOM 2475 C C . GLY B 1 26 ? -2.555 -22.031 -1.779 1 98.56 26 GLY B C 1
ATOM 2476 O O . GLY B 1 26 ? -3.303 -22.828 -1.203 1 98.56 26 GLY B O 1
ATOM 2477 N N . THR B 1 27 ? -2.268 -20.812 -1.286 1 98.62 27 THR B N 1
ATOM 2478 C CA . THR B 1 27 ? -2.707 -20.469 0.061 1 98.62 27 THR B CA 1
ATOM 2479 C C . THR B 1 27 ? -3.6 -19.219 0.039 1 98.62 27 THR B C 1
ATOM 2481 O O . THR B 1 27 ? -3.971 -18.703 1.092 1 98.62 27 THR B O 1
ATOM 2484 N N . PHE B 1 28 ? -3.965 -18.797 -1.18 1 98 28 PHE B N 1
ATOM 2485 C CA . PHE B 1 28 ? -4.812 -17.609 -1.32 1 98 28 PHE B CA 1
ATOM 2486 C C . PHE B 1 28 ? -6.113 -17.797 -0.546 1 98 28 PHE B C 1
ATOM 2488 O O . PHE B 1 28 ? -6.781 -18.812 -0.667 1 98 28 PHE B O 1
ATOM 2495 N N . GLN B 1 29 ? -6.453 -16.859 0.375 1 97.12 29 GLN B N 1
ATOM 2496 C CA . GLN B 1 29 ? -7.695 -16.75 1.136 1 97.12 29 GLN B CA 1
ATOM 2497 C C . GLN B 1 29 ? -7.801 -17.859 2.176 1 97.12 29 GLN B C 1
ATOM 2499 O O . GLN B 1 29 ? -8.906 -18.25 2.562 1 97.12 29 GLN B O 1
ATOM 2504 N N . ILE B 1 30 ? -6.707 -18.484 2.477 1 97.44 30 ILE B N 1
ATOM 2505 C CA . ILE B 1 30 ? -6.684 -19.281 3.693 1 97.44 30 ILE B CA 1
ATOM 2506 C C . ILE B 1 30 ? -6.402 -18.391 4.898 1 97.44 30 ILE B C 1
ATOM 2508 O O . ILE B 1 30 ? -5.352 -17.734 4.965 1 97.44 30 ILE B O 1
ATOM 2512 N N . PRO B 1 31 ? -7.359 -18.312 5.844 1 96.5 31 PRO B N 1
ATOM 2513 C CA . PRO B 1 31 ? -7.113 -17.469 7.016 1 96.5 31 PRO B CA 1
ATOM 2514 C C . PRO B 1 31 ? -5.836 -17.844 7.758 1 96.5 31 PRO B C 1
ATOM 2516 O O . PRO B 1 31 ? -5.508 -19.031 7.859 1 96.5 31 PRO B O 1
ATOM 2519 N N . PRO B 1 32 ? -5.207 -16.828 8.25 1 96.19 32 PRO B N 1
ATOM 2520 C CA . PRO B 1 32 ? -3.949 -17.109 8.953 1 96.19 32 PRO B CA 1
ATOM 2521 C C . PRO B 1 32 ? -4.082 -18.234 9.977 1 96.19 32 PRO B C 1
ATOM 2523 O O . PRO B 1 32 ? -3.209 -19.094 10.062 1 96.19 32 PRO B O 1
ATOM 2526 N N . GLU B 1 33 ? -5.152 -18.344 10.648 1 96.75 33 GLU B N 1
ATOM 2527 C CA . GLU B 1 33 ? -5.344 -19.328 11.719 1 96.75 33 GLU B CA 1
ATOM 2528 C C . GLU B 1 33 ? -5.43 -20.734 11.156 1 96.75 33 GLU B C 1
ATOM 2530 O O . GLU B 1 33 ? -5.199 -21.719 11.875 1 96.75 33 GLU B O 1
ATOM 2535 N N . ASP B 1 34 ? -5.676 -20.859 9.844 1 97.69 34 ASP B N 1
ATOM 2536 C CA . ASP B 1 34 ? -5.848 -22.172 9.227 1 97.69 34 ASP B CA 1
ATOM 2537 C C . ASP B 1 34 ? -4.664 -22.516 8.328 1 97.69 34 ASP B C 1
ATOM 2539 O O . ASP B 1 34 ? -4.52 -23.656 7.895 1 97.69 34 ASP B O 1
ATOM 2543 N N . THR B 1 35 ? -3.803 -21.578 8.062 1 98.5 35 THR B N 1
ATOM 2544 C CA . THR B 1 35 ? -2.791 -21.703 7.023 1 98.5 35 THR B CA 1
ATOM 2545 C C . THR B 1 35 ? -1.732 -22.719 7.418 1 98.5 35 THR B C 1
ATOM 2547 O O . THR B 1 35 ? -1.364 -23.578 6.613 1 98.5 35 THR B O 1
ATOM 2550 N N . GLN B 1 36 ? -1.271 -22.625 8.656 1 98.56 36 GLN B N 1
ATOM 2551 C CA . GLN B 1 36 ? -0.23 -23.562 9.062 1 98.56 36 GLN B CA 1
ATOM 2552 C C . GLN B 1 36 ? -0.698 -25 8.914 1 98.56 36 GLN B C 1
ATOM 2554 O O . GLN B 1 36 ? 0.003 -25.828 8.328 1 98.56 36 GLN B O 1
ATOM 2559 N N . ARG B 1 37 ? -1.876 -25.266 9.438 1 98.06 37 ARG B N 1
ATOM 2560 C CA . ARG B 1 37 ? -2.43 -26.609 9.359 1 98.06 37 ARG B CA 1
ATOM 2561 C C . ARG B 1 37 ? -2.58 -27.062 7.91 1 98.06 37 ARG B C 1
ATOM 2563 O O . ARG B 1 37 ? -2.207 -28.172 7.559 1 98.06 37 ARG B O 1
ATOM 2570 N N . ALA B 1 38 ? -3.129 -26.203 7.07 1 98.38 38 ALA B N 1
ATOM 2571 C CA . ALA B 1 38 ? -3.365 -26.547 5.668 1 98.38 38 ALA B CA 1
ATOM 2572 C C . ALA B 1 38 ? -2.057 -26.875 4.957 1 98.38 38 ALA B C 1
ATOM 2574 O O . ALA B 1 38 ? -1.986 -27.859 4.203 1 98.38 38 ALA B O 1
ATOM 2575 N N . VAL B 1 39 ? -1.055 -26.094 5.215 1 98.69 39 VAL B N 1
ATOM 2576 C CA . VAL B 1 39 ? 0.237 -26.297 4.57 1 98.69 39 VAL B CA 1
ATOM 2577 C C . VAL B 1 39 ? 0.876 -27.594 5.09 1 98.69 39 VAL B C 1
ATOM 2579 O O . VAL B 1 39 ? 1.446 -28.359 4.316 1 98.69 39 VAL B O 1
ATOM 2582 N N . GLU B 1 40 ? 0.786 -27.859 6.406 1 98.5 40 GLU B N 1
ATOM 2583 C CA . GLU B 1 40 ? 1.312 -29.094 6.969 1 98.5 40 GLU B CA 1
ATOM 2584 C C . GLU B 1 40 ? 0.637 -30.312 6.348 1 98.5 40 GLU B C 1
ATOM 2586 O O . GLU B 1 40 ? 1.301 -31.297 6.027 1 98.5 40 GLU B O 1
ATOM 2591 N N . GLU B 1 41 ? -0.664 -30.219 6.172 1 98 41 GLU B N 1
ATOM 2592 C CA . GLU B 1 41 ? -1.405 -31.297 5.539 1 98 41 GLU B CA 1
ATOM 2593 C C . GLU B 1 41 ? -0.946 -31.516 4.098 1 98 41 GLU B C 1
ATOM 2595 O O . GLU B 1 41 ? -0.751 -32.656 3.666 1 98 41 GLU B O 1
ATOM 2600 N N . ALA B 1 42 ? -0.784 -30.453 3.357 1 98.12 42 ALA B N 1
ATOM 2601 C CA . ALA B 1 42 ? -0.306 -30.531 1.979 1 98.12 42 ALA B CA 1
ATOM 2602 C C . ALA B 1 42 ? 1.062 -31.219 1.913 1 98.12 42 ALA B C 1
ATOM 2604 O O . ALA B 1 42 ? 1.291 -32.094 1.071 1 98.12 42 ALA B O 1
ATOM 2605 N N . LEU B 1 43 ? 1.939 -30.828 2.814 1 97.81 43 LEU B N 1
ATOM 2606 C CA . LEU B 1 43 ? 3.289 -31.391 2.855 1 97.81 43 LEU B CA 1
ATOM 2607 C C . LEU B 1 43 ? 3.256 -32.875 3.199 1 97.81 43 LEU B C 1
ATOM 2609 O O . LEU B 1 43 ? 4.008 -33.656 2.625 1 97.81 43 LEU B O 1
ATOM 2613 N N . GLU B 1 44 ? 2.395 -33.188 4.113 1 96.88 44 GLU B N 1
ATOM 2614 C CA . GLU B 1 44 ? 2.25 -34.594 4.512 1 96.88 44 GLU B CA 1
ATOM 2615 C C . GLU B 1 44 ? 1.775 -35.438 3.344 1 96.88 44 GLU B C 1
ATOM 2617 O O . GLU B 1 44 ? 2.219 -36.594 3.184 1 96.88 44 GLU B O 1
ATOM 2622 N N . ILE B 1 45 ? 0.898 -34.938 2.578 1 95.75 45 ILE B N 1
ATOM 2623 C CA . ILE B 1 45 ? 0.311 -35.625 1.441 1 95.75 45 ILE B CA 1
ATOM 2624 C C . ILE B 1 45 ? 1.369 -35.844 0.362 1 95.75 45 ILE B C 1
ATOM 2626 O O . ILE B 1 45 ? 1.35 -36.844 -0.348 1 95.75 45 ILE B O 1
ATOM 2630 N N . GLY B 1 46 ? 2.258 -34.812 0.212 1 96.69 46 GLY B N 1
ATOM 2631 C CA . GLY B 1 46 ? 3.316 -35 -0.768 1 96.69 46 GLY B CA 1
ATOM 2632 C C . GLY B 1 46 ? 3.613 -33.75 -1.571 1 96.69 46 GLY B C 1
ATOM 2633 O O . GLY B 1 46 ? 4.539 -33.719 -2.385 1 96.69 46 GLY B O 1
ATOM 2634 N N . TYR B 1 47 ? 2.873 -32.656 -1.361 1 97.94 47 TYR B N 1
ATOM 2635 C CA . TYR B 1 47 ? 3.182 -31.406 -2.043 1 97.94 47 TYR B CA 1
ATOM 2636 C C . TYR B 1 47 ? 4.594 -30.938 -1.711 1 97.94 47 TYR B C 1
ATOM 2638 O O . TYR B 1 47 ? 5.031 -31.031 -0.561 1 97.94 47 TYR B O 1
ATOM 2646 N N . ARG B 1 48 ? 5.27 -30.406 -2.688 1 98.19 48 ARG B N 1
ATOM 2647 C CA . ARG B 1 48 ? 6.625 -29.906 -2.492 1 98.19 48 ARG B CA 1
ATOM 2648 C C . ARG B 1 48 ? 6.793 -28.531 -3.131 1 98.19 48 ARG B C 1
ATOM 2650 O O . ARG B 1 48 ? 7.918 -28.094 -3.381 1 98.19 48 ARG B O 1
ATOM 2657 N N . HIS B 1 49 ? 5.715 -27.891 -3.498 1 98.62 49 HIS B N 1
ATOM 2658 C CA . HIS B 1 49 ? 5.602 -26.531 -3.992 1 98.62 49 HIS B CA 1
ATOM 2659 C C . HIS B 1 49 ? 4.488 -25.766 -3.279 1 98.62 49 HIS B C 1
ATOM 2661 O O . HIS B 1 49 ? 3.311 -26.109 -3.426 1 98.62 49 HIS B O 1
ATOM 2667 N N . ILE B 1 50 ? 4.871 -24.797 -2.432 1 98.81 50 ILE B N 1
ATOM 2668 C CA . ILE B 1 50 ? 3.922 -23.969 -1.692 1 98.81 50 ILE B CA 1
ATOM 2669 C C . ILE B 1 50 ? 3.906 -22.562 -2.268 1 98.81 50 ILE B C 1
ATOM 2671 O O . ILE B 1 50 ? 4.957 -21.938 -2.422 1 98.81 50 ILE B O 1
ATOM 2675 N N . ASP B 1 51 ? 2.742 -22.109 -2.602 1 98.88 51 ASP B N 1
ATOM 2676 C CA . ASP B 1 51 ? 2.57 -20.766 -3.162 1 98.88 51 ASP B CA 1
ATOM 2677 C C . ASP B 1 51 ? 1.849 -19.844 -2.18 1 98.88 51 ASP B C 1
ATOM 2679 O O . ASP B 1 51 ? 0.768 -20.188 -1.688 1 98.88 51 ASP B O 1
ATOM 2683 N N . THR B 1 52 ? 2.402 -18.734 -1.872 1 98.88 52 THR B N 1
ATOM 2684 C CA . THR B 1 52 ? 1.808 -17.703 -1.04 1 98.88 52 THR B CA 1
ATOM 2685 C C . THR B 1 52 ? 2.107 -16.312 -1.607 1 98.88 52 THR B C 1
ATOM 2687 O O . THR B 1 52 ? 2.416 -16.172 -2.793 1 98.88 52 THR B O 1
ATOM 2690 N N . ALA B 1 53 ? 1.828 -15.266 -0.9 1 98.94 53 ALA B N 1
ATOM 2691 C CA . ALA B 1 53 ? 2.096 -13.875 -1.266 1 98.94 53 ALA B CA 1
ATOM 2692 C C . ALA B 1 53 ? 2.047 -12.969 -0.041 1 98.94 53 ALA B C 1
ATOM 2694 O O . ALA B 1 53 ? 1.353 -13.266 0.933 1 98.94 53 ALA B O 1
ATOM 2695 N N . ALA B 1 54 ? 2.787 -11.875 -0.133 1 98.88 54 ALA B N 1
ATOM 2696 C CA . ALA B 1 54 ? 2.695 -10.883 0.932 1 98.88 54 ALA B CA 1
ATOM 2697 C C . ALA B 1 54 ? 1.261 -10.383 1.095 1 98.88 54 ALA B C 1
ATOM 2699 O O . ALA B 1 54 ? 0.807 -10.133 2.215 1 98.88 54 ALA B O 1
ATOM 2700 N N . ALA B 1 55 ? 0.517 -10.336 0.053 1 98.81 55 ALA B N 1
ATOM 2701 C CA . ALA B 1 55 ? -0.833 -9.773 0.044 1 98.81 55 ALA B CA 1
ATOM 2702 C C . ALA B 1 55 ? -1.833 -10.75 0.659 1 98.81 55 ALA B C 1
ATOM 2704 O O . ALA B 1 55 ? -2.975 -10.383 0.946 1 98.81 55 ALA B O 1
ATOM 2705 N N . TYR B 1 56 ? -1.396 -11.992 0.837 1 98.69 56 TYR B N 1
ATOM 2706 C CA . TYR B 1 56 ? -2.293 -12.977 1.433 1 98.69 56 TYR B CA 1
ATOM 2707 C C . TYR B 1 56 ? -2.291 -12.867 2.953 1 98.69 56 TYR B C 1
ATOM 2709 O O . TYR B 1 56 ? -3.176 -13.406 3.621 1 98.69 56 TYR B O 1
ATOM 2717 N N . TYR B 1 57 ? -1.22 -12.18 3.465 1 98.56 57 TYR B N 1
ATOM 2718 C CA . TYR B 1 57 ? -1.059 -11.93 4.891 1 98.56 57 TYR B CA 1
ATOM 2719 C C . TYR B 1 57 ? -1.049 -13.227 5.684 1 98.56 57 TYR B C 1
ATOM 2721 O O . TYR B 1 57 ? -1.594 -13.297 6.785 1 98.56 57 TYR B O 1
ATOM 2729 N N . ASN B 1 58 ? -0.485 -14.32 5.039 1 98.75 58 ASN B N 1
ATOM 2730 C CA . ASN B 1 58 ? -0.358 -15.594 5.738 1 98.75 58 ASN B CA 1
ATOM 2731 C C . ASN B 1 58 ? 1.02 -16.219 5.523 1 98.75 58 ASN B C 1
ATOM 2733 O O . ASN B 1 58 ? 1.199 -17.422 5.715 1 98.75 58 ASN B O 1
ATOM 2737 N N . GLU B 1 59 ? 2.029 -15.438 5.082 1 98.88 59 GLU B N 1
ATOM 2738 C CA . GLU B 1 59 ? 3.395 -15.906 4.883 1 98.88 59 GLU B CA 1
ATOM 2739 C C . GLU B 1 59 ? 3.98 -16.469 6.176 1 98.88 59 GLU B C 1
ATOM 2741 O O . GLU B 1 59 ? 4.684 -17.484 6.156 1 98.88 59 GLU B O 1
ATOM 2746 N N . GLU B 1 60 ? 3.699 -15.766 7.285 1 98.81 60 GLU B N 1
ATOM 2747 C CA . GLU B 1 60 ? 4.238 -16.188 8.57 1 98.81 60 GLU B CA 1
ATOM 2748 C C . GLU B 1 60 ? 3.779 -17.609 8.922 1 98.81 60 GLU B C 1
ATOM 2750 O O . GLU B 1 60 ? 4.574 -18.422 9.383 1 98.81 60 GLU B O 1
ATOM 2755 N N . GLN B 1 61 ? 2.535 -17.875 8.695 1 98.88 61 GLN B N 1
ATOM 2756 C CA . GLN B 1 61 ? 1.976 -19.188 9.016 1 98.88 61 GLN B CA 1
ATOM 2757 C C . GLN B 1 61 ? 2.492 -20.266 8.062 1 98.88 61 GLN B C 1
ATOM 2759 O O . GLN B 1 61 ? 2.645 -21.422 8.438 1 98.88 61 GLN B O 1
ATOM 2764 N N . VAL B 1 62 ? 2.775 -19.875 6.793 1 98.94 62 VAL B N 1
ATOM 2765 C CA . VAL B 1 62 ? 3.469 -20.781 5.887 1 98.94 62 VAL B CA 1
ATOM 2766 C C . VAL B 1 62 ? 4.844 -21.141 6.453 1 98.94 62 VAL B C 1
ATOM 2768 O O . VAL B 1 62 ? 5.223 -22.312 6.504 1 98.94 62 VAL B O 1
ATOM 2771 N N . GLY B 1 63 ? 5.574 -20.109 6.91 1 98.88 63 GLY B N 1
ATOM 2772 C CA . GLY B 1 63 ? 6.863 -20.344 7.547 1 98.88 63 GLY B CA 1
ATOM 2773 C C . GLY B 1 63 ? 6.777 -21.25 8.766 1 98.88 63 GLY B C 1
ATOM 2774 O O . GLY B 1 63 ? 7.629 -22.125 8.953 1 98.88 63 GLY B O 1
ATOM 2775 N N . ASP B 1 64 ? 5.75 -21.031 9.531 1 98.81 64 ASP B N 1
ATOM 2776 C CA . ASP B 1 64 ? 5.527 -21.875 10.711 1 98.81 64 ASP B CA 1
ATOM 2777 C C . ASP B 1 64 ? 5.379 -23.328 10.312 1 98.81 64 ASP B C 1
ATOM 2779 O O . ASP B 1 64 ? 5.93 -24.219 10.977 1 98.81 64 ASP B O 1
ATOM 2783 N N . ALA B 1 65 ? 4.648 -23.562 9.281 1 98.81 65 ALA B N 1
ATOM 2784 C CA . ALA B 1 65 ? 4.441 -24.922 8.805 1 98.81 65 ALA B CA 1
ATOM 2785 C C . ALA B 1 65 ? 5.754 -25.547 8.336 1 98.81 65 ALA B C 1
ATOM 2787 O O . ALA B 1 65 ? 6.043 -26.703 8.648 1 98.81 65 ALA B O 1
ATOM 2788 N N . LEU B 1 66 ? 6.52 -24.781 7.598 1 98.69 66 LEU B N 1
ATOM 2789 C CA . LEU B 1 66 ? 7.801 -25.266 7.094 1 98.69 66 LEU B CA 1
ATOM 2790 C C . LEU B 1 66 ? 8.727 -25.656 8.25 1 98.69 66 LEU B C 1
ATOM 2792 O O . LEU B 1 66 ? 9.359 -26.703 8.211 1 98.69 66 LEU B O 1
ATOM 2796 N N . ARG B 1 67 ? 8.75 -24.812 9.211 1 98.25 67 ARG B N 1
ATOM 2797 C CA . ARG B 1 67 ? 9.586 -25.062 10.375 1 98.25 67 ARG B CA 1
ATOM 2798 C C . ARG B 1 67 ? 9.102 -26.281 11.148 1 98.25 67 ARG B C 1
ATOM 2800 O O . ARG B 1 67 ? 9.898 -27.141 11.516 1 98.25 67 ARG B O 1
ATOM 2807 N N . ALA B 1 68 ? 7.848 -26.359 11.383 1 98.38 68 ALA B N 1
ATOM 2808 C CA . ALA B 1 68 ? 7.262 -27.422 12.203 1 98.38 68 ALA B CA 1
ATOM 2809 C C . ALA B 1 68 ? 7.465 -28.781 11.555 1 98.38 68 ALA B C 1
ATOM 2811 O O . ALA B 1 68 ? 7.629 -29.781 12.25 1 98.38 68 ALA B O 1
ATOM 2812 N N . THR B 1 69 ? 7.484 -28.828 10.281 1 98.12 69 THR B N 1
ATOM 2813 C CA . THR B 1 69 ? 7.57 -30.094 9.562 1 98.12 69 THR B CA 1
ATOM 2814 C C . THR B 1 69 ? 9.016 -30.406 9.172 1 98.12 69 THR B C 1
ATOM 2816 O O . THR B 1 69 ? 9.297 -31.469 8.609 1 98.12 69 THR B O 1
ATOM 2819 N N . GLY B 1 70 ? 9.922 -29.438 9.414 1 97.38 70 GLY B N 1
ATOM 2820 C CA . GLY B 1 70 ? 11.312 -29.609 9.031 1 97.38 70 GLY B CA 1
ATOM 2821 C C . GLY B 1 70 ? 11.531 -29.5 7.531 1 97.38 70 GLY B C 1
ATOM 2822 O O . GLY B 1 70 ? 12.484 -30.062 6.992 1 97.38 70 GLY B O 1
ATOM 2823 N N . MET B 1 71 ? 10.617 -28.859 6.844 1 96.81 71 MET B N 1
ATOM 2824 C CA . MET B 1 71 ? 10.656 -28.812 5.383 1 96.81 71 MET B CA 1
ATOM 2825 C C . MET B 1 71 ? 11.195 -27.484 4.887 1 96.81 71 MET B C 1
ATOM 2827 O O . MET B 1 71 ? 11.266 -27.234 3.682 1 96.81 71 MET B O 1
ATOM 2831 N N . ALA B 1 72 ? 11.609 -26.609 5.797 1 94.69 72 ALA B N 1
ATOM 2832 C CA . ALA B 1 72 ? 12.25 -25.359 5.395 1 94.69 72 ALA B CA 1
ATOM 2833 C C . ALA B 1 72 ? 13.453 -25.625 4.488 1 94.69 72 ALA B C 1
ATOM 2835 O O . ALA B 1 72 ? 14.266 -26.5 4.773 1 94.69 72 ALA B O 1
ATOM 2836 N N . ASN B 1 73 ? 13.5 -25.016 3.398 1 93.31 73 ASN B N 1
ATOM 2837 C CA . ASN B 1 73 ? 14.57 -25.109 2.41 1 93.31 73 ASN B CA 1
ATOM 2838 C C . ASN B 1 73 ? 14.578 -26.469 1.721 1 93.31 73 ASN B C 1
ATOM 2840 O O . ASN B 1 73 ? 15.555 -26.828 1.06 1 93.31 73 ASN B O 1
ATOM 2844 N N . LYS B 1 74 ? 13.492 -27.266 1.906 1 96.06 74 LYS B N 1
ATOM 2845 C CA . LYS B 1 74 ? 13.398 -28.594 1.295 1 96.06 74 LYS B CA 1
ATOM 2846 C C . LYS B 1 74 ? 12.242 -28.656 0.3 1 96.06 74 LYS B C 1
ATOM 2848 O O . LYS B 1 74 ? 12.039 -29.672 -0.36 1 96.06 74 LYS B O 1
ATOM 2853 N N . VAL B 1 75 ? 11.508 -27.594 0.254 1 97.5 75 VAL B N 1
ATOM 2854 C CA . VAL B 1 75 ? 10.406 -27.5 -0.702 1 97.5 75 VAL B CA 1
ATOM 2855 C C . VAL B 1 75 ? 10.492 -26.172 -1.447 1 97.5 75 VAL B C 1
ATOM 2857 O O . VAL B 1 75 ? 11.156 -25.234 -0.995 1 97.5 75 VAL B O 1
ATOM 2860 N N . TRP B 1 76 ? 9.891 -26.141 -2.652 1 98.5 76 TRP B N 1
ATOM 2861 C CA . TRP B 1 76 ? 9.805 -24.922 -3.451 1 98.5 76 TRP B CA 1
ATOM 2862 C C . TRP B 1 76 ? 8.805 -23.938 -2.844 1 98.5 76 TRP B C 1
ATOM 2864 O O . TRP B 1 76 ? 7.637 -24.297 -2.627 1 98.5 76 TRP B O 1
ATOM 2874 N N . VAL B 1 77 ? 9.234 -22.75 -2.527 1 98.88 77 VAL B N 1
ATOM 2875 C CA . VAL B 1 77 ? 8.344 -21.734 -1.972 1 98.88 77 VAL B CA 1
ATOM 2876 C C . VAL B 1 77 ? 8.266 -20.547 -2.918 1 98.88 77 VAL B C 1
ATOM 2878 O O . VAL B 1 77 ? 9.297 -19.984 -3.303 1 98.88 77 VAL B O 1
ATOM 2881 N N . THR B 1 78 ? 7.066 -20.219 -3.344 1 98.88 78 THR B N 1
ATOM 2882 C CA . THR B 1 78 ? 6.793 -19.016 -4.133 1 98.88 78 THR B CA 1
ATOM 2883 C C . THR B 1 78 ? 6.078 -17.969 -3.289 1 98.88 78 THR B C 1
ATOM 2885 O O . THR B 1 78 ? 5.121 -18.281 -2.578 1 98.88 78 THR B O 1
ATOM 2888 N N . THR B 1 79 ? 6.555 -16.812 -3.281 1 98.94 79 THR B N 1
ATOM 2889 C CA . THR B 1 79 ? 5.816 -15.672 -2.725 1 98.94 79 THR B CA 1
ATOM 2890 C C . THR B 1 79 ? 5.863 -14.484 -3.672 1 98.94 79 THR B C 1
ATOM 2892 O O . THR B 1 79 ? 6.41 -14.578 -4.773 1 98.94 79 THR B O 1
ATOM 2895 N N . LYS B 1 80 ? 5.098 -13.422 -3.309 1 98.94 80 LYS B N 1
ATOM 2896 C CA . LYS B 1 80 ? 4.898 -12.344 -4.27 1 98.94 80 LYS B CA 1
ATOM 2897 C C . LYS B 1 80 ? 4.902 -10.984 -3.572 1 98.94 80 LYS B C 1
ATOM 2899 O O . LYS B 1 80 ? 4.422 -10.859 -2.443 1 98.94 80 LYS B O 1
ATOM 2904 N N . LEU B 1 81 ? 5.414 -10.039 -4.32 1 98.94 81 LEU B N 1
ATOM 2905 C CA . LEU B 1 81 ? 5.461 -8.648 -3.875 1 98.94 81 LEU B CA 1
ATOM 2906 C C . LEU B 1 81 ? 4.137 -7.945 -4.152 1 98.94 81 LEU B C 1
ATOM 2908 O O . LEU B 1 81 ? 3.645 -7.965 -5.285 1 98.94 81 LEU B O 1
ATOM 2912 N N . ARG B 1 82 ? 3.643 -7.227 -3.094 1 98.31 82 ARG B N 1
ATOM 2913 C CA . ARG B 1 82 ? 2.381 -6.5 -3.213 1 98.31 82 ARG B CA 1
ATOM 2914 C C . ARG B 1 82 ? 2.564 -5.211 -4.012 1 98.31 82 ARG B C 1
ATOM 2916 O O . ARG B 1 82 ? 3.664 -4.656 -4.059 1 98.31 82 ARG B O 1
ATOM 2923 N N . ASN B 1 83 ? 1.422 -4.699 -4.473 1 98.88 83 ASN B N 1
ATOM 2924 C CA . ASN B 1 83 ? 1.432 -3.488 -5.285 1 98.88 83 ASN B CA 1
ATOM 2925 C C . ASN B 1 83 ? 1.939 -2.285 -4.496 1 98.88 83 ASN B C 1
ATOM 2927 O O . ASN B 1 83 ? 2.691 -1.463 -5.023 1 98.88 83 ASN B O 1
ATOM 2931 N N . CYS B 1 84 ? 1.64 -2.178 -3.227 1 98.81 84 CYS B N 1
ATOM 2932 C CA . CYS B 1 84 ? 1.959 -0.988 -2.445 1 98.81 84 CYS B CA 1
ATOM 2933 C C . CYS B 1 84 ? 3.439 -0.956 -2.082 1 98.81 84 CYS B C 1
ATOM 2935 O O . CYS B 1 84 ? 3.939 0.056 -1.586 1 98.81 84 CYS B O 1
ATOM 2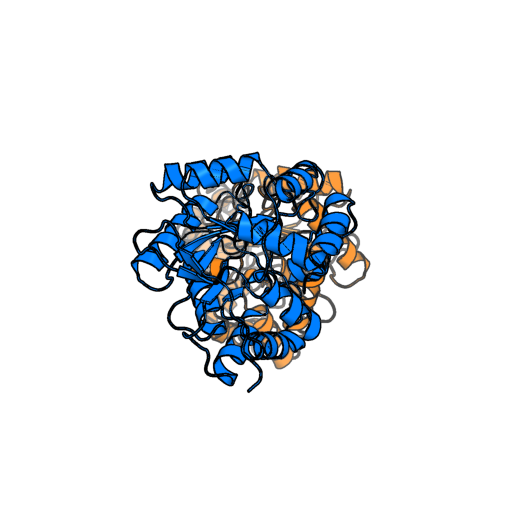937 N N . ASP B 1 85 ? 4.188 -2.047 -2.424 1 98.88 85 ASP B N 1
ATOM 2938 C CA . ASP B 1 85 ? 5.609 -2.111 -2.09 1 98.88 85 ASP B CA 1
ATOM 2939 C C . ASP B 1 85 ? 6.473 -2.049 -3.348 1 98.88 85 ASP B C 1
ATOM 2941 O O . ASP B 1 85 ? 7.676 -2.301 -3.293 1 98.88 85 ASP B O 1
ATOM 2945 N N . GLN B 1 86 ? 5.891 -1.753 -4.512 1 98.88 86 GLN B N 1
ATOM 2946 C CA . GLN B 1 86 ? 6.645 -1.684 -5.758 1 98.88 86 GLN B CA 1
ATOM 2947 C C . GLN B 1 86 ? 7.648 -0.534 -5.73 1 98.88 86 GLN B C 1
ATOM 2949 O O . GLN B 1 86 ? 7.473 0.434 -4.988 1 98.88 86 GLN B O 1
ATOM 2954 N N . GLY B 1 87 ? 8.609 -0.546 -6.562 1 98.81 87 GLY B N 1
ATOM 2955 C CA . GLY B 1 87 ? 9.797 0.298 -6.605 1 98.81 87 GLY B CA 1
ATOM 2956 C C . GLY B 1 87 ? 11.078 -0.459 -6.324 1 98.81 87 GLY B C 1
ATOM 2957 O O . GLY B 1 87 ? 11.047 -1.544 -5.742 1 98.81 87 GLY B O 1
ATOM 2958 N N . TYR B 1 88 ? 12.195 0.067 -6.695 1 98.75 88 TYR B N 1
ATOM 2959 C CA . TYR B 1 88 ? 13.461 -0.641 -6.547 1 98.75 88 TYR B CA 1
ATOM 2960 C C . TYR B 1 88 ? 13.781 -0.884 -5.074 1 98.75 88 TYR B C 1
ATOM 2962 O O . TYR B 1 88 ? 13.867 -2.033 -4.633 1 98.75 88 TYR B O 1
ATOM 2970 N N . ASP B 1 89 ? 13.836 0.167 -4.258 1 98.81 89 ASP B N 1
ATOM 2971 C CA . ASP B 1 89 ? 14.273 0.042 -2.869 1 98.81 89 ASP B CA 1
ATOM 2972 C C . ASP B 1 89 ? 13.164 -0.547 -1.997 1 98.81 89 ASP B C 1
ATOM 2974 O O . ASP B 1 89 ? 13.414 -1.455 -1.201 1 98.81 89 ASP B O 1
ATOM 2978 N N . PRO B 1 90 ? 11.906 -0.074 -2.139 1 98.88 90 PRO B N 1
ATOM 2979 C CA . PRO B 1 90 ? 10.844 -0.667 -1.317 1 98.88 90 PRO B CA 1
ATOM 2980 C C . PRO B 1 90 ? 10.703 -2.172 -1.541 1 98.88 90 PRO B C 1
ATOM 2982 O O . PRO B 1 90 ? 10.422 -2.914 -0.597 1 98.88 90 PRO B O 1
ATOM 2985 N N . ALA B 1 91 ? 10.883 -2.613 -2.75 1 98.94 91 ALA B N 1
ATOM 2986 C CA . ALA B 1 91 ? 10.742 -4.035 -3.055 1 98.94 91 ALA B CA 1
ATOM 2987 C C . ALA B 1 91 ? 11.773 -4.863 -2.289 1 98.94 91 ALA B C 1
ATOM 2989 O O . ALA B 1 91 ? 11.461 -5.953 -1.804 1 98.94 91 ALA B O 1
ATOM 2990 N N . ARG B 1 92 ? 12.969 -4.355 -2.207 1 98.81 92 ARG B N 1
ATOM 2991 C CA . ARG B 1 92 ? 14.031 -5.078 -1.508 1 98.81 92 ARG B CA 1
ATOM 2992 C C . ARG B 1 92 ? 13.734 -5.168 -0.014 1 98.81 92 ARG B C 1
ATOM 2994 O O . ARG B 1 92 ? 13.961 -6.211 0.606 1 98.81 92 ARG B O 1
ATOM 3001 N N . ILE B 1 93 ? 13.211 -4.098 0.55 1 98.88 93 ILE B N 1
ATOM 3002 C CA . ILE B 1 93 ? 12.844 -4.07 1.962 1 98.88 93 ILE B CA 1
ATOM 3003 C C . ILE B 1 93 ? 11.68 -5.023 2.215 1 98.88 93 ILE B C 1
ATOM 3005 O O . ILE B 1 93 ? 11.695 -5.797 3.174 1 98.88 93 ILE B O 1
ATOM 3009 N N . ALA B 1 94 ? 10.719 -4.949 1.325 1 98.94 94 ALA B N 1
ATOM 3010 C CA . ALA B 1 94 ? 9.555 -5.828 1.442 1 98.94 94 ALA B CA 1
ATOM 3011 C C . ALA B 1 94 ? 9.961 -7.297 1.331 1 98.94 94 ALA B C 1
ATOM 3013 O O . ALA B 1 94 ? 9.414 -8.156 2.027 1 98.94 94 ALA B O 1
ATOM 3014 N N . PHE B 1 95 ? 10.945 -7.59 0.453 1 98.94 95 PHE B N 1
ATOM 3015 C CA . PHE B 1 95 ? 11.445 -8.945 0.273 1 98.94 95 PHE B CA 1
ATOM 3016 C C . PHE B 1 95 ? 12 -9.5 1.581 1 98.94 95 PHE B C 1
ATOM 3018 O O . PHE B 1 95 ? 11.727 -10.641 1.945 1 98.94 95 PHE B O 1
ATOM 3025 N N . GLU B 1 96 ? 12.758 -8.711 2.25 1 98.81 96 GLU B N 1
ATOM 3026 C CA . GLU B 1 96 ? 13.375 -9.172 3.49 1 98.81 96 GLU B CA 1
ATOM 3027 C C . GLU B 1 96 ? 12.32 -9.5 4.543 1 98.81 96 GLU B C 1
ATOM 3029 O O . GLU B 1 96 ? 12.492 -10.43 5.332 1 98.81 96 GLU B O 1
ATOM 3034 N N . GLU B 1 97 ? 11.25 -8.75 4.543 1 98.69 97 GLU B N 1
ATOM 3035 C CA . GLU B 1 97 ? 10.148 -9.07 5.445 1 98.69 97 GLU B CA 1
ATOM 3036 C C . GLU B 1 97 ? 9.516 -10.414 5.09 1 98.69 97 GLU B C 1
ATOM 3038 O O . GLU B 1 97 ? 9.211 -11.211 5.973 1 98.69 97 GLU B O 1
ATOM 3043 N N . SER B 1 98 ? 9.273 -10.641 3.805 1 98.88 98 SER B N 1
ATOM 3044 C CA . SER B 1 98 ? 8.734 -11.922 3.352 1 98.88 98 SER B CA 1
ATOM 3045 C C . SER B 1 98 ? 9.656 -13.07 3.723 1 98.88 98 SER B C 1
ATOM 3047 O O . SER B 1 98 ? 9.203 -14.102 4.223 1 98.88 98 SER B O 1
ATOM 3049 N N . ARG B 1 99 ? 10.945 -12.875 3.449 1 98.69 99 ARG B N 1
ATOM 3050 C CA . ARG B 1 99 ? 11.938 -13.898 3.758 1 98.69 99 ARG B CA 1
ATOM 3051 C C . ARG B 1 99 ? 11.938 -14.234 5.246 1 98.69 99 ARG B C 1
ATOM 3053 O O . ARG B 1 99 ? 11.977 -15.406 5.625 1 98.69 99 ARG B O 1
ATOM 3060 N N . ARG B 1 100 ? 11.891 -13.211 6.062 1 98.44 100 ARG B N 1
ATOM 3061 C CA . ARG B 1 100 ? 11.852 -13.391 7.512 1 98.44 100 ARG B CA 1
ATOM 3062 C C . ARG B 1 100 ? 10.609 -14.164 7.934 1 98.44 100 ARG B C 1
ATOM 3064 O O . ARG B 1 100 ? 10.695 -15.109 8.719 1 98.44 100 ARG B O 1
ATOM 3071 N N . LYS B 1 101 ? 9.469 -13.789 7.457 1 98.75 101 LYS B N 1
ATOM 3072 C CA . LYS B 1 101 ? 8.211 -14.438 7.805 1 98.75 101 LYS B CA 1
ATOM 3073 C C . LYS B 1 101 ? 8.203 -15.898 7.371 1 98.75 101 LYS B C 1
ATOM 3075 O O . LYS B 1 101 ? 7.734 -16.766 8.102 1 98.75 101 LYS B O 1
ATOM 3080 N N . LEU B 1 102 ? 8.727 -16.172 6.215 1 98.81 102 LEU B N 1
ATOM 3081 C CA . LEU B 1 102 ? 8.75 -17.516 5.672 1 98.81 102 LEU B CA 1
ATOM 3082 C C . LEU B 1 102 ? 9.789 -18.375 6.395 1 98.81 102 LEU B C 1
ATOM 3084 O O . LEU B 1 102 ? 9.711 -19.609 6.363 1 98.81 102 LEU B O 1
ATOM 3088 N N . GLY B 1 103 ? 10.812 -17.703 6.992 1 98.06 103 GLY B N 1
ATOM 3089 C CA . GLY B 1 103 ? 11.836 -18.406 7.742 1 98.06 103 GLY B CA 1
ATOM 3090 C C . GLY B 1 103 ? 12.789 -19.188 6.859 1 98.06 103 GLY B C 1
ATOM 3091 O O . GLY B 1 103 ? 13.188 -20.297 7.211 1 98.06 103 GLY B O 1
ATOM 3092 N N . VAL B 1 104 ? 13.133 -18.688 5.68 1 97.94 104 VAL B N 1
ATOM 3093 C CA . VAL B 1 104 ? 14.047 -19.359 4.762 1 97.94 104 VAL B CA 1
ATOM 3094 C C . VAL B 1 104 ? 15.211 -18.438 4.43 1 97.94 104 VAL B C 1
ATOM 3096 O O . VAL B 1 104 ? 15.102 -17.219 4.539 1 97.94 104 VAL B O 1
ATOM 3099 N N . ASP B 1 105 ? 16.297 -18.953 4.043 1 96.75 105 ASP B N 1
ATOM 3100 C CA . ASP B 1 105 ? 17.453 -18.172 3.646 1 96.75 105 ASP B CA 1
ATOM 3101 C C . ASP B 1 105 ? 17.328 -17.672 2.209 1 96.75 105 ASP B C 1
ATOM 3103 O O . ASP B 1 105 ? 17.688 -16.547 1.897 1 96.75 105 ASP B O 1
ATOM 3107 N N . VAL B 1 106 ? 16.812 -18.578 1.356 1 98.12 106 VAL B N 1
ATOM 3108 C CA . VAL B 1 106 ? 16.609 -18.297 -0.062 1 98.12 106 VAL B CA 1
ATOM 3109 C C . VAL B 1 106 ? 15.156 -18.578 -0.448 1 98.12 106 VAL B C 1
ATOM 3111 O O . VAL B 1 106 ? 14.609 -19.625 -0.107 1 98.12 106 VAL B O 1
ATOM 3114 N N . VAL B 1 107 ? 14.5 -17.625 -1.008 1 98.69 107 VAL B N 1
ATOM 3115 C CA . VAL B 1 107 ? 13.164 -17.844 -1.562 1 98.69 107 VAL B CA 1
ATOM 3116 C C . VAL B 1 107 ? 13.281 -18.453 -2.955 1 98.69 107 VAL B C 1
ATOM 3118 O O . VAL B 1 107 ? 14 -17.938 -3.812 1 98.69 107 VAL B O 1
ATOM 3121 N N . ASP B 1 108 ? 12.625 -19.516 -3.188 1 98.75 108 ASP B N 1
ATOM 3122 C CA . ASP B 1 108 ? 12.781 -20.219 -4.453 1 98.75 108 ASP B CA 1
ATOM 3123 C C . ASP B 1 108 ? 12.297 -19.375 -5.625 1 98.75 108 ASP B C 1
ATOM 3125 O O . ASP B 1 108 ? 12.945 -19.328 -6.672 1 98.75 108 ASP B O 1
ATOM 3129 N N . MET B 1 109 ? 11.164 -18.75 -5.445 1 98.88 109 MET B N 1
ATOM 3130 C CA . MET B 1 109 ? 10.648 -17.891 -6.508 1 98.88 109 MET B CA 1
ATOM 3131 C C . MET B 1 109 ? 9.953 -16.656 -5.926 1 98.88 109 MET B C 1
ATOM 3133 O O . MET B 1 109 ? 9.148 -16.781 -4.996 1 98.88 109 MET B O 1
ATOM 3137 N N . TYR B 1 110 ? 10.305 -15.555 -6.387 1 98.94 110 TYR B N 1
ATOM 3138 C CA . TYR B 1 110 ? 9.719 -14.273 -5.984 1 98.94 110 TYR B CA 1
ATOM 3139 C C . TYR B 1 110 ? 9.125 -13.555 -7.184 1 98.94 110 TYR B C 1
ATOM 3141 O O . TYR B 1 110 ? 9.789 -13.383 -8.211 1 98.94 110 TYR B O 1
ATOM 3149 N N . LEU B 1 111 ? 7.82 -13.156 -7.09 1 99 111 LEU B N 1
ATOM 3150 C CA . LEU B 1 111 ? 7.098 -12.578 -8.219 1 99 111 LEU B CA 1
ATOM 3151 C C . LEU B 1 111 ? 6.652 -11.156 -7.902 1 99 111 LEU B C 1
ATOM 3153 O O . LEU B 1 111 ? 6.328 -10.836 -6.754 1 99 111 LEU B O 1
ATOM 3157 N N . ILE B 1 112 ? 6.629 -10.273 -8.898 1 99 112 ILE B N 1
ATOM 3158 C CA . ILE B 1 112 ? 5.777 -9.094 -8.828 1 99 112 ILE B CA 1
ATOM 3159 C C . ILE B 1 112 ? 4.312 -9.5 -8.961 1 99 112 ILE B C 1
ATOM 3161 O O . ILE B 1 112 ? 3.92 -10.117 -9.953 1 99 112 ILE B O 1
ATOM 3165 N N . HIS B 1 113 ? 3.459 -9.133 -8.031 1 98.94 113 HIS B N 1
ATOM 3166 C CA . HIS B 1 113 ? 2.125 -9.719 -7.941 1 98.94 113 HIS B CA 1
ATOM 3167 C C . HIS B 1 113 ? 1.226 -9.211 -9.062 1 98.94 113 HIS B C 1
ATOM 3169 O O . HIS B 1 113 ? 0.392 -9.953 -9.578 1 98.94 113 HIS B O 1
ATOM 3175 N N . TRP B 1 114 ? 1.279 -7.965 -9.422 1 98.88 114 TRP B N 1
ATOM 3176 C CA . TRP B 1 114 ? 0.559 -7.328 -10.516 1 98.88 114 TRP B CA 1
ATOM 3177 C C . TRP B 1 114 ? 1.421 -6.266 -11.188 1 98.88 114 TRP B C 1
ATOM 3179 O O . TRP B 1 114 ? 2.312 -5.691 -10.562 1 98.88 114 TRP B O 1
ATOM 3189 N N . PRO B 1 115 ? 1.153 -5.992 -12.445 1 98.75 115 PRO B N 1
ATOM 3190 C CA . PRO B 1 115 ? 1.939 -4.934 -13.086 1 98.75 115 PRO B CA 1
ATOM 3191 C C . PRO B 1 115 ? 1.627 -3.547 -12.531 1 98.75 115 PRO B C 1
ATOM 3193 O O . PRO B 1 115 ? 2.506 -2.684 -12.484 1 98.75 115 PRO B O 1
ATOM 3196 N N . PHE B 1 116 ? 0.366 -3.242 -12.211 1 98.44 116 PHE B N 1
ATOM 3197 C CA . PHE B 1 116 ? -0.037 -1.981 -11.602 1 98.44 116 PHE B CA 1
ATOM 3198 C C . PHE B 1 116 ? 0.412 -0.8 -12.453 1 98.44 116 PHE B C 1
ATOM 3200 O O . PHE B 1 116 ? 1.101 0.098 -11.961 1 98.44 116 PHE B O 1
ATOM 3207 N N . PRO B 1 117 ? -0.119 -0.713 -13.695 1 97.94 117 PRO B N 1
ATOM 3208 C CA . PRO B 1 117 ? 0.408 0.263 -14.656 1 97.94 117 PRO B CA 1
ATOM 3209 C C . PRO B 1 117 ? 0.067 1.703 -14.273 1 97.94 117 PRO B C 1
ATOM 3211 O O . PRO B 1 117 ? 0.779 2.633 -14.664 1 97.94 117 PRO B O 1
ATOM 3214 N N . ALA B 1 118 ? -0.917 1.907 -13.461 1 97.38 118 ALA B N 1
ATOM 3215 C CA . ALA B 1 118 ? -1.31 3.256 -13.055 1 97.38 118 ALA B CA 1
ATOM 3216 C C . ALA B 1 118 ? -0.155 3.982 -12.375 1 97.38 118 ALA B C 1
ATOM 3218 O O . ALA B 1 118 ? 0.081 5.164 -12.633 1 97.38 118 ALA B O 1
ATOM 3219 N N . VAL B 1 119 ? 0.562 3.311 -11.531 1 98 119 VAL B N 1
ATOM 3220 C CA . VAL B 1 119 ? 1.682 3.893 -10.797 1 98 119 VAL B CA 1
ATOM 3221 C C . VAL B 1 119 ? 2.973 3.705 -11.594 1 98 119 VAL B C 1
ATOM 3223 O O . VAL B 1 119 ? 3.91 4.496 -11.461 1 98 119 VAL B O 1
ATOM 3226 N N . ASP B 1 120 ? 3.102 2.609 -12.383 1 97.88 120 ASP B N 1
ATOM 3227 C CA . ASP B 1 120 ? 4.129 2.381 -13.398 1 97.88 120 ASP B CA 1
ATOM 3228 C C . ASP B 1 120 ? 5.508 2.232 -12.758 1 97.88 120 ASP B C 1
ATOM 3230 O O . ASP B 1 120 ? 6.473 2.85 -13.203 1 97.88 120 ASP B O 1
ATOM 3234 N N . LEU B 1 121 ? 5.613 1.428 -11.664 1 98.69 121 LEU B N 1
ATOM 3235 C CA . LEU B 1 121 ? 6.887 1.204 -10.992 1 98.69 121 LEU B CA 1
ATOM 3236 C C . LEU B 1 121 ? 7.359 -0.233 -11.18 1 98.69 121 LEU B C 1
ATOM 3238 O O . LEU B 1 121 ? 8.352 -0.652 -10.586 1 98.69 121 LEU B O 1
ATOM 3242 N N . TYR B 1 122 ? 6.652 -1.015 -12.062 1 98.81 122 TYR B N 1
ATOM 3243 C CA . TYR B 1 122 ? 6.945 -2.441 -12.156 1 98.81 122 TYR B CA 1
ATOM 3244 C C . TYR B 1 122 ? 8.266 -2.682 -12.875 1 98.81 122 TYR B C 1
ATOM 3246 O O . TYR B 1 122 ? 8.906 -3.719 -12.688 1 98.81 122 TYR B O 1
ATOM 3254 N N . LYS B 1 123 ? 8.773 -1.737 -13.758 1 98.81 123 LYS B N 1
ATOM 3255 C CA . LYS B 1 123 ? 10.078 -1.903 -14.391 1 98.81 123 LYS B CA 1
ATOM 3256 C C . LYS B 1 123 ? 11.203 -1.789 -13.367 1 98.81 123 LYS B C 1
ATOM 3258 O O . LYS B 1 123 ? 12.117 -2.615 -13.344 1 98.81 123 LYS B O 1
ATOM 3263 N N . GLU B 1 124 ? 11.086 -0.77 -12.469 1 98.81 124 GLU B N 1
ATOM 3264 C CA . GLU B 1 124 ? 12.047 -0.611 -11.383 1 98.81 124 GLU B CA 1
ATOM 3265 C C . GLU B 1 124 ? 11.992 -1.793 -10.422 1 98.81 124 GLU B C 1
ATOM 3267 O O . GLU B 1 124 ? 13.031 -2.246 -9.922 1 98.81 124 GLU B O 1
ATOM 3272 N N . THR B 1 125 ? 10.82 -2.248 -10.18 1 98.94 125 THR B N 1
ATOM 3273 C CA . THR B 1 125 ? 10.625 -3.395 -9.297 1 98.94 125 THR B CA 1
ATOM 3274 C C . THR B 1 125 ? 11.281 -4.645 -9.875 1 98.94 125 THR B C 1
ATOM 3276 O O . THR B 1 125 ? 11.922 -5.406 -9.156 1 98.94 125 THR B O 1
ATOM 3279 N N . TRP B 1 126 ? 11.125 -4.832 -11.172 1 98.94 126 TRP B N 1
ATOM 3280 C CA . TRP B 1 126 ? 11.727 -5.969 -11.859 1 98.94 126 TRP B CA 1
ATOM 3281 C C . TRP B 1 126 ? 13.242 -5.961 -11.695 1 98.94 126 TRP B C 1
ATOM 3283 O O . TRP B 1 126 ? 13.852 -6.992 -11.391 1 98.94 126 TRP B O 1
ATOM 3293 N N . LYS B 1 127 ? 13.828 -4.828 -11.828 1 98.94 127 LYS B N 1
ATOM 3294 C CA . LYS B 1 127 ? 15.273 -4.707 -11.656 1 98.94 127 LYS B CA 1
ATOM 3295 C C . LYS B 1 127 ? 15.688 -5.059 -10.227 1 98.94 127 LYS B C 1
ATOM 3297 O O . LYS B 1 127 ? 16.766 -5.621 -10.008 1 98.94 127 LYS B O 1
ATOM 3302 N N . ALA B 1 128 ? 14.844 -4.695 -9.266 1 98.94 128 ALA B N 1
ATOM 3303 C CA . ALA B 1 128 ? 15.109 -5.07 -7.879 1 98.94 128 ALA B CA 1
ATOM 3304 C C . ALA B 1 128 ? 15.102 -6.59 -7.715 1 98.94 128 ALA B C 1
ATOM 3306 O O . ALA B 1 128 ? 15.961 -7.148 -7.023 1 98.94 128 ALA B O 1
ATOM 3307 N N . LEU B 1 129 ? 14.156 -7.27 -8.336 1 98.94 129 LEU B N 1
ATOM 3308 C CA . LEU B 1 129 ? 14.094 -8.727 -8.242 1 98.94 129 LEU B CA 1
ATOM 3309 C C . LEU B 1 129 ? 15.312 -9.367 -8.891 1 98.94 129 LEU B C 1
ATOM 3311 O O . LEU B 1 129 ? 15.859 -10.344 -8.375 1 98.94 129 LEU B O 1
ATOM 3315 N N . LEU B 1 130 ? 15.727 -8.805 -10.055 1 98.81 130 LEU B N 1
ATOM 3316 C CA . LEU B 1 130 ? 16.922 -9.312 -10.719 1 98.81 130 LEU B CA 1
ATOM 3317 C C . LEU B 1 130 ? 18.141 -9.18 -9.82 1 98.81 130 LEU B C 1
ATOM 3319 O O . LEU B 1 130 ? 18.984 -10.078 -9.773 1 98.81 130 LEU B O 1
ATOM 3323 N N . LYS B 1 131 ? 18.219 -8.062 -9.109 1 98.88 131 LYS B N 1
ATOM 3324 C CA . LYS B 1 131 ? 19.328 -7.855 -8.188 1 98.88 131 LYS B CA 1
ATOM 3325 C C . LYS B 1 131 ? 19.297 -8.875 -7.051 1 98.88 131 LYS B C 1
ATOM 3327 O O . LYS B 1 131 ? 20.344 -9.414 -6.664 1 98.88 131 LYS B O 1
ATOM 3332 N N . LEU B 1 132 ? 18.141 -9.086 -6.488 1 98.88 132 LEU B N 1
ATOM 3333 C CA . LEU B 1 132 ? 17.969 -10.078 -5.434 1 98.88 132 LEU B CA 1
ATOM 3334 C C . LEU B 1 132 ? 18.406 -11.461 -5.918 1 98.88 132 LEU B C 1
ATOM 3336 O O . LEU B 1 132 ? 19.016 -12.227 -5.16 1 98.88 132 LEU B O 1
ATOM 3340 N N . GLN B 1 133 ? 18.062 -11.789 -7.195 1 98.62 133 GLN B N 1
ATOM 3341 C CA . GLN B 1 133 ? 18.469 -13.055 -7.785 1 98.62 133 GLN B CA 1
ATOM 3342 C C . GLN B 1 133 ? 19.984 -13.133 -7.918 1 98.62 133 GLN B C 1
ATOM 3344 O O . GLN B 1 133 ? 20.594 -14.156 -7.59 1 98.62 133 GLN B O 1
ATOM 3349 N N . GLU B 1 134 ? 20.609 -12.078 -8.375 1 98.31 134 GLU B N 1
ATOM 3350 C CA . GLU B 1 134 ? 22.062 -11.992 -8.516 1 98.31 134 GLU B CA 1
ATOM 3351 C C . GLU B 1 134 ? 22.766 -12.195 -7.176 1 98.31 134 GLU B C 1
ATOM 3353 O O . GLU B 1 134 ? 23.812 -12.836 -7.105 1 98.31 134 GLU B O 1
ATOM 3358 N N . GLU B 1 135 ? 22.125 -11.672 -6.172 1 98.44 135 GLU B N 1
ATOM 3359 C CA . GLU B 1 135 ? 22.703 -11.719 -4.828 1 98.44 135 GLU B CA 1
ATOM 3360 C C . GLU B 1 135 ? 22.469 -13.078 -4.18 1 98.44 135 GLU B C 1
ATOM 3362 O O . GLU B 1 135 ? 22.984 -13.352 -3.092 1 98.44 135 GLU B O 1
ATOM 3367 N N . GLY B 1 136 ? 21.641 -13.93 -4.777 1 98.12 136 GLY B N 1
ATOM 3368 C CA . GLY B 1 136 ? 21.391 -15.273 -4.273 1 98.12 136 GLY B CA 1
ATOM 3369 C C . GLY B 1 136 ? 20.266 -15.336 -3.252 1 98.12 136 GLY B C 1
ATOM 3370 O O . GLY B 1 136 ? 20.078 -16.359 -2.594 1 98.12 136 GLY B O 1
ATOM 3371 N N . ALA B 1 137 ? 19.516 -14.242 -3.104 1 98.56 137 ALA B N 1
ATOM 3372 C CA . ALA B 1 137 ? 18.422 -14.18 -2.141 1 98.56 137 ALA B CA 1
ATOM 3373 C C . ALA B 1 137 ? 17.172 -14.891 -2.676 1 98.56 137 ALA B C 1
ATOM 3375 O O . ALA B 1 137 ? 16.344 -15.383 -1.902 1 98.56 137 ALA B O 1
ATOM 3376 N N . ILE B 1 138 ? 17.016 -14.891 -3.992 1 98.12 138 ILE B N 1
ATOM 3377 C CA . ILE B 1 138 ? 15.961 -15.672 -4.629 1 98.12 138 ILE B CA 1
ATOM 3378 C C . ILE B 1 138 ? 16.562 -16.547 -5.734 1 98.12 138 ILE B C 1
ATOM 3380 O O . ILE B 1 138 ? 17.578 -16.188 -6.332 1 98.12 138 ILE B O 1
ATOM 3384 N N . ARG B 1 139 ? 16 -17.703 -6.004 1 98.12 139 ARG B N 1
ATOM 3385 C CA . ARG B 1 139 ? 16.484 -18.609 -7.047 1 98.12 139 ARG B CA 1
ATOM 3386 C C . ARG B 1 139 ? 15.938 -18.203 -8.414 1 98.12 139 ARG B C 1
ATOM 3388 O O . ARG B 1 139 ? 16.672 -18.188 -9.406 1 98.12 139 ARG B O 1
ATOM 3395 N N . VAL B 1 140 ? 14.688 -17.844 -8.445 1 98.56 140 VAL B N 1
ATOM 3396 C CA . VAL B 1 140 ? 14.023 -17.5 -9.703 1 98.56 140 VAL B CA 1
ATOM 3397 C C . VAL B 1 140 ? 13.227 -16.219 -9.539 1 98.56 140 VAL B C 1
ATOM 3399 O O . VAL B 1 140 ? 12.438 -16.078 -8.602 1 98.56 140 VAL B O 1
ATOM 3402 N N . ALA B 1 141 ? 13.461 -15.258 -10.383 1 98.69 141 ALA B N 1
ATOM 3403 C CA . ALA B 1 141 ? 12.648 -14.047 -10.477 1 98.69 141 ALA B CA 1
ATOM 3404 C C . ALA B 1 141 ? 11.555 -14.203 -11.531 1 98.69 141 ALA B C 1
ATOM 3406 O O . ALA B 1 141 ? 11.812 -14.688 -12.641 1 98.69 141 ALA B O 1
ATOM 3407 N N . GLY B 1 142 ? 10.344 -13.883 -11.195 1 98.88 142 GLY B N 1
ATOM 3408 C CA . GLY B 1 142 ? 9.227 -13.93 -12.133 1 98.88 142 GLY B CA 1
ATOM 3409 C C . GLY B 1 142 ? 8.211 -12.828 -11.898 1 98.88 142 GLY B C 1
ATOM 3410 O O . GLY B 1 142 ? 8.508 -11.828 -11.242 1 98.88 142 GLY B O 1
ATOM 3411 N N . VAL B 1 143 ? 7.082 -12.93 -12.617 1 98.94 143 VAL B N 1
ATOM 3412 C CA . VAL B 1 143 ? 6.004 -11.945 -12.539 1 98.94 143 VAL B CA 1
ATOM 3413 C C . VAL B 1 143 ? 4.656 -12.664 -12.469 1 98.94 143 VAL B C 1
ATOM 3415 O O . VAL B 1 143 ? 4.578 -13.875 -12.703 1 98.94 143 VAL B O 1
ATOM 3418 N N . SER B 1 144 ? 3.686 -11.969 -12.023 1 98.94 144 SER B N 1
ATOM 3419 C CA . SER B 1 144 ? 2.311 -12.461 -12 1 98.94 144 SER B CA 1
ATOM 3420 C C . SER B 1 144 ? 1.354 -11.453 -12.641 1 98.94 144 SER B C 1
ATOM 3422 O O . SER B 1 144 ? 1.489 -10.25 -12.438 1 98.94 144 SER B O 1
ATOM 3424 N N . ASN B 1 145 ? 0.471 -11.93 -13.461 1 98.88 145 ASN B N 1
ATOM 3425 C CA . ASN B 1 145 ? -0.617 -11.18 -14.078 1 98.88 145 ASN B CA 1
ATOM 3426 C C . ASN B 1 145 ? -0.096 -10.188 -15.125 1 98.88 145 ASN B C 1
ATOM 3428 O O . ASN B 1 145 ? -0.751 -9.188 -15.422 1 98.88 145 ASN B O 1
ATOM 3432 N N . PHE B 1 146 ? 1.045 -10.43 -15.648 1 98.94 146 PHE B N 1
ATOM 3433 C CA . PHE B 1 146 ? 1.586 -9.539 -16.672 1 98.94 146 PHE B CA 1
ATOM 3434 C C . PHE B 1 146 ? 1.019 -9.891 -18.047 1 98.94 146 PHE B C 1
ATOM 3436 O O . PHE B 1 146 ? 0.984 -11.062 -18.422 1 98.94 146 PHE B O 1
ATOM 3443 N N . LEU B 1 147 ? 0.572 -8.922 -18.734 1 98.75 147 LEU B N 1
ATOM 3444 C CA . LEU B 1 147 ? 0.141 -9.031 -20.125 1 98.75 147 LEU B CA 1
ATOM 3445 C C . LEU B 1 147 ? 1.326 -8.883 -21.078 1 98.75 147 LEU B C 1
ATOM 3447 O O . LEU B 1 147 ? 2.406 -8.445 -20.672 1 98.75 147 LEU B O 1
ATOM 3451 N N . PRO B 1 148 ? 1.108 -9.305 -22.297 1 98.81 148 PRO B N 1
ATOM 3452 C CA . PRO B 1 148 ? 2.213 -9.219 -23.266 1 98.81 148 PRO B CA 1
ATOM 3453 C C . PRO B 1 148 ? 2.873 -7.844 -23.281 1 98.81 148 PRO B C 1
ATOM 3455 O O . PRO B 1 148 ? 4.102 -7.746 -23.344 1 98.81 148 PRO B O 1
ATOM 3458 N N . GLU B 1 149 ? 2.127 -6.766 -23.219 1 98.69 149 GLU B N 1
ATOM 3459 C CA . GLU B 1 149 ? 2.697 -5.422 -23.266 1 98.69 149 GLU B CA 1
ATOM 3460 C C . GLU B 1 149 ? 3.553 -5.141 -22.031 1 98.69 149 GLU B C 1
ATOM 3462 O O . GLU B 1 149 ? 4.57 -4.453 -22.109 1 98.69 149 GLU B O 1
ATOM 3467 N N . HIS B 1 150 ? 3.168 -5.664 -20.859 1 98.81 150 HIS B N 1
ATOM 3468 C CA . HIS B 1 150 ? 3.955 -5.508 -19.641 1 98.81 150 HIS B CA 1
ATOM 3469 C C . HIS B 1 150 ? 5.238 -6.328 -19.703 1 98.81 150 HIS B C 1
ATOM 3471 O O . HIS B 1 150 ? 6.305 -5.859 -19.297 1 98.81 150 HIS B O 1
ATOM 3477 N N . LEU B 1 151 ? 5.09 -7.59 -20.188 1 98.94 151 LEU B N 1
ATOM 3478 C CA . LEU B 1 151 ? 6.242 -8.469 -20.359 1 98.94 151 LEU B CA 1
ATOM 3479 C C . LEU B 1 151 ? 7.266 -7.844 -21.312 1 98.94 151 LEU B C 1
ATOM 3481 O O . LEU B 1 151 ? 8.453 -7.793 -20.984 1 98.94 151 LEU B O 1
ATOM 3485 N N . GLN B 1 152 ? 6.785 -7.367 -22.438 1 98.81 152 GLN B N 1
ATOM 3486 C CA . GLN B 1 152 ? 7.676 -6.73 -23.406 1 98.81 152 GLN B CA 1
ATOM 3487 C C . GLN B 1 152 ? 8.391 -5.539 -22.781 1 98.81 152 GLN B C 1
ATOM 3489 O O . GLN B 1 152 ? 9.586 -5.336 -23.016 1 98.81 152 GLN B O 1
ATOM 3494 N N . ALA B 1 153 ? 7.707 -4.762 -22.016 1 98.75 153 ALA B N 1
ATOM 3495 C CA . ALA B 1 153 ? 8.266 -3.562 -21.391 1 98.75 153 ALA B CA 1
ATOM 3496 C C . ALA B 1 153 ? 9.422 -3.914 -20.469 1 98.75 153 ALA B C 1
ATOM 3498 O O . ALA B 1 153 ? 10.477 -3.268 -20.5 1 98.75 153 ALA B O 1
ATOM 3499 N N . VAL B 1 154 ? 9.25 -4.957 -19.578 1 98.69 154 VAL B N 1
ATOM 3500 C CA . VAL B 1 154 ? 10.305 -5.293 -18.625 1 98.69 154 VAL B CA 1
ATOM 3501 C C . VAL B 1 154 ? 11.477 -5.926 -19.375 1 98.69 154 VAL B C 1
ATOM 3503 O O . VAL B 1 154 ? 12.641 -5.73 -19 1 98.69 154 VAL B O 1
ATOM 3506 N N . ILE B 1 155 ? 11.234 -6.707 -20.422 1 98.75 155 ILE B N 1
ATOM 3507 C CA . ILE B 1 155 ? 12.297 -7.316 -21.219 1 98.75 155 ILE B CA 1
ATOM 3508 C C . ILE B 1 155 ? 13.117 -6.227 -21.906 1 98.75 155 ILE B C 1
ATOM 3510 O O . ILE B 1 155 ? 14.344 -6.227 -21.828 1 98.75 155 ILE B O 1
ATOM 3514 N N . ASP B 1 156 ? 12.406 -5.242 -22.516 1 98.69 156 ASP B N 1
ATOM 3515 C CA . ASP B 1 156 ? 13.078 -4.156 -23.219 1 98.69 156 ASP B CA 1
ATOM 3516 C C . ASP B 1 156 ? 13.906 -3.305 -22.266 1 98.69 156 ASP B C 1
ATOM 3518 O O . ASP B 1 156 ? 15.016 -2.883 -22.594 1 98.69 156 ASP B O 1
ATOM 3522 N N . ASP B 1 157 ? 13.352 -3.076 -21.141 1 98.56 157 ASP B N 1
ATOM 3523 C CA . ASP B 1 157 ? 13.961 -2.15 -20.188 1 98.56 157 ASP B CA 1
ATOM 3524 C C . ASP B 1 157 ? 15.18 -2.777 -19.516 1 98.56 157 ASP B C 1
ATOM 3526 O O . ASP B 1 157 ? 16.188 -2.102 -19.281 1 98.56 157 ASP B O 1
ATOM 3530 N N . SER B 1 158 ? 15.133 -4.02 -19.172 1 98.38 158 SER B N 1
ATOM 3531 C CA . SER B 1 158 ? 16.156 -4.656 -18.344 1 98.38 158 SER B CA 1
ATOM 3532 C C . SER B 1 158 ? 17.062 -5.555 -19.188 1 98.38 158 SER B C 1
ATOM 3534 O O . SER B 1 158 ? 18.156 -5.91 -18.75 1 98.38 158 SER B O 1
ATOM 3536 N N . GLY B 1 159 ? 16.547 -6.02 -20.328 1 98.31 159 GLY B N 1
ATOM 3537 C CA . GLY B 1 159 ? 17.25 -7.016 -21.125 1 98.31 159 GLY B CA 1
ATOM 3538 C C . GLY B 1 159 ? 17.062 -8.43 -20.594 1 98.31 159 GLY B C 1
ATOM 3539 O O . GLY B 1 159 ? 17.641 -9.375 -21.141 1 98.31 159 GLY B O 1
ATOM 3540 N N . GLU B 1 160 ? 16.297 -8.57 -19.547 1 98.44 160 GLU B N 1
ATOM 3541 C CA . GLU B 1 160 ? 16.078 -9.875 -18.906 1 98.44 160 GLU B CA 1
ATOM 3542 C C . GLU B 1 160 ? 14.633 -10.32 -19.031 1 98.44 160 GLU B C 1
ATOM 3544 O O . GLU B 1 160 ? 13.711 -9.531 -18.812 1 98.44 160 GLU B O 1
ATOM 3549 N N . THR B 1 161 ? 14.391 -11.562 -19.422 1 98.62 161 THR B N 1
ATOM 3550 C CA . THR B 1 161 ? 13.062 -12.148 -19.562 1 98.62 161 THR B CA 1
ATOM 3551 C C . THR B 1 161 ? 12.625 -12.82 -18.266 1 98.62 161 THR B C 1
ATOM 3553 O O . THR B 1 161 ? 13.383 -13.602 -17.672 1 98.62 161 THR B O 1
ATOM 3556 N N . PRO B 1 162 ? 11.43 -12.477 -17.766 1 98.81 162 PRO B N 1
ATOM 3557 C CA . PRO B 1 162 ? 10.938 -13.242 -16.609 1 98.81 162 PRO B CA 1
ATOM 3558 C C . PRO B 1 162 ? 10.898 -14.742 -16.875 1 98.81 162 PRO B C 1
ATOM 3560 O O . PRO B 1 162 ? 10.531 -15.164 -17.984 1 98.81 162 PRO B O 1
ATOM 3563 N N . THR B 1 163 ? 11.25 -15.516 -15.859 1 98.69 163 THR B N 1
ATOM 3564 C CA . THR B 1 163 ? 11.281 -16.969 -16 1 98.69 163 THR B CA 1
ATOM 3565 C C . THR B 1 163 ? 9.875 -17.547 -15.945 1 98.69 163 THR B C 1
ATOM 3567 O O . THR B 1 163 ? 9.57 -18.531 -16.609 1 98.69 163 THR B O 1
ATOM 3570 N N . VAL B 1 164 ? 9.07 -16.969 -15.164 1 98.88 164 VAL B N 1
ATOM 3571 C CA . VAL B 1 164 ? 7.715 -17.453 -14.938 1 98.88 164 VAL B CA 1
ATOM 3572 C C . VAL B 1 164 ? 6.738 -16.266 -14.961 1 98.88 164 VAL B C 1
ATOM 3574 O O . VAL B 1 164 ? 7.062 -15.18 -14.484 1 98.88 164 VAL B O 1
ATOM 3577 N N . ASN B 1 165 ? 5.59 -16.422 -15.555 1 98.94 165 ASN B N 1
ATOM 3578 C CA . ASN B 1 165 ? 4.414 -15.562 -15.422 1 98.94 165 ASN B CA 1
ATOM 3579 C C . ASN B 1 165 ? 3.23 -16.312 -14.836 1 98.94 165 ASN B C 1
ATOM 3581 O O . ASN B 1 165 ? 2.684 -17.219 -15.477 1 98.94 165 ASN B O 1
ATOM 3585 N N . GLN B 1 166 ? 2.924 -16.031 -13.555 1 98.94 166 GLN B N 1
ATOM 3586 C CA . GLN B 1 166 ? 1.745 -16.625 -12.93 1 98.94 166 GLN B CA 1
ATOM 3587 C C . GLN B 1 166 ? 0.482 -15.852 -13.297 1 98.94 166 GLN B C 1
ATOM 3589 O O . GLN B 1 166 ? 0.344 -14.672 -12.961 1 98.94 166 GLN B O 1
ATOM 3594 N N . ILE B 1 167 ? -0.427 -16.5 -14.016 1 98.88 167 ILE B N 1
ATOM 3595 C CA . ILE B 1 167 ? -1.612 -15.797 -14.508 1 98.88 167 ILE B CA 1
ATOM 3596 C C . ILE B 1 167 ? -2.84 -16.688 -14.336 1 98.88 167 ILE B C 1
ATOM 3598 O O . ILE B 1 167 ? -2.713 -17.891 -14.07 1 98.88 167 ILE B O 1
ATOM 3602 N N . GLU B 1 168 ? -4.012 -16.031 -14.43 1 98.31 168 GLU B N 1
ATOM 3603 C CA . GLU B 1 168 ? -5.262 -16.797 -14.461 1 98.31 168 GLU B CA 1
ATOM 3604 C C . GLU B 1 168 ? -5.387 -17.609 -15.75 1 98.31 168 GLU B C 1
ATOM 3606 O O . GLU B 1 168 ? -5.324 -17.047 -16.844 1 98.31 168 GLU B O 1
ATOM 3611 N N . VAL B 1 169 ? -5.473 -18.875 -15.578 1 98.12 169 VAL B N 1
ATOM 3612 C CA . VAL B 1 169 ? -5.738 -19.734 -16.719 1 98.12 169 VAL B CA 1
ATOM 3613 C C . VAL B 1 169 ? -6.688 -20.859 -16.312 1 98.12 169 VAL B C 1
ATOM 3615 O O . VAL B 1 169 ? -6.434 -21.578 -15.344 1 98.12 169 VAL B O 1
ATOM 3618 N N . HIS B 1 170 ? -7.742 -21 -16.984 1 97.75 170 HIS B N 1
ATOM 3619 C CA . HIS B 1 170 ? -8.672 -22.125 -16.906 1 97.75 170 HIS B CA 1
ATOM 3620 C C . HIS B 1 170 ? -9.438 -22.297 -18.203 1 97.75 170 HIS B C 1
ATOM 3622 O O . HIS B 1 170 ? -9.344 -21.453 -19.109 1 97.75 170 HIS B O 1
ATOM 3628 N N . PRO B 1 171 ? -10.062 -23.375 -18.359 1 97.06 171 PRO B N 1
ATOM 3629 C CA . PRO B 1 171 ? -10.609 -23.734 -19.672 1 97.06 171 PRO B CA 1
ATOM 3630 C C . PRO B 1 171 ? -11.453 -22.609 -20.281 1 97.06 171 PRO B C 1
ATOM 3632 O O . PRO B 1 171 ? -11.305 -22.297 -21.469 1 97.06 171 PRO B O 1
ATOM 3635 N N . ARG B 1 172 ? -12.234 -21.906 -19.594 1 95.94 172 ARG B N 1
ATOM 3636 C CA . ARG B 1 172 ? -13.094 -20.859 -20.125 1 95.94 172 ARG B CA 1
ATOM 3637 C C . ARG B 1 172 ? -12.328 -19.547 -20.266 1 95.94 172 ARG B C 1
ATOM 3639 O O . ARG B 1 172 ? -12.859 -18.562 -20.797 1 95.94 172 ARG B O 1
ATOM 3646 N N . PHE B 1 173 ? -11.141 -19.5 -19.797 1 97.38 173 PHE B N 1
ATOM 3647 C CA . PHE B 1 173 ? -10.281 -18.328 -19.906 1 97.38 173 PHE B CA 1
ATOM 3648 C C . PHE B 1 173 ? -8.82 -18.734 -20.016 1 97.38 173 PHE B C 1
ATOM 3650 O O . PHE B 1 173 ? -8.047 -18.562 -19.078 1 97.38 173 PHE B O 1
ATOM 3657 N N . SER B 1 174 ? -8.43 -19.156 -21.156 1 96.38 174 SER B N 1
ATOM 3658 C CA . SER B 1 174 ? -7.125 -19.766 -21.359 1 96.38 174 SER B CA 1
ATOM 3659 C C . SER B 1 174 ? -6.086 -18.734 -21.781 1 96.38 174 SER B C 1
ATOM 3661 O O . SER B 1 174 ? -4.887 -19.031 -21.797 1 96.38 174 SER B O 1
ATOM 3663 N N . GLN B 1 175 ? -6.438 -17.5 -22.094 1 96.88 175 GLN B N 1
ATOM 3664 C CA . GLN B 1 175 ? -5.566 -16.391 -22.516 1 96.88 175 GLN B CA 1
ATOM 3665 C C . GLN B 1 175 ? -4.59 -16.844 -23.594 1 96.88 175 GLN B C 1
ATOM 3667 O O . GLN B 1 175 ? -3.373 -16.719 -23.422 1 96.88 175 GLN B O 1
ATOM 3672 N N . PRO B 1 176 ? -5.129 -17.266 -24.766 1 97.19 176 PRO B N 1
ATOM 3673 C CA . PRO B 1 176 ? -4.258 -17.844 -25.797 1 97.19 176 PRO B CA 1
ATOM 3674 C C . PRO B 1 176 ? -3.156 -16.891 -26.25 1 97.19 176 PRO B C 1
ATOM 3676 O O . PRO B 1 176 ? -2.031 -17.328 -26.516 1 97.19 176 PRO B O 1
ATOM 3679 N N . ASP B 1 177 ? -3.406 -15.555 -26.328 1 97 177 ASP B N 1
ATOM 3680 C CA . ASP B 1 177 ? -2.398 -14.586 -26.766 1 97 177 ASP B CA 1
ATOM 3681 C C . ASP B 1 177 ? -1.268 -14.484 -25.734 1 97 177 ASP B C 1
ATOM 3683 O O . ASP B 1 177 ? -0.094 -14.414 -26.109 1 97 177 ASP B O 1
ATOM 3687 N N . ASN B 1 178 ? -1.62 -14.438 -24.484 1 98.31 178 ASN B N 1
ATOM 3688 C CA . ASN B 1 178 ? -0.614 -14.383 -23.422 1 98.31 178 ASN B CA 1
ATOM 3689 C C . ASN B 1 178 ? 0.216 -15.664 -23.375 1 98.31 178 ASN B C 1
ATOM 3691 O O . ASN B 1 178 ? 1.438 -15.609 -23.234 1 98.31 178 ASN B O 1
ATOM 3695 N N . LEU B 1 179 ? -0.434 -16.812 -23.562 1 98.38 179 LEU B N 1
ATOM 3696 C CA . LEU B 1 179 ? 0.262 -18.094 -23.609 1 98.38 179 LEU B CA 1
ATOM 3697 C C . LEU B 1 179 ? 1.248 -18.141 -24.766 1 98.38 179 LEU B C 1
ATOM 3699 O O . LEU B 1 179 ? 2.375 -18.609 -24.625 1 98.38 179 LEU B O 1
ATOM 3703 N N . ALA B 1 180 ? 0.821 -17.688 -25.891 1 98.31 180 ALA B N 1
ATOM 3704 C CA . ALA B 1 180 ? 1.674 -17.672 -27.078 1 98.31 180 ALA B CA 1
ATOM 3705 C C . ALA B 1 180 ? 2.896 -16.781 -26.875 1 98.31 180 ALA B C 1
ATOM 3707 O O . ALA B 1 180 ? 4.012 -17.156 -27.25 1 98.31 180 ALA B O 1
ATOM 3708 N N . PHE B 1 181 ? 2.678 -15.594 -26.312 1 98.81 181 PHE B N 1
ATOM 3709 C CA . PHE B 1 181 ? 3.791 -14.695 -26.031 1 98.81 181 PHE B CA 1
ATOM 3710 C C . PHE B 1 181 ? 4.789 -15.352 -25.094 1 98.81 181 PHE B C 1
ATOM 3712 O O . PHE B 1 181 ? 6 -15.297 -25.328 1 98.81 181 PHE B O 1
ATOM 3719 N N . CYS B 1 182 ? 4.254 -15.938 -24.016 1 98.81 182 CYS B N 1
ATOM 3720 C CA . CYS B 1 182 ? 5.109 -16.594 -23.047 1 98.81 182 CYS B CA 1
ATOM 3721 C C . CYS B 1 182 ? 5.914 -17.719 -23.688 1 98.81 182 CYS B C 1
ATOM 3723 O O . CYS B 1 182 ? 7.129 -17.812 -23.484 1 98.81 182 CYS B O 1
ATOM 3725 N N . LYS B 1 183 ? 5.258 -18.516 -24.469 1 98.25 183 LYS B N 1
ATOM 3726 C CA . LYS B 1 183 ? 5.926 -19.609 -25.156 1 98.25 183 LYS B CA 1
ATOM 3727 C C . LYS B 1 183 ? 7.031 -19.094 -26.078 1 98.25 183 LYS B C 1
ATOM 3729 O O . LYS B 1 183 ? 8.148 -19.625 -26.062 1 98.25 183 LYS B O 1
ATOM 3734 N N . ALA B 1 184 ? 6.762 -18.078 -26.797 1 98.5 184 ALA B N 1
ATOM 3735 C CA . ALA B 1 184 ? 7.703 -17.516 -27.766 1 98.5 184 ALA B CA 1
ATOM 3736 C C . ALA B 1 184 ? 8.938 -16.969 -27.078 1 98.5 184 ALA B C 1
ATOM 3738 O O . ALA B 1 184 ? 10.016 -16.891 -27.656 1 98.5 184 ALA B O 1
ATOM 3739 N N . HIS B 1 185 ? 8.812 -16.594 -25.828 1 98.5 185 HIS B N 1
ATOM 3740 C CA . HIS B 1 185 ? 9.914 -15.945 -25.109 1 98.5 185 HIS B CA 1
ATOM 3741 C C . HIS B 1 185 ? 10.508 -16.875 -24.062 1 98.5 185 HIS B C 1
ATOM 3743 O O . HIS B 1 185 ? 11.336 -16.438 -23.25 1 98.5 185 HIS B O 1
ATOM 3749 N N . GLY B 1 186 ? 9.977 -18.141 -24 1 98.12 186 GLY B N 1
ATOM 3750 C CA . GLY B 1 186 ? 10.523 -19.094 -23.062 1 98.12 186 GLY B CA 1
ATOM 3751 C C . GLY B 1 186 ? 10.086 -18.828 -21.625 1 98.12 186 GLY B C 1
ATOM 3752 O O . GLY B 1 186 ? 10.797 -19.172 -20.688 1 98.12 186 GLY B O 1
ATOM 3753 N N . ILE B 1 187 ? 8.992 -18.109 -21.406 1 98.81 187 ILE B N 1
ATOM 3754 C CA . ILE B 1 187 ? 8.414 -17.828 -20.094 1 98.81 187 ILE B CA 1
ATOM 3755 C C . ILE B 1 187 ? 7.461 -18.953 -19.703 1 98.81 187 ILE B C 1
ATOM 3757 O O . ILE B 1 187 ? 6.504 -19.25 -20.422 1 98.81 187 ILE B O 1
ATOM 3761 N N . ALA B 1 188 ? 7.73 -19.688 -18.609 1 98.81 188 ALA B N 1
ATOM 3762 C CA . ALA B 1 188 ? 6.797 -20.688 -18.109 1 98.81 188 ALA B CA 1
ATOM 3763 C C . ALA B 1 188 ? 5.535 -20.047 -17.547 1 98.81 188 ALA B C 1
ATOM 3765 O O . ALA B 1 188 ? 5.598 -19 -16.891 1 98.81 188 ALA B O 1
ATOM 3766 N N . VAL B 1 189 ? 4.406 -20.656 -17.844 1 98.88 189 VAL B N 1
ATOM 3767 C CA . VAL B 1 189 ? 3.141 -20.156 -17.312 1 98.88 189 VAL B CA 1
ATOM 3768 C C . VAL B 1 189 ? 2.736 -20.969 -16.094 1 98.88 189 VAL B C 1
ATOM 3770 O O . VAL B 1 189 ? 2.768 -22.203 -16.109 1 98.88 189 VAL B O 1
ATOM 3773 N N . GLU B 1 190 ? 2.504 -20.312 -15 1 98.94 190 GLU B N 1
ATOM 3774 C CA . GLU B 1 190 ? 1.896 -20.875 -13.805 1 98.94 190 GLU B CA 1
ATOM 3775 C C . GLU B 1 190 ? 0.447 -20.422 -13.648 1 98.94 190 GLU B C 1
ATOM 3777 O O . GLU B 1 190 ? 0.171 -19.234 -13.57 1 98.94 190 GLU B O 1
ATOM 3782 N N . ALA B 1 191 ? -0.434 -21.375 -13.672 1 98.75 191 ALA B N 1
ATOM 3783 C CA . ALA B 1 191 ? -1.861 -21.062 -13.664 1 98.75 191 ALA B CA 1
ATOM 3784 C C . ALA B 1 191 ? -2.4 -21 -12.242 1 98.75 191 ALA B C 1
ATOM 3786 O O . ALA B 1 191 ? -2.367 -21.984 -11.508 1 98.75 191 ALA B O 1
ATOM 3787 N N . TYR B 1 192 ? -2.805 -19.797 -11.867 1 98.31 192 TYR B N 1
ATOM 3788 C CA . TYR B 1 192 ? -3.623 -19.75 -10.664 1 98.31 192 TYR B CA 1
ATOM 3789 C C . TYR B 1 192 ? -5.105 -19.797 -11 1 98.31 192 TYR B C 1
ATOM 3791 O O . TYR B 1 192 ? -5.492 -19.609 -12.156 1 98.31 192 TYR B O 1
ATOM 3799 N N . SER B 1 193 ? -5.957 -20.203 -10 1 96.88 193 SER B N 1
ATOM 3800 C CA . SER B 1 193 ? -7.367 -20.5 -10.242 1 96.88 193 SER B CA 1
ATOM 3801 C C . SER B 1 193 ? -7.535 -21.438 -11.422 1 96.88 193 SER B C 1
ATOM 3803 O O . SER B 1 193 ? -8.328 -21.172 -12.336 1 96.88 193 SER B O 1
ATOM 3805 N N . PRO B 1 194 ? -6.812 -22.531 -11.32 1 97.31 194 PRO B N 1
ATOM 3806 C CA . PRO B 1 194 ? -6.793 -23.391 -12.5 1 97.31 194 PRO B CA 1
ATOM 3807 C C . PRO B 1 194 ? -8.141 -24.047 -12.773 1 97.31 194 PRO B C 1
ATOM 3809 O O . PRO B 1 194 ? -8.367 -24.578 -13.867 1 97.31 194 PRO B O 1
ATOM 3812 N N . LEU B 1 195 ? -9.031 -24.047 -11.852 1 95.56 195 LEU B N 1
ATOM 3813 C CA . LEU B 1 195 ? -10.328 -24.688 -12.008 1 95.56 195 LEU B CA 1
ATOM 3814 C C . LEU B 1 195 ? -11.414 -23.656 -12.273 1 95.56 195 LEU B C 1
ATOM 3816 O O . LEU B 1 195 ? -12.602 -23.984 -12.289 1 95.56 195 LEU B O 1
ATOM 3820 N N . GLY B 1 196 ? -11.008 -22.406 -12.398 1 94.12 196 GLY B N 1
ATOM 3821 C CA . GLY B 1 196 ? -11.961 -21.344 -12.664 1 94.12 196 GLY B CA 1
ATOM 3822 C C . GLY B 1 196 ? -13.031 -21.219 -11.594 1 94.12 196 GLY B C 1
ATOM 3823 O O . GLY B 1 196 ? -14.203 -21.016 -11.906 1 94.12 196 GLY B O 1
ATOM 3824 N N . HIS B 1 197 ? -12.68 -21.5 -10.445 1 87.75 197 HIS B N 1
ATOM 3825 C CA . HIS B 1 197 ? -13.594 -21.484 -9.312 1 87.75 197 HIS B CA 1
ATOM 3826 C C . HIS B 1 197 ? -14.711 -22.5 -9.492 1 87.75 197 HIS B C 1
ATOM 3828 O O . HIS B 1 197 ? -15.859 -22.25 -9.133 1 87.75 197 HIS B O 1
ATOM 3834 N N . GLY B 1 198 ? -14.477 -23.547 -10.156 1 83.12 198 GLY B N 1
ATOM 3835 C CA . GLY B 1 198 ? -15.391 -24.672 -10.266 1 83.12 198 GLY B CA 1
ATOM 3836 C C . GLY B 1 198 ? -16.391 -24.516 -11.406 1 83.12 198 GLY B C 1
ATOM 3837 O O . GLY B 1 198 ? -17.172 -25.422 -11.664 1 83.12 198 GLY B O 1
ATOM 3838 N N . LYS B 1 199 ? -16.328 -23.469 -12.117 1 78.88 199 LYS B N 1
ATOM 3839 C CA . LYS B 1 199 ? -17.297 -23.219 -13.18 1 78.88 199 LYS B CA 1
ATOM 3840 C C . LYS B 1 199 ? -16.969 -24.016 -14.43 1 78.88 199 LYS B C 1
ATOM 3842 O O . LYS B 1 199 ? -17.844 -24.328 -15.227 1 78.88 199 LYS B O 1
ATOM 3847 N N . ASP B 1 200 ? -15.812 -24.406 -14.586 1 84.12 200 ASP B N 1
ATOM 3848 C CA . ASP B 1 200 ? -15.336 -25.047 -15.812 1 84.12 200 ASP B CA 1
ATOM 3849 C C . ASP B 1 200 ? -15.562 -26.547 -15.773 1 84.12 200 ASP B C 1
ATOM 3851 O O . ASP B 1 200 ? -15.641 -27.203 -16.812 1 84.12 200 ASP B O 1
ATOM 3855 N N . ILE B 1 201 ? -15.742 -27.125 -14.617 1 87.69 201 ILE B N 1
ATOM 3856 C CA . ILE B 1 201 ? -15.656 -28.562 -14.469 1 87.69 201 ILE B CA 1
ATOM 3857 C C . ILE B 1 201 ? -16.953 -29.219 -14.945 1 87.69 201 ILE B C 1
ATOM 3859 O O . ILE B 1 201 ? -17.016 -30.422 -15.172 1 87.69 201 ILE B O 1
ATOM 3863 N N . GLU B 1 202 ? -17.922 -28.391 -15.25 1 90.44 202 GLU B N 1
ATOM 3864 C CA . GLU B 1 202 ? -19.219 -28.953 -15.648 1 90.44 202 GLU B CA 1
ATOM 3865 C C . GLU B 1 202 ? -19.375 -28.969 -17.172 1 90.44 202 GLU B C 1
ATOM 3867 O O . GLU B 1 202 ? -20.344 -29.5 -17.688 1 90.44 202 GLU B O 1
ATOM 3872 N N . SER B 1 203 ? -18.469 -28.484 -17.828 1 93.12 203 SER B N 1
ATOM 3873 C CA . SER B 1 203 ? -18.562 -28.422 -19.281 1 93.12 203 SER B CA 1
ATOM 3874 C C . SER B 1 203 ? -18.531 -29.828 -19.891 1 93.12 203 SER B C 1
ATOM 3876 O O . SER B 1 203 ? -17.859 -30.719 -19.375 1 93.12 203 SER B O 1
ATOM 3878 N N . GLU B 1 204 ? -19.156 -29.953 -21.016 1 95.25 204 GLU B N 1
ATOM 3879 C CA . GLU B 1 204 ? -19.312 -31.266 -21.656 1 95.25 204 GLU B CA 1
ATOM 3880 C C . GLU B 1 204 ? -17.969 -31.891 -22 1 95.25 204 GLU B C 1
ATOM 3882 O O . GLU B 1 204 ? -17.719 -33.062 -21.703 1 95.25 204 GLU B O 1
ATOM 3887 N N . PRO B 1 205 ? -17.047 -31.172 -22.625 1 97.44 205 PRO B N 1
ATOM 3888 C CA . PRO B 1 205 ? -15.75 -31.766 -22.938 1 97.44 205 PRO B CA 1
ATOM 3889 C C . PRO B 1 205 ? -15.016 -32.281 -21.703 1 97.44 205 PRO B C 1
ATOM 3891 O O . PRO B 1 205 ? -14.328 -33.312 -21.766 1 97.44 205 PRO B O 1
ATOM 3894 N N . VAL B 1 206 ? -15.141 -31.625 -20.609 1 98.06 206 VAL B N 1
ATOM 3895 C CA . VAL B 1 206 ? -14.477 -32 -19.375 1 98.06 206 VAL B CA 1
ATOM 3896 C C . VAL B 1 206 ? -15.148 -33.25 -18.781 1 98.06 206 VAL B C 1
ATOM 3898 O O . VAL B 1 206 ? -14.477 -34.219 -18.422 1 98.06 206 VAL B O 1
ATOM 3901 N N . VAL B 1 207 ? -16.453 -33.219 -18.734 1 97.56 207 VAL B N 1
ATOM 3902 C CA . VAL B 1 207 ? -17.234 -34.312 -18.156 1 97.56 207 VAL B CA 1
ATOM 3903 C C . VAL B 1 207 ? -17.031 -35.594 -18.984 1 97.56 207 VAL B C 1
ATOM 3905 O O . VAL B 1 207 ? -16.859 -36.688 -18.422 1 97.56 207 VAL B O 1
ATOM 3908 N N . SER B 1 208 ? -17.078 -35.438 -20.266 1 98.12 208 SER B N 1
ATOM 3909 C CA . SER B 1 208 ? -16.891 -36.594 -21.156 1 98.12 208 SER B CA 1
ATOM 3910 C C . SER B 1 208 ? -15.523 -37.219 -20.953 1 98.12 208 SER B C 1
ATOM 3912 O O . SER B 1 208 ? -15.398 -38.438 -20.922 1 98.12 208 SER B O 1
ATOM 3914 N N . ALA B 1 209 ? -14.5 -36.406 -20.891 1 98.25 209 ALA B N 1
ATOM 3915 C CA . ALA B 1 209 ? -13.141 -36.906 -20.656 1 98.25 209 ALA B CA 1
ATOM 3916 C C . ALA B 1 209 ? -13.031 -37.594 -19.297 1 98.25 209 ALA B C 1
ATOM 3918 O O . ALA B 1 209 ? -12.352 -38.594 -19.156 1 98.25 209 ALA B O 1
ATOM 3919 N N . ALA B 1 210 ? -13.664 -37 -18.297 1 98.19 210 ALA B N 1
ATOM 3920 C CA . ALA B 1 210 ? -13.648 -37.594 -16.953 1 98.19 210 ALA B CA 1
ATOM 3921 C C . ALA B 1 210 ? -14.219 -39 -16.953 1 98.19 210 ALA B C 1
ATOM 3923 O O . ALA B 1 210 ? -13.648 -39.906 -16.344 1 98.19 210 ALA B O 1
ATOM 3924 N N . GLU B 1 211 ? -15.273 -39.188 -17.656 1 98.06 211 GLU B N 1
ATOM 3925 C CA . GLU B 1 211 ? -15.906 -40.5 -17.781 1 98.06 211 GLU B CA 1
ATOM 3926 C C . GLU B 1 211 ? -15 -41.469 -18.516 1 98.06 211 GLU B C 1
ATOM 3928 O O . GLU B 1 211 ? -14.844 -42.625 -18.094 1 98.06 211 GLU B O 1
ATOM 3933 N N . ALA B 1 212 ? -14.445 -41.031 -19.531 1 98.19 212 ALA B N 1
ATOM 3934 C CA . ALA B 1 212 ? -13.609 -41.875 -20.375 1 98.19 212 ALA B CA 1
ATOM 3935 C C . ALA B 1 212 ? -12.391 -42.375 -19.625 1 98.19 212 ALA B C 1
ATOM 3937 O O . ALA B 1 212 ? -11.93 -43.5 -19.859 1 98.19 212 ALA B O 1
ATOM 3938 N N . HIS B 1 213 ? -11.867 -41.594 -18.75 1 98.12 213 HIS B N 1
ATOM 3939 C CA . HIS B 1 213 ? -10.625 -41.938 -18.062 1 98.12 213 HIS B CA 1
ATOM 3940 C C . HIS B 1 213 ? -10.898 -42.406 -16.625 1 98.12 213 HIS B C 1
ATOM 3942 O O . HIS B 1 213 ? -9.969 -42.75 -15.898 1 98.12 213 HIS B O 1
ATOM 3948 N N . ASN B 1 214 ? -12.164 -42.406 -16.141 1 97.69 214 ASN B N 1
ATOM 3949 C CA . ASN B 1 214 ? -12.57 -42.812 -14.797 1 97.69 214 ASN B CA 1
ATOM 3950 C C . ASN B 1 214 ? -11.867 -41.969 -13.734 1 97.69 214 ASN B C 1
ATOM 3952 O O . ASN B 1 214 ? -11.234 -42.5 -12.828 1 97.69 214 ASN B O 1
ATOM 3956 N N . VAL B 1 215 ? -11.836 -40.656 -13.914 1 97.56 215 VAL B N 1
ATOM 3957 C CA . VAL B 1 215 ? -11.281 -39.656 -12.992 1 97.56 215 VAL B CA 1
ATOM 3958 C C . VAL B 1 215 ? -12.312 -38.562 -12.75 1 97.56 215 VAL B C 1
ATOM 3960 O O . VAL B 1 215 ? -13.406 -38.594 -13.312 1 97.56 215 VAL B O 1
ATOM 3963 N N . THR B 1 216 ? -12.031 -37.656 -11.844 1 96.56 216 THR B N 1
ATOM 3964 C CA . THR B 1 216 ? -12.953 -36.531 -11.578 1 96.56 216 THR B CA 1
ATOM 3965 C C . THR B 1 216 ? -12.805 -35.438 -12.625 1 96.56 216 THR B C 1
ATOM 3967 O O . THR B 1 216 ? -11.742 -35.281 -13.227 1 96.56 216 THR B O 1
ATOM 3970 N N . PRO B 1 217 ? -13.852 -34.688 -12.836 1 97.31 217 PRO B N 1
ATOM 3971 C CA . PRO B 1 217 ? -13.742 -33.531 -13.75 1 97.31 217 PRO B CA 1
ATOM 3972 C C . PRO B 1 217 ? -12.633 -32.562 -13.352 1 97.31 217 PRO B C 1
ATOM 3974 O O . PRO B 1 217 ? -11.93 -32.031 -14.219 1 97.31 217 PRO B O 1
ATOM 3977 N N . ALA B 1 218 ? -12.469 -32.344 -12.094 1 97.31 218 ALA B N 1
ATOM 3978 C CA . ALA B 1 218 ? -11.391 -31.5 -11.617 1 97.31 218 ALA B CA 1
ATOM 3979 C C . ALA B 1 218 ? -10.031 -32.031 -12.055 1 97.31 218 ALA B C 1
ATOM 3981 O O . ALA B 1 218 ? -9.172 -31.281 -12.508 1 97.31 218 ALA B O 1
ATOM 3982 N N . GLN B 1 219 ? -9.812 -33.281 -11.945 1 97.62 219 GLN B N 1
ATOM 3983 C CA . GLN B 1 219 ? -8.555 -33.906 -12.352 1 97.62 219 GLN B CA 1
ATOM 3984 C C . GLN B 1 219 ? -8.32 -33.75 -13.844 1 97.62 219 GLN B C 1
ATOM 3986 O O . GLN B 1 219 ? -7.18 -33.562 -14.281 1 97.62 219 GLN B O 1
ATOM 3991 N N . VAL B 1 220 ? -9.367 -33.812 -14.609 1 98.12 220 VAL B N 1
ATOM 3992 C CA . VAL B 1 220 ? -9.25 -33.625 -16.047 1 98.12 220 VAL B CA 1
ATOM 3993 C C . VAL B 1 220 ? -8.719 -32.219 -16.359 1 98.12 220 VAL B C 1
ATOM 3995 O O . VAL B 1 220 ? -7.785 -32.062 -17.156 1 98.12 220 VAL B O 1
ATOM 3998 N N . VAL B 1 221 ? -9.281 -31.203 -15.711 1 98.19 221 VAL B N 1
ATOM 3999 C CA . VAL B 1 221 ? -8.867 -29.828 -15.945 1 98.19 221 VAL B CA 1
ATOM 4000 C C . VAL B 1 221 ? -7.414 -29.641 -15.508 1 98.19 221 VAL B C 1
ATOM 4002 O O . VAL B 1 221 ? -6.617 -29.016 -16.219 1 98.19 221 VAL B O 1
ATOM 4005 N N . LEU B 1 222 ? -7.082 -30.172 -14.352 1 98.12 222 LEU B N 1
ATOM 4006 C CA . LEU B 1 222 ? -5.715 -30.047 -13.859 1 98.12 222 LEU B CA 1
ATOM 4007 C C . LEU B 1 222 ? -4.734 -30.75 -14.789 1 98.12 222 LEU B C 1
ATOM 4009 O O . LEU B 1 222 ? -3.643 -30.25 -15.047 1 98.12 222 LEU B O 1
ATOM 4013 N N . ARG B 1 223 ? -5.105 -31.922 -15.312 1 98.12 223 ARG B N 1
ATOM 4014 C CA . ARG B 1 223 ? -4.262 -32.625 -16.266 1 98.12 223 ARG B CA 1
ATOM 4015 C C . ARG B 1 223 ? -4.125 -31.859 -17.562 1 98.12 223 ARG B C 1
ATOM 4017 O O . ARG B 1 223 ? -3.055 -31.859 -18.188 1 98.12 223 ARG B O 1
ATOM 4024 N N . TRP B 1 224 ? -5.234 -31.25 -18.016 1 98.31 224 TRP B N 1
ATOM 4025 C CA . TRP B 1 224 ? -5.191 -30.391 -19.188 1 98.31 224 TRP B CA 1
ATOM 4026 C C . TRP B 1 224 ? -4.086 -29.344 -19.047 1 98.31 224 TRP B C 1
ATOM 4028 O O . TRP B 1 224 ? -3.318 -29.109 -19.984 1 98.31 224 TRP B O 1
ATOM 4038 N N . HIS B 1 225 ? -3.957 -28.734 -17.891 1 98.25 225 HIS B N 1
ATOM 4039 C CA . HIS B 1 225 ? -2.904 -27.766 -17.625 1 98.25 225 HIS B CA 1
ATOM 4040 C C . HIS B 1 225 ? -1.523 -28.406 -17.719 1 98.25 225 HIS B C 1
ATOM 4042 O O . HIS B 1 225 ? -0.685 -27.969 -18.516 1 98.25 225 HIS B O 1
ATOM 4048 N N . THR B 1 226 ? -1.32 -29.5 -16.938 1 98.19 226 THR B N 1
ATOM 4049 C CA . THR B 1 226 ? 0.021 -30.047 -16.766 1 98.19 226 THR B CA 1
ATOM 4050 C C . THR B 1 226 ? 0.512 -30.688 -18.047 1 98.19 226 THR B C 1
ATOM 4052 O O . THR B 1 226 ? 1.697 -30.609 -18.375 1 98.19 226 THR B O 1
ATOM 4055 N N . GLN B 1 227 ? -0.392 -31.328 -18.766 1 97.94 227 GLN B N 1
ATOM 4056 C CA . GLN B 1 227 ? -0.02 -31.953 -20.016 1 97.94 227 GLN B CA 1
ATOM 4057 C C . GLN B 1 227 ? 0.385 -30.922 -21.062 1 97.94 227 GLN B C 1
ATOM 4059 O O . GLN B 1 227 ? 1.212 -31.188 -21.938 1 97.94 227 GLN B O 1
ATOM 4064 N N . GLU B 1 228 ? -0.121 -29.766 -20.922 1 96.94 228 GLU B N 1
ATOM 4065 C CA . GLU B 1 228 ? 0.223 -28.688 -21.844 1 96.94 228 GLU B CA 1
ATOM 4066 C C . GLU B 1 228 ? 1.405 -27.875 -21.328 1 96.94 228 GLU B C 1
ATOM 4068 O O . GLU B 1 228 ? 1.738 -26.828 -21.906 1 96.94 228 GLU B O 1
ATOM 4073 N N . GLY B 1 229 ? 1.949 -28.266 -20.25 1 97.12 229 GLY B N 1
ATOM 4074 C CA . GLY B 1 229 ? 3.227 -27.719 -19.828 1 97.12 229 GLY B CA 1
ATOM 4075 C C . GLY B 1 229 ? 3.086 -26.594 -18.812 1 97.12 229 GLY B C 1
ATOM 4076 O O . GLY B 1 229 ? 4.07 -25.938 -18.469 1 97.12 229 GLY B O 1
ATOM 4077 N N . ARG B 1 230 ? 1.891 -26.375 -18.312 1 98.38 230 ARG B N 1
ATOM 4078 C CA . ARG B 1 230 ? 1.683 -25.312 -17.328 1 98.38 230 ARG B CA 1
ATOM 4079 C C . ARG B 1 230 ? 1.926 -25.812 -15.914 1 98.38 230 ARG B C 1
ATOM 4081 O O . ARG B 1 230 ? 1.643 -26.969 -15.602 1 98.38 230 ARG B O 1
ATOM 4088 N N . ILE B 1 231 ? 2.516 -24.938 -15.094 1 98.75 231 ILE B N 1
ATOM 4089 C CA . ILE B 1 231 ? 2.521 -25.141 -13.648 1 98.75 231 ILE B CA 1
ATOM 4090 C C . ILE B 1 231 ? 1.169 -24.734 -13.062 1 98.75 231 ILE B C 1
ATOM 4092 O O . ILE B 1 231 ? 0.51 -23.828 -13.586 1 98.75 231 ILE B O 1
ATOM 4096 N N . ILE B 1 232 ? 0.68 -25.484 -12.023 1 98.69 232 ILE B N 1
ATOM 4097 C CA . ILE B 1 232 ? -0.644 -25.156 -11.5 1 98.69 232 ILE B CA 1
ATOM 4098 C C . ILE B 1 232 ? -0.582 -25.016 -9.984 1 98.69 232 ILE B C 1
ATOM 4100 O O . ILE B 1 232 ? 0.203 -25.703 -9.32 1 98.69 232 ILE B O 1
ATOM 4104 N N . ILE B 1 233 ? -1.438 -24.109 -9.453 1 98.12 233 ILE B N 1
ATOM 4105 C CA . ILE B 1 233 ? -1.516 -23.859 -8.016 1 98.12 233 ILE B CA 1
ATOM 4106 C C . ILE B 1 233 ? -2.961 -24 -7.547 1 98.12 233 ILE B C 1
ATOM 4108 O O . ILE B 1 233 ? -3.572 -23.031 -7.094 1 98.12 233 ILE B O 1
ATOM 4112 N N . PRO B 1 234 ? -3.494 -25.234 -7.586 1 97.06 234 PRO B N 1
ATOM 4113 C CA . PRO B 1 234 ? -4.82 -25.406 -6.992 1 97.06 234 PRO B CA 1
ATOM 4114 C C . PRO B 1 234 ? -4.816 -25.234 -5.477 1 97.06 234 PRO B C 1
ATOM 4116 O O . PRO B 1 234 ? -3.771 -25.375 -4.84 1 97.06 234 PRO B O 1
ATOM 4119 N N . LYS B 1 235 ? -5.859 -24.812 -5.004 1 94.56 235 LYS B N 1
ATOM 4120 C CA . LYS B 1 235 ? -6.086 -24.672 -3.568 1 94.56 235 LYS B CA 1
ATOM 4121 C C . LYS B 1 235 ? -7.234 -25.562 -3.107 1 94.56 235 LYS B C 1
ATOM 4123 O O . LYS B 1 235 ? -8.242 -25.688 -3.801 1 94.56 235 LYS B O 1
ATOM 4128 N N . SER B 1 236 ? -7.039 -26.219 -1.96 1 91.19 236 SER B N 1
ATOM 4129 C CA . SER B 1 236 ? -8.125 -26.938 -1.297 1 91.19 236 SER B CA 1
ATOM 4130 C C . SER B 1 236 ? -7.945 -26.922 0.218 1 91.19 236 SER B C 1
ATOM 4132 O O . SER B 1 236 ? -6.82 -26.938 0.715 1 91.19 236 SER B O 1
ATOM 4134 N N . LYS B 1 237 ? -9 -26.844 0.946 1 87.12 237 LYS B N 1
ATOM 4135 C CA . LYS B 1 237 ? -8.953 -26.969 2.4 1 87.12 237 LYS B CA 1
ATOM 4136 C C . LYS B 1 237 ? -9.305 -28.391 2.84 1 87.12 237 LYS B C 1
ATOM 4138 O O . LYS B 1 237 ? -9.305 -28.688 4.035 1 87.12 237 LYS B O 1
ATOM 4143 N N . HIS B 1 238 ? -9.539 -29.188 1.786 1 91.94 238 HIS B N 1
ATOM 4144 C CA . HIS B 1 238 ? -9.922 -30.562 2.064 1 91.94 238 HIS B CA 1
ATOM 4145 C C . HIS B 1 238 ? -8.828 -31.531 1.638 1 91.94 238 HIS B C 1
ATOM 4147 O O . HIS B 1 238 ? -8.422 -31.547 0.474 1 91.94 238 HIS B O 1
ATOM 4153 N N . VAL B 1 239 ? -8.539 -32.375 2.588 1 94.81 239 VAL B N 1
ATOM 4154 C CA . VAL B 1 239 ? -7.418 -33.281 2.418 1 94.81 239 VAL B CA 1
ATOM 4155 C C . VAL B 1 239 ? -7.672 -34.188 1.218 1 94.81 239 VAL B C 1
ATOM 4157 O O . VAL B 1 239 ? -6.77 -34.438 0.412 1 94.81 239 VAL B O 1
ATOM 4160 N N . GLU B 1 240 ? -8.906 -34.656 1.077 1 95.5 240 GLU B N 1
ATOM 4161 C CA . GLU B 1 240 ? -9.227 -35.594 -0.012 1 95.5 240 GLU B CA 1
ATOM 4162 C C . GLU B 1 240 ? -9.086 -34.906 -1.369 1 95.5 240 GLU B C 1
ATOM 4164 O O . GLU B 1 240 ? -8.633 -35.531 -2.336 1 95.5 240 GLU B O 1
ATOM 4169 N N . ARG B 1 241 ? -9.469 -33.719 -1.42 1 95.62 241 ARG B N 1
ATOM 4170 C CA . ARG B 1 241 ? -9.312 -32.969 -2.66 1 95.62 241 ARG B CA 1
ATOM 4171 C C . ARG B 1 241 ? -7.848 -32.656 -2.941 1 95.62 241 ARG B C 1
ATOM 4173 O O . ARG B 1 241 ? -7.418 -32.656 -4.098 1 95.62 241 ARG B O 1
ATOM 4180 N N . MET B 1 242 ? -7.078 -32.406 -1.902 1 96.56 242 MET B N 1
ATOM 4181 C CA . MET B 1 242 ? -5.637 -32.219 -2.062 1 96.56 242 MET B CA 1
ATOM 4182 C C . MET B 1 242 ? -4.996 -33.438 -2.711 1 96.56 242 MET B C 1
ATOM 4184 O O . MET B 1 242 ? -4.207 -33.281 -3.65 1 96.56 242 MET B O 1
ATOM 4188 N N . LYS B 1 243 ? -5.383 -34.562 -2.189 1 96.5 243 LYS B N 1
ATOM 4189 C CA . LYS B 1 243 ? -4.844 -35.844 -2.711 1 96.5 243 LYS B CA 1
ATOM 4190 C C . LYS B 1 243 ? -5.23 -36.031 -4.176 1 96.5 243 LYS B C 1
ATOM 4192 O O . LYS B 1 243 ? -4.391 -36.375 -5.004 1 96.5 243 LYS B O 1
ATOM 4197 N N . SER B 1 244 ? -6.504 -35.781 -4.398 1 96.19 244 SER B N 1
ATOM 4198 C CA . SER B 1 244 ? -7.023 -35.906 -5.754 1 96.19 244 SER B CA 1
ATOM 4199 C C . SER B 1 244 ? -6.312 -34.969 -6.723 1 96.19 244 SER B C 1
ATOM 4201 O O . SER B 1 244 ? -5.953 -35.375 -7.832 1 96.19 244 SER B O 1
ATOM 4203 N N . ASN B 1 245 ? -6.098 -33.75 -6.316 1 96.81 245 ASN B N 1
ATOM 4204 C CA . ASN B 1 245 ? -5.414 -32.75 -7.137 1 96.81 245 ASN B CA 1
ATOM 4205 C C . ASN B 1 245 ? -3.977 -33.156 -7.441 1 96.81 245 ASN B C 1
ATOM 4207 O O . ASN B 1 245 ? -3.529 -33.062 -8.586 1 96.81 245 ASN B O 1
ATOM 4211 N N . LEU B 1 246 ? -3.279 -33.594 -6.445 1 96.62 246 LEU B N 1
ATOM 4212 C CA . LEU B 1 246 ? -1.878 -33.969 -6.605 1 96.62 246 LEU B CA 1
ATOM 4213 C C . LEU B 1 246 ? -1.742 -35.219 -7.504 1 96.62 246 LEU B C 1
ATOM 4215 O O . LEU B 1 246 ? -0.743 -35.344 -8.211 1 96.62 246 LEU B O 1
ATOM 4219 N N . ALA B 1 247 ? -2.809 -36.031 -7.566 1 95.56 247 ALA B N 1
ATOM 4220 C CA . ALA B 1 247 ? -2.795 -37.25 -8.344 1 95.56 247 ALA B CA 1
ATOM 4221 C C . ALA B 1 247 ? -3.252 -37 -9.781 1 95.56 247 ALA B C 1
ATOM 4223 O O . ALA B 1 247 ? -3.361 -37.938 -10.57 1 95.56 247 ALA B O 1
ATOM 4224 N N . SER B 1 248 ? -3.441 -35.812 -10.148 1 95.44 248 SER B N 1
ATOM 4225 C CA . SER B 1 248 ? -4.074 -35.469 -11.414 1 95.44 248 SER B CA 1
ATOM 4226 C C . SER B 1 248 ? -3.129 -35.719 -12.594 1 95.44 248 SER B C 1
ATOM 4228 O O . SER B 1 248 ? -3.543 -35.656 -13.75 1 95.44 248 SER B O 1
ATOM 4230 N N . ALA B 1 249 ? -1.889 -36.031 -12.352 1 92.25 249 ALA B N 1
ATOM 4231 C CA . ALA B 1 249 ? -0.938 -36.25 -13.445 1 92.25 249 ALA B CA 1
ATOM 4232 C C . ALA B 1 249 ? -0.784 -37.75 -13.75 1 92.25 249 ALA B C 1
ATOM 4234 O O . ALA B 1 249 ? 0.123 -38.156 -14.484 1 92.25 249 ALA B O 1
ATOM 4235 N N . SER B 1 250 ? -1.689 -38.562 -13.273 1 92.75 250 SER B N 1
ATOM 4236 C CA . SER B 1 250 ? -1.542 -40 -13.344 1 92.75 250 SER B CA 1
ATOM 4237 C C . SER B 1 250 ? -2.18 -40.562 -14.609 1 92.75 250 SER B C 1
ATOM 4239 O O . SER B 1 250 ? -2.227 -41.781 -14.797 1 92.75 250 SER B O 1
ATOM 4241 N N . PHE B 1 251 ? -2.723 -39.781 -15.492 1 96.25 251 PHE B N 1
ATOM 4242 C CA . PHE B 1 251 ? -3.332 -40.188 -16.75 1 96.25 251 PHE B CA 1
ATOM 4243 C C . PHE B 1 251 ? -3.023 -39.188 -17.844 1 96.25 251 PHE B C 1
ATOM 4245 O O . PHE B 1 251 ? -2.445 -38.125 -17.578 1 96.25 251 PHE B O 1
ATOM 4252 N N . ASP B 1 252 ? -3.361 -39.531 -19.109 1 98 252 ASP B N 1
ATOM 4253 C CA . ASP B 1 252 ? -3.141 -38.625 -20.234 1 98 252 ASP B CA 1
ATOM 4254 C C . ASP B 1 252 ? -4.438 -38.375 -21 1 98 252 ASP B C 1
ATOM 4256 O O . ASP B 1 252 ? -5.188 -39.312 -21.281 1 98 252 ASP B O 1
ATOM 4260 N N . LEU B 1 253 ? -4.645 -37.125 -21.266 1 98.62 253 LEU B N 1
ATOM 4261 C CA . LEU B 1 253 ? -5.727 -36.75 -22.172 1 98.62 253 LEU B CA 1
ATOM 4262 C C . LEU B 1 253 ? -5.309 -36.969 -23.625 1 98.62 253 LEU B C 1
ATOM 4264 O O . LEU B 1 253 ? -4.145 -36.75 -23.969 1 98.62 253 LEU B O 1
ATOM 4268 N N . THR B 1 254 ? -6.281 -37.312 -24.422 1 98.56 254 THR B N 1
ATOM 4269 C CA . THR B 1 254 ? -6.016 -37.438 -25.844 1 98.56 254 THR B CA 1
ATOM 4270 C C . THR B 1 254 ? -5.922 -36.062 -26.484 1 98.56 254 THR B C 1
ATOM 4272 O O . THR B 1 254 ? -6.359 -35.062 -25.906 1 98.56 254 THR B O 1
ATOM 4275 N N . ALA B 1 255 ? -5.355 -36.062 -27.688 1 98.44 255 ALA B N 1
ATOM 4276 C CA . ALA B 1 255 ? -5.262 -34.812 -28.422 1 98.44 255 ALA B CA 1
ATOM 4277 C C . ALA B 1 255 ? -6.645 -34.219 -28.672 1 98.44 255 ALA B C 1
ATOM 4279 O O . ALA B 1 255 ? -6.82 -33 -28.641 1 98.44 255 ALA B O 1
ATOM 4280 N N . THR B 1 256 ? -7.559 -35.062 -28.922 1 98.44 256 THR B N 1
ATOM 4281 C CA . THR B 1 256 ? -8.93 -34.656 -29.172 1 98.44 256 THR B CA 1
ATOM 4282 C C . THR B 1 256 ? -9.539 -34.031 -27.922 1 98.44 256 THR B C 1
ATOM 4284 O O . THR B 1 256 ? -10.219 -33 -27.984 1 98.44 256 THR B O 1
ATOM 4287 N N . GLU B 1 257 ? -9.305 -34.625 -26.781 1 98.5 257 GLU B N 1
ATOM 4288 C CA . GLU B 1 257 ? -9.812 -34.125 -25.516 1 98.5 257 GLU B CA 1
ATOM 4289 C C . GLU B 1 257 ? -9.188 -32.781 -25.172 1 98.5 257 GLU B C 1
ATOM 4291 O O . GLU B 1 257 ? -9.883 -31.844 -24.75 1 98.5 257 GLU B O 1
ATOM 4296 N N . LEU B 1 258 ? -7.871 -32.719 -25.375 1 98.5 258 LEU B N 1
ATOM 4297 C CA . LEU B 1 258 ? -7.176 -31.438 -25.141 1 98.5 258 LEU B CA 1
ATOM 4298 C C . LEU B 1 258 ? -7.75 -30.328 -26.016 1 98.5 258 LEU B C 1
ATOM 4300 O O . LEU B 1 258 ? -8.047 -29.25 -25.531 1 98.5 258 LEU B O 1
ATOM 4304 N N . ALA B 1 259 ? -7.938 -30.641 -27.266 1 98.19 259 ALA B N 1
ATOM 4305 C CA . ALA B 1 259 ? -8.453 -29.656 -28.219 1 98.19 259 ALA B CA 1
ATOM 4306 C C . ALA B 1 259 ? -9.867 -29.219 -27.844 1 98.19 259 ALA B C 1
ATOM 4308 O O . ALA B 1 259 ? -10.227 -28.047 -28.016 1 98.19 259 ALA B O 1
ATOM 4309 N N . ALA B 1 260 ? -10.664 -30.172 -27.406 1 97.88 260 ALA B N 1
ATOM 4310 C CA . ALA B 1 260 ? -12.039 -29.875 -27.016 1 97.88 260 ALA B CA 1
ATOM 4311 C C . ALA B 1 260 ? -12.07 -28.922 -25.812 1 97.88 260 ALA B C 1
ATOM 4313 O O . ALA B 1 260 ? -12.93 -28.031 -25.734 1 97.88 260 ALA B O 1
ATOM 4314 N N . ILE B 1 261 ? -11.18 -29.094 -24.922 1 97.88 261 ILE B N 1
ATOM 4315 C CA . ILE B 1 261 ? -11.109 -28.234 -23.734 1 97.88 261 ILE B CA 1
ATOM 4316 C C . ILE B 1 261 ? -10.562 -26.875 -24.125 1 97.88 261 ILE B C 1
ATOM 4318 O O . ILE B 1 261 ? -11.055 -25.844 -23.672 1 97.88 261 ILE B O 1
ATOM 4322 N N . ASP B 1 262 ? -9.539 -26.844 -25.016 1 97.38 262 ASP B N 1
ATOM 4323 C CA . ASP B 1 262 ? -9 -25.578 -25.516 1 97.38 262 ASP B CA 1
ATOM 4324 C C . ASP B 1 262 ? -10.094 -24.719 -26.156 1 97.38 262 ASP B C 1
ATOM 4326 O O . ASP B 1 262 ? -10.07 -23.5 -26.031 1 97.38 262 ASP B O 1
ATOM 4330 N N . ALA B 1 263 ? -11.023 -25.375 -26.75 1 96.69 263 ALA B N 1
ATOM 4331 C CA . ALA B 1 263 ? -12.062 -24.703 -27.531 1 96.69 263 ALA B CA 1
ATOM 4332 C C . ALA B 1 263 ? -13.078 -24.016 -26.609 1 96.69 263 ALA B C 1
ATOM 4334 O O . ALA B 1 263 ? -13.898 -23.219 -27.078 1 96.69 263 ALA B O 1
ATOM 4335 N N . LEU B 1 264 ? -12.93 -24.172 -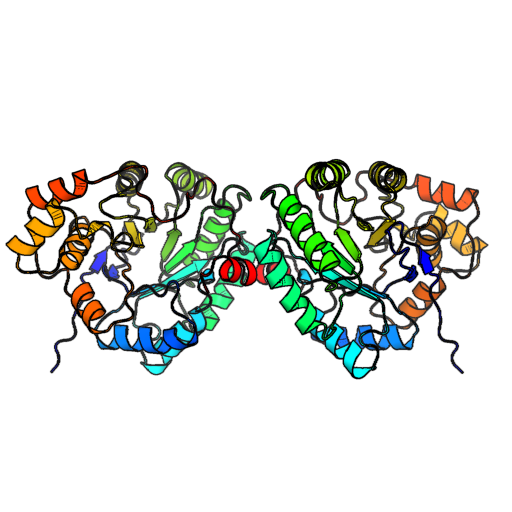25.312 1 96.31 264 LEU B N 1
ATOM 4336 C CA . LEU B 1 264 ? -13.875 -23.609 -24.359 1 96.31 264 LEU B CA 1
ATOM 4337 C C . LEU B 1 264 ? -13.555 -22.141 -24.062 1 96.31 264 LEU B C 1
ATOM 4339 O O . LEU B 1 264 ? -14.344 -21.438 -23.438 1 96.31 264 LEU B O 1
ATOM 4343 N N . HIS B 1 265 ? -12.469 -21.656 -24.578 1 96.44 265 HIS B N 1
ATOM 4344 C CA . HIS B 1 265 ? -11.961 -20.328 -24.25 1 96.44 265 HIS B CA 1
ATOM 4345 C C . HIS B 1 265 ? -12.992 -19.25 -24.562 1 96.44 265 HIS B C 1
ATOM 4347 O O . HIS B 1 265 ? -13.609 -19.266 -25.641 1 96.44 265 HIS B O 1
ATOM 4353 N N . ASP B 1 266 ? -13.203 -18.391 -23.625 1 94.75 266 ASP B N 1
ATOM 4354 C CA . ASP B 1 266 ? -14 -17.172 -23.703 1 94.75 266 ASP B CA 1
ATOM 4355 C C . ASP B 1 266 ? -13.211 -15.977 -23.188 1 94.75 266 ASP B C 1
ATOM 4357 O O . ASP B 1 266 ? -12.875 -15.906 -22 1 94.75 266 ASP B O 1
ATOM 4361 N N . PRO B 1 267 ? -12.969 -15.016 -24.031 1 93.81 267 PRO B N 1
ATOM 4362 C CA . PRO B 1 267 ? -12.18 -13.859 -23.609 1 93.81 267 PRO B CA 1
ATOM 4363 C C . PRO B 1 267 ? -12.82 -13.125 -22.422 1 93.81 267 PRO B C 1
ATOM 4365 O O . PRO B 1 267 ? -12.148 -12.336 -21.75 1 93.81 267 PRO B O 1
ATOM 4368 N N . LYS B 1 268 ? -14.016 -13.336 -22.141 1 93.5 268 LYS B N 1
ATOM 4369 C CA . LYS B 1 268 ? -14.711 -12.695 -21.031 1 93.5 268 LYS B CA 1
ATOM 4370 C C . LYS B 1 268 ? -14.93 -13.68 -19.891 1 93.5 268 LYS B C 1
ATOM 4372 O O . LYS B 1 268 ? -15.742 -13.422 -18.984 1 93.5 268 LYS B O 1
ATOM 4377 N N . GLY B 1 269 ? -14.242 -14.75 -19.922 1 94.31 269 GLY B N 1
ATOM 4378 C CA . GLY B 1 269 ? -14.484 -15.812 -18.969 1 94.31 269 GLY B CA 1
ATOM 4379 C C . GLY B 1 269 ? -13.656 -15.664 -17.703 1 94.31 269 GLY B C 1
ATOM 4380 O O . GLY B 1 269 ? -13.617 -16.578 -16.859 1 94.31 269 GLY B O 1
ATOM 4381 N N . ASN B 1 270 ? -12.93 -14.555 -17.562 1 94.75 270 ASN B N 1
ATOM 4382 C CA . ASN B 1 270 ? -12.078 -14.352 -16.391 1 94.75 270 ASN B CA 1
ATOM 4383 C C . ASN B 1 270 ? -12.906 -14.289 -15.117 1 94.75 270 ASN B C 1
ATOM 4385 O O . ASN B 1 270 ? -14.031 -13.797 -15.117 1 94.75 270 ASN B O 1
ATOM 4389 N N . VAL B 1 271 ? -12.344 -14.766 -14.047 1 93.38 271 VAL B N 1
ATOM 4390 C CA . VAL B 1 271 ? -12.992 -14.68 -12.734 1 93.38 271 VAL B CA 1
ATOM 4391 C C . VAL B 1 271 ? -12.188 -13.75 -11.828 1 93.38 271 VAL B C 1
ATOM 4393 O O . VAL B 1 271 ? -12.555 -13.539 -10.672 1 93.38 271 VAL B O 1
ATOM 4396 N N . SER B 1 272 ? -11.039 -13.203 -12.281 1 94.81 272 SER B N 1
ATOM 4397 C CA . SER B 1 272 ? -10.188 -12.25 -11.562 1 94.81 272 SER B CA 1
ATOM 4398 C C . SER B 1 272 ? -10.125 -10.914 -12.281 1 94.81 272 SER B C 1
ATOM 4400 O O . SER B 1 272 ? -10.789 -10.719 -13.305 1 94.81 272 SER B O 1
ATOM 4402 N N . ALA B 1 273 ? -9.398 -9.969 -11.727 1 96.31 273 ALA B N 1
ATOM 4403 C CA . ALA B 1 273 ? -9.352 -8.602 -12.227 1 96.31 273 ALA B CA 1
ATOM 4404 C C . ALA B 1 273 ? -8.547 -8.523 -13.523 1 96.31 273 ALA B C 1
ATOM 4406 O O . ALA B 1 273 ? -7.785 -9.438 -13.844 1 96.31 273 ALA B O 1
ATOM 4407 N N . ASP B 1 274 ? -8.836 -7.492 -14.281 1 97.38 274 ASP B N 1
ATOM 4408 C CA . ASP B 1 274 ? -8.07 -7.176 -15.484 1 97.38 274 ASP B CA 1
ATOM 4409 C C . ASP B 1 274 ? -6.75 -6.5 -15.125 1 97.38 274 ASP B C 1
ATOM 4411 O O . ASP B 1 274 ? -6.734 -5.391 -14.594 1 97.38 274 ASP B O 1
ATOM 4415 N N . PRO B 1 275 ? -5.617 -7.152 -15.469 1 97.88 275 PRO B N 1
ATOM 4416 C CA . PRO B 1 275 ? -4.312 -6.598 -15.094 1 97.88 275 PRO B CA 1
ATOM 4417 C C . PRO B 1 275 ? -4.07 -5.211 -15.688 1 97.88 275 PRO B C 1
ATOM 4419 O O . PRO B 1 275 ? -3.287 -4.43 -15.141 1 97.88 275 PRO B O 1
ATOM 4422 N N . ALA B 1 276 ? -4.715 -4.855 -16.797 1 96.81 276 ALA B N 1
ATOM 4423 C CA . ALA B 1 276 ? -4.5 -3.584 -17.484 1 96.81 276 ALA B CA 1
ATOM 4424 C C . ALA B 1 276 ? -5.059 -2.418 -16.672 1 96.81 276 ALA B C 1
ATOM 4426 O O . ALA B 1 276 ? -4.594 -1.284 -16.812 1 96.81 276 ALA B O 1
ATOM 4427 N N . THR B 1 277 ? -6.02 -2.686 -15.766 1 96.75 277 THR B N 1
ATOM 4428 C CA . THR B 1 277 ? -6.707 -1.586 -15.102 1 96.75 277 THR B CA 1
ATOM 4429 C C . THR B 1 277 ? -6.738 -1.804 -13.586 1 96.75 277 THR B C 1
ATOM 4431 O O . THR B 1 277 ? -7.332 -1.012 -12.852 1 96.75 277 THR B O 1
ATOM 4434 N N . PHE B 1 278 ? -6.09 -2.895 -13.133 1 97.5 278 PHE B N 1
ATOM 4435 C CA . PHE B 1 278 ? -6.086 -3.252 -11.719 1 97.5 278 PHE B CA 1
ATOM 4436 C C . PHE B 1 278 ? -5.309 -2.225 -10.906 1 97.5 278 PHE B C 1
ATOM 4438 O O . PHE B 1 278 ? -4.113 -2.027 -11.117 1 97.5 278 PHE B O 1
ATOM 4445 N N . VAL B 1 279 ? -5.98 -1.571 -9.828 1 96.88 279 VAL B N 1
ATOM 4446 C CA . VAL B 1 279 ? -5.305 -0.498 -9.109 1 96.88 279 VAL B CA 1
ATOM 4447 C C . VAL B 1 279 ? -5.352 -0.775 -7.609 1 96.88 279 VAL B C 1
ATOM 4449 O O . VAL B 1 279 ? -5.172 0.137 -6.797 1 96.88 279 VAL B O 1
ATOM 4452 N N . GLN B 1 280 ? -5.648 -1.983 -7.219 1 97.88 280 GLN B N 1
ATOM 4453 C CA . GLN B 1 280 ? -5.691 -2.312 -5.801 1 97.88 280 GLN B CA 1
ATOM 4454 C C . GLN B 1 280 ? -4.289 -2.338 -5.199 1 97.88 280 GLN B C 1
ATOM 4456 O O . GLN B 1 280 ? -3.379 -2.959 -5.758 1 97.88 280 GLN B O 1
ATOM 4461 N N . SER B 1 281 ? -4.148 -1.711 -4.09 1 98.62 281 SER B N 1
ATOM 4462 C CA . SER B 1 281 ? -2.846 -1.551 -3.447 1 98.62 281 SER B CA 1
ATOM 4463 C C . SER B 1 281 ? -2.367 -2.861 -2.832 1 98.62 281 SER B C 1
ATOM 4465 O O . SER B 1 281 ? -1.164 -3.107 -2.74 1 98.62 281 SER B O 1
ATOM 4467 N N . GLN B 1 282 ? -3.338 -3.65 -2.346 1 98.69 282 GLN B N 1
ATOM 4468 C CA . GLN B 1 282 ? -3.119 -4.902 -1.625 1 98.69 282 GLN B CA 1
ATOM 4469 C C . GLN B 1 282 ? -2.586 -4.641 -0.219 1 98.69 282 GLN B C 1
ATOM 4471 O O . GLN B 1 282 ? -1.876 -5.473 0.346 1 98.69 282 GLN B O 1
ATOM 4476 N N . SER B 1 283 ? -2.764 -3.41 0.363 1 98.69 283 SER B N 1
ATOM 4477 C CA . SER B 1 283 ? -2.545 -3.188 1.788 1 98.69 283 SER B CA 1
ATOM 4478 C C . SER B 1 283 ? -3.492 -4.031 2.633 1 98.69 283 SER B C 1
ATOM 4480 O O . SER B 1 283 ? -4.426 -4.641 2.105 1 98.69 283 SER B O 1
ATOM 4482 N N . TRP B 1 284 ? -3.162 -4.121 3.908 1 98.19 284 TRP B N 1
ATOM 4483 C CA . TRP B 1 284 ? -4.008 -4.91 4.801 1 98.19 284 TRP B CA 1
ATOM 4484 C C . TRP B 1 284 ? -5.453 -4.43 4.742 1 98.19 284 TRP B C 1
ATOM 4486 O O . TRP B 1 284 ? -6.375 -5.234 4.566 1 98.19 284 TRP B O 1
ATOM 4496 N N . ALA B 1 285 ? -5.711 -3.107 4.828 1 98.69 285 ALA B N 1
ATOM 4497 C CA . ALA B 1 285 ? -7.062 -2.549 4.793 1 98.69 285 ALA B CA 1
ATOM 4498 C C . ALA B 1 285 ? -7.73 -2.824 3.449 1 98.69 285 ALA B C 1
ATOM 4500 O O . ALA B 1 285 ? -8.922 -3.143 3.396 1 98.69 285 ALA B O 1
ATOM 4501 N N . ASN B 1 286 ? -6.977 -2.678 2.355 1 98.69 286 ASN B N 1
ATOM 4502 C CA . ASN B 1 286 ? -7.492 -2.955 1.02 1 98.69 286 ASN B CA 1
ATOM 4503 C C . ASN B 1 286 ? -7.934 -4.41 0.881 1 98.69 286 ASN B C 1
ATOM 4505 O O . ASN B 1 286 ? -9.047 -4.68 0.431 1 98.69 286 ASN B O 1
ATOM 4509 N N . GLN B 1 287 ? -7.109 -5.371 1.34 1 98.5 287 GLN B N 1
ATOM 4510 C CA . GLN B 1 287 ? -7.426 -6.793 1.222 1 98.5 287 GLN B CA 1
ATOM 4511 C C . GLN B 1 287 ? -8.617 -7.164 2.105 1 98.5 287 GLN B C 1
ATOM 4513 O O . GLN B 1 287 ? -9.453 -7.98 1.716 1 98.5 287 GLN B O 1
ATOM 4518 N N . HIS B 1 288 ? -8.688 -6.57 3.291 1 97.88 288 HIS B N 1
ATOM 4519 C CA . HIS B 1 288 ? -9.82 -6.809 4.176 1 97.88 288 HIS B CA 1
ATOM 4520 C C . HIS B 1 288 ? -11.125 -6.312 3.555 1 97.88 288 HIS B C 1
ATOM 4522 O O . HIS B 1 288 ? -12.148 -7 3.607 1 97.88 288 HIS B O 1
ATOM 4528 N N . SER B 1 289 ? -11.016 -5.141 2.967 1 97.81 289 SER B N 1
ATOM 4529 C CA . SER B 1 289 ? -12.211 -4.547 2.389 1 97.81 289 SER B CA 1
ATOM 4530 C C . SER B 1 289 ? -12.734 -5.383 1.223 1 97.81 289 SER B C 1
ATOM 4532 O O . SER B 1 289 ? -13.938 -5.387 0.945 1 97.81 289 SER B O 1
ATOM 4534 N N . ARG B 1 290 ? -11.875 -6.148 0.605 1 96.75 290 ARG B N 1
ATOM 4535 C CA . ARG B 1 290 ? -12.227 -6.941 -0.565 1 96.75 290 ARG B CA 1
ATOM 4536 C C . ARG B 1 290 ? -12.617 -8.359 -0.167 1 96.75 290 ARG B C 1
ATOM 4538 O O . ARG B 1 290 ? -12.992 -9.172 -1.018 1 96.75 290 ARG B O 1
ATOM 4545 N N . GLY B 1 291 ? -12.477 -8.656 1.132 1 96.31 291 GLY B N 1
ATOM 4546 C CA . GLY B 1 291 ? -12.852 -9.969 1.627 1 96.31 291 GLY B CA 1
ATOM 4547 C C . GLY B 1 291 ? -11.805 -11.031 1.354 1 96.31 291 GLY B C 1
ATOM 4548 O O . GLY B 1 291 ? -12.094 -12.227 1.423 1 96.31 291 GLY B O 1
ATOM 4549 N N . ASN B 1 292 ? -10.586 -10.602 1.003 1 95.94 292 ASN B N 1
ATOM 4550 C CA . ASN B 1 292 ? -9.516 -11.547 0.691 1 95.94 292 ASN B CA 1
ATOM 4551 C C . ASN B 1 292 ? -8.844 -12.062 1.956 1 95.94 292 ASN B C 1
ATOM 4553 O O . ASN B 1 292 ? -8.188 -13.109 1.93 1 95.94 292 ASN B O 1
ATOM 4557 N N . ILE B 1 293 ? -8.914 -11.281 3.051 1 95.12 293 ILE B N 1
ATOM 4558 C CA . ILE B 1 293 ? -8.359 -11.68 4.344 1 95.12 293 ILE B CA 1
ATOM 4559 C C . ILE B 1 293 ? -9.305 -11.258 5.461 1 95.12 293 ILE B C 1
ATOM 4561 O O . ILE B 1 293 ? -10.148 -10.383 5.273 1 95.12 293 ILE B O 1
#

pLDDT: mean 96.72, std 6.04, range [35.59, 99.0]

Nearest PDB structures (foldseek):
  3wbx-assembly2_B  TM=9.845E-01  e=1.574E-33  Gluconobacter oxydans 621H
  2wzm-assembly2_B  TM=9.671E-01  e=1.601E-32  Mycolicibacterium smegmatis MC2 155
  4otk-assembly1_A  TM=9.637E-01  e=1.339E-32  Mycobacterium tuberculosis
  3wby-assembly2_B  TM=9.756E-01  e=2.666E-30  Gluconobacter oxydans 621H
  2wzt-assembly1_B  TM=9.711E-01  e=1.866E-30  Mycolicibacterium smegmatis MC2 155